Protein AF-A0A8J5QTE4-F1 (afdb_monomer)

Radius of gyration: 32.66 Å; Cα contacts (8 Å, |Δi|>4): 634; chains: 1; bounding box: 61×97×92 Å

InterPro domains:
  IPR000504 RNA recognition motif domain [PF00076] (312-384)
  IPR000504 RNA recognition motif domain [PS50102] (308-391)
  IPR000504 RNA recognition motif domain [SM00360] (309-387)
  IPR002130 Cyclophilin-type peptidyl-prolyl cis-trans isomerase domain [PF00160] (62-209)
  IPR002130 Cyclophilin-type peptidyl-prolyl cis-trans isomerase domain [PS50072] (62-211)
  IPR020892 Cyclophilin-type peptidyl-prolyl cis-trans isomerase, conserved site [PS00170] (93-110)

Mean predicted aligned error: 19.61 Å

Solvent-accessible surface area (backbone atoms only — not comparable to full-atom values): 23787 Å² total; per-residue (Å²): 114,70,70,63,53,52,54,54,51,51,56,48,54,70,68,69,65,74,67,80,68,77,77,74,64,94,63,52,78,71,34,54,68,64,42,80,93,54,75,65,65,40,35,36,42,33,37,31,31,28,35,48,49,94,95,46,84,75,61,47,68,72,39,52,36,28,31,35,22,26,37,86,81,34,44,66,64,30,49,40,55,48,46,33,55,58,64,82,45,103,57,40,41,72,71,17,27,45,42,32,44,41,60,77,44,32,41,30,30,35,10,48,73,62,45,71,77,84,38,38,46,33,83,55,101,43,57,44,41,65,71,84,60,52,89,49,67,39,69,38,55,28,32,25,29,43,40,58,89,52,86,51,39,34,36,39,26,30,34,35,26,55,25,57,60,48,69,93,45,47,80,71,38,38,48,39,34,34,42,37,38,39,64,66,46,50,50,57,59,37,70,54,65,48,46,98,80,25,26,48,75,49,57,34,27,24,74,41,71,49,73,49,68,61,85,45,77,65,58,56,49,50,51,52,49,48,54,54,47,55,53,50,53,52,51,52,50,51,55,52,48,53,52,50,50,56,54,46,52,58,47,51,57,48,51,56,49,51,52,50,52,51,50,49,54,48,48,54,54,44,65,75,53,67,86,61,81,90,81,90,85,85,86,88,86,87,87,85,90,85,83,88,84,87,86,81,94,85,80,96,80,74,91,91,63,64,57,48,40,30,36,41,31,54,45,56,84,83,68,50,71,66,62,48,51,64,64,59,38,77,52,41,67,66,70,45,78,48,65,66,65,72,82,77,67,91,82,64,102,61,94,64,50,78,24,34,39,38,35,28,42,74,43,60,67,34,34,54,50,45,37,64,70,42,43,64,37,75,50,95,90,26,56,25,46,50,44,80,43,81,44,65,48,74,60,50,53,54,53,49,50,49,52,41,53,52,48,50,51,51,50,31,64,74,66,73,53,78,135

pLDDT: mean 74.93, std 22.49, range [23.64, 98.94]

Sequence (419 aa):
MIVQFIHLLVLFAITTFSAVIPKQSFLTPEELTHLEGDPEVTHKVTFTISQEQPNKEPPIVLGDITIGLFGSVVPKTVENFYQLSSHKHDYGYLNSPFHRIIKDFMMQGGDFARGTGTGGFSIYDESTFPDENFELKHDKLGRVSMANAGKDTNGSQFFILNKDSTPHLDGKHVVFGQVIGGIDVVLAIAEVKTTRSSRPLEKIYISGIKTEIRETEDESKKEALKLAEDAKEQQQTEDEAAALEKSKEEVEEKQHKEEQEENKAAEEALSESAEEAKHLTEDDNNIVGKTAYEGDSSSFLSEYKYLLIFSVRNLPYNTSTESLYEFFGKYGNINQIRIPDPRANSSSSSSAQQGTCFIIYNNTTNAIRAAHDLNGVNFNGRYLVTSLYHVDRSKIANEELTLRQEHLNELKKMYEISD

Structure (mmCIF, N/CA/C/O backbone):
data_AF-A0A8J5QTE4-F1
#
_entry.id   AF-A0A8J5QTE4-F1
#
loop_
_atom_site.group_PDB
_atom_site.id
_atom_site.type_symbol
_atom_site.label_atom_id
_atom_site.label_alt_id
_atom_site.label_comp_id
_atom_site.label_asym_id
_atom_site.label_entity_id
_atom_site.label_seq_id
_atom_site.pdbx_PDB_ins_code
_atom_site.Cartn_x
_atom_site.Cartn_y
_atom_site.Cartn_z
_atom_site.occupancy
_atom_site.B_iso_or_equiv
_atom_site.auth_seq_id
_atom_site.auth_comp_id
_atom_site.auth_asym_id
_atom_site.auth_atom_id
_atom_site.pdbx_PDB_model_num
ATOM 1 N N . MET A 1 1 ? -29.292 35.294 41.088 1.00 45.59 1 MET A N 1
ATOM 2 C CA . MET A 1 1 ? -30.166 35.398 39.893 1.00 45.59 1 MET A CA 1
ATOM 3 C C . MET A 1 1 ? -29.405 35.240 38.577 1.00 45.59 1 MET A C 1
ATOM 5 O O . MET A 1 1 ? -29.885 34.501 37.733 1.00 45.59 1 MET A O 1
ATOM 9 N N . ILE A 1 2 ? -28.220 35.843 38.410 1.00 41.25 2 ILE A N 1
ATOM 10 C CA . ILE A 1 2 ? -27.400 35.720 37.182 1.00 41.25 2 ILE A CA 1
ATOM 11 C C . ILE A 1 2 ? -26.839 34.293 36.991 1.00 41.25 2 ILE A C 1
ATOM 13 O O . ILE A 1 2 ? -26.946 33.732 35.907 1.00 41.25 2 ILE A O 1
ATOM 17 N N . VAL A 1 3 ? -26.378 33.640 38.066 1.00 39.41 3 VAL A N 1
ATOM 18 C CA . VAL A 1 3 ? -25.849 32.255 38.033 1.00 39.41 3 VAL A CA 1
ATOM 19 C C . VAL A 1 3 ? -26.904 31.220 37.598 1.00 39.41 3 VAL A C 1
ATOM 21 O O . VAL A 1 3 ? -26.610 30.289 36.855 1.00 39.41 3 VAL A O 1
ATOM 24 N N . GLN A 1 4 ? -28.167 31.424 37.982 1.00 41.56 4 GLN A N 1
ATOM 25 C CA . GLN A 1 4 ? -29.286 30.550 37.602 1.00 41.56 4 GLN A CA 1
ATOM 26 C C . GLN A 1 4 ? -29.699 30.713 36.130 1.00 41.56 4 GLN A C 1
ATOM 28 O O . GLN A 1 4 ? -30.188 29.763 35.527 1.00 41.56 4 GLN A O 1
ATOM 33 N N . PHE A 1 5 ? -29.468 31.891 35.543 1.00 37.47 5 PHE A N 1
ATOM 34 C CA . PHE A 1 5 ? -29.720 32.155 34.124 1.00 37.47 5 PHE A CA 1
ATOM 35 C C . PHE A 1 5 ? -28.631 31.554 33.223 1.00 37.47 5 PHE A C 1
ATOM 37 O O . PHE A 1 5 ? -28.943 31.050 32.147 1.00 37.47 5 PHE A O 1
ATOM 44 N N . ILE A 1 6 ? -27.377 31.536 33.687 1.00 44.91 6 ILE A N 1
ATOM 45 C CA . ILE A 1 6 ? -26.250 30.917 32.972 1.00 44.91 6 ILE A CA 1
ATOM 46 C C . ILE A 1 6 ? -26.398 29.388 32.951 1.00 44.91 6 ILE A C 1
ATOM 48 O O . ILE A 1 6 ? -26.285 28.782 31.890 1.00 44.91 6 ILE A O 1
ATOM 52 N N . HIS A 1 7 ? -26.764 28.758 34.074 1.00 41.94 7 HIS A N 1
ATOM 53 C CA . HIS A 1 7 ? -27.049 27.316 34.103 1.00 41.94 7 HIS A CA 1
ATOM 54 C C . HIS A 1 7 ? -28.211 26.909 33.179 1.00 41.94 7 HIS A C 1
ATOM 56 O O . HIS A 1 7 ? -28.137 25.873 32.522 1.00 41.94 7 HIS A O 1
ATOM 62 N N . LEU A 1 8 ? -29.264 27.729 33.080 1.00 38.38 8 LEU A N 1
ATOM 63 C CA . LEU A 1 8 ? -30.414 27.444 32.215 1.00 38.38 8 LEU A CA 1
ATOM 64 C C . LEU A 1 8 ? -30.076 27.597 30.719 1.00 38.38 8 LEU A C 1
ATOM 66 O O . LEU A 1 8 ? -30.570 26.821 29.904 1.00 38.38 8 LEU A O 1
ATOM 70 N N . LEU A 1 9 ? -29.204 28.547 30.360 1.00 42.25 9 LEU A N 1
ATOM 71 C CA . LEU A 1 9 ? -28.708 28.733 28.989 1.00 42.25 9 LEU A CA 1
ATOM 72 C C . LEU A 1 9 ? -27.744 27.618 28.554 1.00 42.25 9 LEU A C 1
ATOM 74 O O . LEU A 1 9 ? -27.822 27.164 27.413 1.00 42.25 9 LEU A O 1
ATOM 78 N N . VAL A 1 10 ? -26.902 27.115 29.461 1.00 46.03 10 VAL A N 1
ATOM 79 C CA . VAL A 1 10 ? -25.993 25.986 29.187 1.00 46.03 10 VAL A CA 1
ATOM 80 C C . VAL A 1 10 ? -26.773 24.673 29.017 1.00 46.03 10 VAL A C 1
ATOM 82 O O . VAL A 1 10 ? -26.516 23.925 28.077 1.00 46.03 10 VAL A O 1
ATOM 85 N N . LEU A 1 11 ? -27.812 24.425 29.825 1.00 39.84 11 LEU A N 1
ATOM 86 C CA . LEU A 1 11 ? -28.706 23.268 29.644 1.00 39.84 11 LEU A CA 1
ATOM 87 C C . LEU A 1 11 ? -29.517 23.324 28.335 1.00 39.84 11 LEU A C 1
ATOM 89 O O . LEU A 1 11 ? -29.811 22.280 27.746 1.00 39.84 11 LEU A O 1
ATOM 93 N N . PHE A 1 12 ? -29.850 24.519 27.840 1.00 36.56 12 PHE A N 1
ATOM 94 C CA . PHE A 1 12 ? -30.535 24.684 26.552 1.00 36.56 12 PHE A CA 1
ATOM 95 C C . PHE A 1 12 ? -29.583 24.515 25.353 1.00 36.56 12 PHE A C 1
ATOM 97 O O . PHE A 1 12 ? -29.975 23.950 24.330 1.00 36.56 12 PHE A O 1
ATOM 104 N N . ALA A 1 13 ? -28.315 24.918 25.491 1.00 37.22 13 ALA A N 1
ATOM 105 C CA . ALA A 1 13 ? -27.274 24.685 24.487 1.00 37.22 13 ALA A CA 1
ATOM 106 C C . ALA A 1 13 ? -26.911 23.192 24.354 1.00 37.22 13 ALA A C 1
ATOM 108 O O . ALA A 1 13 ? -26.706 22.705 23.245 1.00 37.22 13 ALA A O 1
ATOM 109 N N . ILE A 1 14 ? -26.932 22.438 25.460 1.00 38.84 14 ILE A N 1
ATOM 110 C CA . ILE A 1 14 ? -26.671 20.987 25.462 1.00 38.84 14 ILE A CA 1
ATOM 111 C C . ILE A 1 14 ? -27.851 20.186 24.874 1.00 38.84 14 ILE A C 1
ATOM 113 O O . ILE A 1 14 ? -27.651 19.121 24.296 1.00 38.84 14 ILE A O 1
ATOM 117 N N . THR A 1 15 ? -29.087 20.692 24.959 1.00 35.50 15 THR A N 1
ATOM 118 C CA . THR A 1 15 ? -30.287 19.969 24.484 1.00 35.50 15 THR A CA 1
ATOM 119 C C . THR A 1 15 ? -30.707 20.296 23.049 1.00 35.50 15 THR A C 1
ATOM 121 O O . THR A 1 15 ? -31.448 19.516 22.453 1.00 35.50 15 THR A O 1
ATOM 124 N N . THR A 1 16 ? -30.225 21.395 22.455 1.00 35.12 16 THR A N 1
ATOM 125 C CA . THR A 1 16 ? -30.646 21.828 21.104 1.00 35.12 16 THR A CA 1
ATOM 126 C C . THR A 1 16 ? -29.567 21.750 20.023 1.00 35.12 16 THR A C 1
ATOM 128 O O . THR A 1 16 ? -29.871 21.983 18.856 1.00 35.12 16 THR A O 1
ATOM 131 N N . PHE A 1 17 ? -28.349 21.309 20.353 1.00 40.09 17 PHE A N 1
ATOM 132 C CA . PHE A 1 17 ? -27.302 21.000 19.370 1.00 40.09 17 PHE A CA 1
ATOM 133 C C . PHE A 1 17 ? -27.135 19.491 19.124 1.00 40.09 17 PHE A C 1
ATOM 135 O O . PHE A 1 17 ? -26.042 19.011 18.858 1.00 40.09 17 PHE A O 1
ATOM 142 N N . SER A 1 18 ? -28.223 18.715 19.127 1.00 36.41 18 SER A N 1
ATOM 143 C CA . SER A 1 18 ? -28.259 17.494 18.304 1.00 36.41 18 SER A CA 1
ATOM 144 C C . SER A 1 18 ? -28.579 17.894 16.866 1.00 36.41 18 SER A C 1
ATOM 146 O O . SER A 1 18 ? -29.612 17.528 16.308 1.00 36.41 18 SER A O 1
ATOM 148 N N . ALA A 1 19 ? -27.694 18.687 16.256 1.00 38.16 19 ALA A N 1
ATOM 149 C CA . ALA A 1 19 ? -27.585 18.649 14.812 1.00 38.16 19 ALA A CA 1
ATOM 150 C C . ALA A 1 19 ? -27.265 17.188 14.491 1.00 38.16 19 ALA A C 1
ATOM 152 O O . ALA A 1 19 ? -26.218 16.680 14.890 1.00 38.16 19 ALA A O 1
ATOM 153 N N . VAL A 1 20 ? -28.203 16.485 13.855 1.00 40.38 20 VAL A N 1
ATOM 154 C CA . VAL A 1 20 ? -27.932 15.193 13.230 1.00 40.38 20 VAL A CA 1
ATOM 155 C C . VAL A 1 20 ? -26.928 15.495 12.125 1.00 40.38 20 VAL A C 1
ATOM 157 O O . VAL A 1 20 ? -27.302 15.757 10.986 1.00 40.38 20 VAL A O 1
ATOM 160 N N . ILE A 1 21 ? -25.649 15.572 12.493 1.00 40.78 21 ILE A N 1
ATOM 161 C CA . ILE A 1 21 ? -24.546 15.556 11.549 1.00 40.78 21 ILE A CA 1
ATOM 162 C C . ILE A 1 21 ? -24.730 14.219 10.834 1.00 40.78 21 ILE A C 1
ATOM 164 O O . ILE A 1 21 ? -24.704 13.183 11.508 1.00 40.78 21 ILE A O 1
ATOM 168 N N . PRO A 1 22 ? -25.026 14.200 9.523 1.00 38.81 22 PRO A N 1
ATOM 169 C CA . PRO A 1 22 ? -25.136 12.944 8.807 1.00 38.81 22 PRO A CA 1
ATOM 170 C C . PRO A 1 22 ? -23.803 12.227 8.999 1.00 38.81 22 PRO A C 1
ATOM 172 O O . PRO A 1 22 ? -22.764 12.737 8.584 1.00 38.81 22 PRO A O 1
ATOM 175 N N . LYS A 1 23 ? -23.826 11.095 9.712 1.00 48.09 23 LYS A N 1
ATOM 176 C CA . LYS A 1 23 ? -22.636 10.287 9.968 1.00 48.09 23 LYS A CA 1
ATOM 177 C C . LYS A 1 23 ? -22.117 9.887 8.592 1.00 48.09 23 LYS A C 1
ATOM 179 O O . LYS A 1 23 ? -22.763 9.094 7.907 1.00 48.09 23 LYS A O 1
ATOM 184 N N . GLN A 1 24 ? -21.043 10.532 8.141 1.00 56.44 24 GLN A N 1
ATOM 185 C CA . GLN A 1 24 ? -20.480 10.265 6.828 1.00 56.44 24 GLN A CA 1
ATOM 186 C C . GLN A 1 24 ? -20.144 8.775 6.789 1.00 56.44 24 GLN A C 1
ATOM 188 O O . GLN A 1 24 ? -19.453 8.269 7.675 1.00 56.44 24 GLN A O 1
ATOM 193 N N . SER A 1 25 ? -20.725 8.046 5.835 1.00 75.75 25 SER A N 1
ATOM 194 C CA . SER A 1 25 ? -20.511 6.607 5.748 1.00 75.75 25 SER A CA 1
ATOM 195 C C . SER A 1 25 ? -19.030 6.340 5.488 1.00 75.75 25 SER A C 1
ATOM 197 O O . SER A 1 25 ? -18.414 6.986 4.643 1.00 75.75 25 SER A O 1
ATOM 199 N N . PHE A 1 26 ? -18.457 5.390 6.229 1.00 89.38 26 PHE A N 1
ATOM 200 C CA . PHE A 1 26 ? -17.035 5.036 6.146 1.00 89.38 26 PHE A CA 1
ATOM 201 C C . PHE A 1 26 ? -16.600 4.618 4.726 1.00 89.38 26 PHE A C 1
ATOM 203 O O . PHE A 1 26 ? -15.475 4.894 4.300 1.00 89.38 26 PHE A O 1
ATOM 210 N N . LEU A 1 27 ? -17.526 3.993 3.991 1.00 91.12 27 LEU A N 1
ATOM 211 C CA . LEU A 1 27 ? -17.407 3.666 2.574 1.00 91.12 27 LEU A CA 1
ATOM 212 C C . LEU A 1 27 ? -18.441 4.450 1.762 1.00 91.12 27 LEU A C 1
ATOM 214 O O . LEU A 1 27 ? -19.581 4.651 2.195 1.00 91.12 27 LEU A O 1
ATOM 218 N N . THR A 1 28 ? -18.041 4.864 0.570 1.00 91.62 28 THR A N 1
ATOM 219 C CA . THR A 1 28 ? -18.906 5.438 -0.459 1.00 91.62 28 THR A CA 1
ATOM 220 C C . THR A 1 28 ? -19.710 4.341 -1.175 1.00 91.62 28 THR A C 1
ATOM 222 O O . THR A 1 28 ? -19.312 3.173 -1.170 1.00 91.62 28 THR A O 1
ATOM 225 N N . PRO A 1 29 ? -20.841 4.680 -1.825 1.00 89.88 29 PRO A N 1
ATOM 226 C CA . PRO A 1 29 ? -21.606 3.712 -2.615 1.00 89.88 29 PRO A CA 1
ATOM 227 C C . PRO A 1 29 ? -20.798 3.046 -3.734 1.00 89.88 29 PRO A C 1
ATOM 229 O O . PRO A 1 29 ? -21.027 1.878 -4.021 1.00 89.88 29 PRO A O 1
ATOM 232 N N . GLU A 1 30 ? -19.857 3.772 -4.342 1.00 90.19 30 GLU A N 1
ATOM 233 C CA . GLU A 1 30 ? -18.971 3.254 -5.389 1.00 90.19 30 GLU A CA 1
ATOM 234 C C . GLU A 1 30 ? -17.981 2.228 -4.823 1.00 90.19 30 GLU A C 1
ATOM 236 O O . GLU A 1 30 ? -17.903 1.112 -5.334 1.00 90.19 30 GLU A O 1
ATOM 241 N N . GLU A 1 31 ? -17.326 2.537 -3.698 1.00 94.31 31 GLU A N 1
ATOM 242 C CA . GLU A 1 31 ? -16.416 1.609 -3.008 1.00 94.31 31 GLU A CA 1
ATOM 243 C C . GLU A 1 31 ? -17.108 0.287 -2.629 1.00 94.31 31 GLU A C 1
ATOM 245 O O . GLU A 1 31 ? -16.507 -0.784 -2.719 1.00 94.31 31 GLU A O 1
ATOM 250 N N . LEU A 1 32 ? -18.391 0.339 -2.253 1.00 92.75 32 LEU A N 1
ATOM 251 C CA . LEU A 1 32 ? -19.181 -0.851 -1.920 1.00 92.75 32 LEU A CA 1
ATOM 252 C C . LEU A 1 32 ? -19.391 -1.796 -3.111 1.00 92.75 32 LEU A C 1
ATOM 254 O O . LEU A 1 32 ? -19.538 -3.000 -2.900 1.00 92.75 32 LEU A O 1
ATOM 258 N N . THR A 1 33 ? -19.377 -1.292 -4.349 1.00 92.88 33 THR A N 1
ATOM 259 C CA . THR A 1 33 ? -19.562 -2.135 -5.545 1.00 92.88 33 THR A CA 1
ATOM 260 C C . THR A 1 33 ? -18.418 -3.130 -5.747 1.00 92.88 33 THR A C 1
ATOM 262 O O . THR A 1 33 ? -18.621 -4.193 -6.329 1.00 92.88 33 THR A O 1
ATOM 265 N N . HIS A 1 34 ? -17.233 -2.840 -5.203 1.00 92.81 34 HIS A N 1
ATOM 266 C CA . HIS A 1 34 ? -16.056 -3.705 -5.293 1.00 92.81 34 HIS A CA 1
ATOM 267 C C . HIS A 1 34 ? -16.027 -4.823 -4.238 1.00 92.81 34 HIS A C 1
ATOM 269 O O . HIS A 1 34 ? -15.156 -5.690 -4.294 1.00 92.81 34 HIS A O 1
ATOM 275 N N . LEU A 1 35 ? -16.964 -4.819 -3.284 1.00 94.75 35 LEU A N 1
ATOM 276 C CA . LEU A 1 35 ? -16.938 -5.661 -2.082 1.00 94.75 35 LEU A CA 1
ATOM 277 C C . LEU A 1 35 ? -18.017 -6.755 -2.066 1.00 94.75 35 LEU A C 1
ATOM 279 O O . LEU A 1 35 ? -18.287 -7.347 -1.022 1.00 94.75 35 LEU A O 1
ATOM 283 N N . GLU A 1 36 ? -18.662 -7.053 -3.197 1.00 92.31 36 GLU A N 1
ATOM 284 C CA . GLU A 1 36 ? -19.734 -8.057 -3.243 1.00 92.31 36 GLU A CA 1
ATOM 285 C C . GLU A 1 36 ? -19.242 -9.441 -2.781 1.00 92.31 36 GLU A C 1
ATOM 287 O O . GLU A 1 36 ? -18.430 -10.075 -3.448 1.00 92.31 36 GLU A O 1
ATOM 292 N N . GLY A 1 37 ? -19.734 -9.937 -1.643 1.00 92.50 37 GLY A N 1
ATOM 293 C CA . GLY A 1 37 ? -19.310 -11.224 -1.074 1.00 92.50 37 GLY A CA 1
ATOM 294 C C . GLY A 1 37 ? -17.987 -11.183 -0.300 1.00 92.50 37 GLY A C 1
ATOM 295 O O . GLY A 1 37 ? -17.490 -12.240 0.086 1.00 92.50 37 GLY A O 1
ATOM 296 N N . ASP A 1 38 ? -17.430 -9.994 -0.060 1.00 96.62 38 ASP A N 1
ATOM 297 C CA . ASP A 1 38 ? -16.234 -9.814 0.764 1.00 96.62 38 ASP A CA 1
ATOM 298 C C . ASP A 1 38 ? -16.562 -9.583 2.244 1.00 96.62 38 ASP A C 1
ATOM 300 O O . ASP A 1 38 ? -17.673 -9.158 2.581 1.00 96.62 38 ASP A O 1
ATOM 304 N N . PRO A 1 39 ? -15.598 -9.840 3.148 1.00 95.75 39 PRO A N 1
ATOM 305 C CA . PRO A 1 39 ? -15.722 -9.449 4.542 1.00 95.75 39 PRO A CA 1
ATOM 306 C C . PRO A 1 39 ? -15.861 -7.939 4.709 1.00 95.75 39 PRO A C 1
ATOM 308 O O . PRO A 1 39 ? -15.531 -7.136 3.835 1.00 95.75 39 PRO A O 1
ATOM 311 N N . GLU A 1 40 ? -16.284 -7.550 5.904 1.00 93.75 40 GLU A N 1
ATOM 312 C CA . GLU A 1 40 ? -16.351 -6.150 6.286 1.00 93.75 40 GLU A CA 1
ATOM 313 C C . GLU A 1 40 ? -14.976 -5.466 6.207 1.00 93.75 40 GLU A C 1
ATOM 315 O O . GLU A 1 40 ? -13.975 -5.953 6.744 1.00 93.75 40 GLU A O 1
ATOM 320 N N . VAL A 1 41 ? -14.951 -4.284 5.589 1.00 97.00 41 VAL A N 1
ATOM 321 C CA . VAL A 1 41 ? -13.788 -3.396 5.613 1.00 97.00 41 VAL A CA 1
ATOM 322 C C . VAL A 1 41 ? -13.722 -2.689 6.963 1.00 97.00 41 VAL A C 1
ATOM 324 O O . VAL A 1 41 ? -14.612 -1.919 7.326 1.00 97.00 41 VAL A O 1
ATOM 327 N N . THR A 1 42 ? -12.636 -2.930 7.690 1.00 96.50 42 THR A N 1
ATOM 328 C CA . THR A 1 42 ? -12.380 -2.334 9.017 1.00 96.50 42 THR A CA 1
ATOM 329 C C . THR A 1 42 ? -11.394 -1.172 8.948 1.00 96.50 42 THR A C 1
ATOM 331 O O . THR A 1 42 ? -11.450 -0.262 9.769 1.00 96.50 42 THR A O 1
ATOM 334 N N . HIS A 1 43 ? -10.505 -1.187 7.955 1.00 97.25 43 HIS A N 1
ATOM 335 C CA . HIS A 1 43 ? -9.500 -0.156 7.725 1.00 97.25 43 HIS A CA 1
ATOM 336 C C . HIS A 1 43 ? -9.433 0.170 6.235 1.00 97.25 43 HIS A C 1
ATOM 338 O O . HIS A 1 43 ? -9.712 -0.684 5.392 1.00 97.25 43 HIS A O 1
ATOM 344 N N . LYS A 1 44 ? -9.026 1.394 5.913 1.00 96.94 44 LYS A N 1
ATOM 345 C CA . LYS A 1 44 ? -8.837 1.875 4.549 1.00 96.94 44 LYS A CA 1
ATOM 346 C C . LYS A 1 44 ? -7.470 2.529 4.418 1.00 96.94 44 LYS A C 1
ATOM 348 O O . LYS A 1 44 ? -7.062 3.310 5.278 1.00 96.94 44 LYS A O 1
ATOM 353 N N . VAL A 1 45 ? -6.764 2.202 3.345 1.00 98.31 45 VAL A N 1
ATOM 354 C CA . VAL A 1 45 ? -5.473 2.802 2.999 1.00 98.31 45 VAL A CA 1
ATOM 355 C C . VAL A 1 45 ? -5.545 3.284 1.561 1.00 98.31 45 VAL A C 1
ATOM 357 O O . VAL A 1 45 ? -5.821 2.494 0.663 1.00 98.31 45 VAL A O 1
ATOM 360 N N . THR A 1 46 ? -5.283 4.566 1.336 1.00 98.56 46 THR A N 1
ATOM 361 C CA . THR A 1 46 ? -5.170 5.151 -0.000 1.00 98.56 46 THR A CA 1
ATOM 362 C C . THR A 1 46 ? -3.714 5.474 -0.287 1.00 98.56 46 THR A C 1
ATOM 364 O O . THR A 1 46 ? -3.087 6.218 0.466 1.00 98.56 46 THR A O 1
ATOM 367 N N . PHE A 1 47 ? -3.186 4.935 -1.381 1.00 98.56 47 PHE A N 1
ATOM 368 C CA . PHE A 1 47 ? -1.863 5.253 -1.900 1.00 98.56 47 PHE A CA 1
ATOM 369 C C . PHE A 1 47 ? -1.973 6.184 -3.097 1.00 98.56 47 PHE A C 1
ATOM 371 O O . PHE A 1 47 ? -2.549 5.802 -4.111 1.00 98.56 47 PHE A O 1
ATOM 378 N N . THR A 1 48 ? -1.350 7.355 -3.018 1.00 97.81 48 THR A N 1
ATOM 379 C CA . THR A 1 48 ? -1.066 8.172 -4.200 1.00 97.81 48 THR A CA 1
ATOM 380 C C . THR A 1 48 ? 0.158 7.595 -4.896 1.00 97.81 48 THR A C 1
ATOM 382 O O . THR A 1 48 ? 1.219 7.442 -4.288 1.00 97.81 48 THR A O 1
ATOM 385 N N . ILE A 1 49 ? 0.007 7.242 -6.167 1.00 97.00 49 ILE A N 1
ATOM 386 C CA . ILE A 1 49 ? 1.028 6.610 -6.993 1.00 97.00 49 ILE A CA 1
ATOM 387 C C . ILE A 1 49 ? 1.615 7.627 -7.958 1.00 97.00 49 ILE A C 1
ATOM 389 O O . ILE A 1 49 ? 0.890 8.302 -8.692 1.00 97.00 49 ILE A O 1
ATOM 393 N N . SER A 1 50 ? 2.943 7.679 -8.005 1.00 94.81 50 SER A N 1
ATOM 394 C CA . SER A 1 50 ? 3.690 8.514 -8.938 1.00 94.81 50 SER A CA 1
ATOM 395 C C . SER A 1 50 ? 4.669 7.702 -9.776 1.00 94.81 50 SER A C 1
ATOM 397 O O . SER A 1 50 ? 5.144 6.642 -9.364 1.00 94.81 50 SER A O 1
ATOM 399 N N . GLN A 1 51 ? 4.992 8.242 -10.948 1.00 93.06 51 GLN A N 1
ATOM 400 C CA . GLN A 1 51 ? 5.989 7.734 -11.879 1.00 93.06 51 GLN A CA 1
ATOM 401 C C . GLN A 1 51 ? 7.090 8.776 -12.086 1.00 93.06 51 GLN A C 1
ATOM 403 O O . GLN A 1 51 ? 6.824 9.925 -12.448 1.00 93.06 51 GLN A O 1
ATOM 408 N N . GLU A 1 52 ? 8.341 8.377 -11.866 1.00 89.94 52 GLU A N 1
ATOM 409 C CA . GLU A 1 52 ? 9.503 9.194 -12.223 1.00 89.94 52 GLU A CA 1
ATOM 410 C C . GLU A 1 52 ? 9.760 9.101 -13.728 1.00 89.94 52 GLU A C 1
ATOM 412 O O . GLU A 1 52 ? 9.829 8.000 -14.277 1.00 89.94 52 GLU A O 1
ATOM 417 N N . GLN A 1 53 ? 9.974 10.245 -14.383 1.00 80.19 53 GLN A N 1
ATOM 418 C CA . GLN A 1 53 ? 10.410 10.282 -15.776 1.00 80.19 53 GLN A CA 1
ATOM 419 C C . GLN A 1 53 ? 11.866 10.744 -15.897 1.00 80.19 53 GLN A C 1
ATOM 421 O O . GLN A 1 53 ? 12.280 11.679 -15.204 1.00 80.19 53 GLN A O 1
ATOM 426 N N . PRO A 1 54 ? 12.652 10.152 -16.816 1.00 73.88 54 PRO A N 1
ATOM 427 C CA . PRO A 1 54 ? 13.986 10.643 -17.115 1.00 73.88 54 PRO A CA 1
ATOM 428 C C . PRO A 1 54 ? 13.925 12.113 -17.555 1.00 73.88 54 PRO A C 1
ATOM 430 O O . PRO A 1 54 ? 13.317 12.439 -18.573 1.00 73.88 54 PRO A O 1
ATOM 433 N N . ASN A 1 55 ? 14.596 12.993 -16.808 1.00 73.75 55 ASN A N 1
ATOM 434 C CA . ASN A 1 55 ? 14.748 14.424 -17.109 1.00 73.75 55 ASN A CA 1
ATOM 435 C C . ASN A 1 55 ? 13.465 15.278 -17.034 1.00 73.75 55 ASN A C 1
ATOM 437 O O . ASN A 1 55 ? 13.425 16.357 -17.628 1.00 73.75 55 ASN A O 1
ATOM 441 N N . LYS A 1 56 ? 12.433 14.839 -16.305 1.00 69.38 56 LYS A N 1
ATOM 442 C CA . LYS A 1 56 ? 11.260 15.669 -15.991 1.00 69.38 56 LYS A CA 1
ATOM 443 C C . LYS A 1 56 ? 11.011 15.690 -14.487 1.00 69.38 56 LYS A C 1
ATOM 445 O O . LYS A 1 56 ? 10.721 14.660 -13.889 1.00 69.38 56 LYS A O 1
ATOM 450 N N . GLU A 1 57 ? 11.097 16.886 -13.913 1.00 76.25 57 GLU A N 1
ATOM 451 C CA . GLU A 1 57 ? 10.553 17.198 -12.592 1.00 76.25 57 GLU A CA 1
ATOM 452 C C . GLU A 1 57 ? 9.403 18.208 -12.752 1.00 76.25 57 GLU A C 1
ATOM 454 O O . GLU A 1 57 ? 9.533 19.133 -13.563 1.00 76.25 57 GLU A O 1
ATOM 459 N N . PRO A 1 58 ? 8.300 18.068 -11.992 1.00 79.94 58 PRO A N 1
ATOM 460 C CA . PRO A 1 58 ? 8.052 17.048 -10.962 1.00 79.94 58 PRO A CA 1
ATOM 461 C C . PRO A 1 58 ? 7.681 15.654 -11.533 1.00 79.94 58 PRO A C 1
ATOM 463 O O . PRO A 1 58 ? 7.379 15.544 -12.722 1.00 79.94 58 PRO A O 1
ATOM 466 N N . PRO A 1 59 ? 7.710 14.586 -10.704 1.00 84.69 59 PRO A N 1
ATOM 467 C CA . PRO A 1 59 ? 7.165 13.269 -11.053 1.00 84.69 59 PRO A CA 1
ATOM 468 C C . PRO A 1 59 ? 5.691 13.350 -11.462 1.00 84.69 59 PRO A C 1
ATOM 470 O O . PRO A 1 59 ? 4.956 14.207 -10.976 1.00 84.69 59 PRO A O 1
ATOM 473 N N . ILE A 1 60 ? 5.243 12.430 -12.317 1.00 89.06 60 ILE A N 1
ATOM 474 C CA . ILE A 1 60 ? 3.847 12.382 -12.766 1.00 89.06 60 ILE A CA 1
ATOM 475 C C . ILE A 1 60 ? 3.027 11.625 -11.726 1.00 89.06 60 ILE A C 1
ATOM 477 O O . ILE A 1 60 ? 3.356 10.485 -11.399 1.00 89.06 60 ILE A O 1
ATOM 481 N N . VAL A 1 61 ? 1.952 12.222 -11.214 1.00 92.31 61 VAL A N 1
ATOM 482 C CA . VAL A 1 61 ? 0.970 11.504 -10.391 1.00 92.31 61 VAL A CA 1
ATOM 483 C C . VAL A 1 61 ? 0.052 10.693 -11.304 1.00 92.31 61 VAL A C 1
ATOM 485 O O . VAL A 1 61 ? -0.715 11.249 -12.087 1.00 92.31 61 VAL A O 1
ATOM 488 N N . LEU A 1 62 ? 0.138 9.366 -11.193 1.00 89.81 62 LEU A N 1
ATOM 489 C CA . LEU A 1 62 ? -0.699 8.421 -11.937 1.00 89.81 62 LEU A CA 1
ATOM 490 C C . LEU A 1 62 ? -2.079 8.307 -11.304 1.00 89.81 62 LEU A C 1
ATOM 492 O O . LEU A 1 62 ? -3.098 8.341 -11.994 1.00 89.81 62 LEU A O 1
ATOM 496 N N . GLY A 1 63 ? -2.105 8.225 -9.975 1.00 91.56 63 GLY A N 1
ATOM 497 C CA . GLY A 1 63 ? -3.337 8.338 -9.234 1.00 91.56 63 GLY A CA 1
ATOM 498 C C . GLY A 1 63 ? -3.416 7.660 -7.901 1.00 91.56 63 GLY A C 1
ATOM 499 O O . GLY A 1 63 ? -2.428 7.138 -7.409 1.00 91.56 63 GLY A O 1
ATOM 500 N N . ASP A 1 64 ? -4.607 7.718 -7.320 1.00 98.06 64 ASP A N 1
ATOM 501 C CA . ASP A 1 64 ? -4.868 7.170 -6.001 1.00 98.06 64 ASP A CA 1
ATOM 502 C C . ASP A 1 64 ? -5.428 5.759 -6.138 1.00 98.06 64 ASP A C 1
ATOM 504 O O . ASP A 1 64 ? -6.330 5.527 -6.938 1.00 98.06 64 ASP A O 1
ATOM 508 N N . ILE A 1 65 ? -4.901 4.832 -5.344 1.00 98.69 65 ILE A N 1
ATOM 509 C CA . ILE A 1 65 ? -5.417 3.474 -5.182 1.00 98.69 65 ILE A CA 1
ATOM 510 C C . ILE A 1 65 ? -5.900 3.349 -3.743 1.00 98.69 65 ILE A C 1
ATOM 512 O O . ILE A 1 65 ? -5.097 3.422 -2.813 1.00 98.69 65 ILE A O 1
ATOM 516 N N . THR A 1 66 ? -7.198 3.140 -3.557 1.00 98.75 66 THR A N 1
ATOM 517 C CA . THR A 1 66 ? -7.820 2.962 -2.243 1.00 98.75 66 THR A CA 1
ATOM 518 C C . THR A 1 66 ? -8.081 1.485 -1.988 1.00 98.75 66 THR A C 1
ATOM 520 O O . THR A 1 66 ? -8.716 0.806 -2.791 1.00 98.75 66 THR A O 1
ATOM 523 N N . ILE A 1 67 ? -7.600 0.990 -0.852 1.00 98.81 67 ILE A N 1
ATOM 524 C CA . ILE A 1 67 ? -7.652 -0.413 -0.447 1.00 98.81 67 ILE A CA 1
ATOM 525 C C . ILE A 1 67 ? -8.498 -0.532 0.818 1.00 98.81 67 ILE A C 1
ATOM 527 O O . ILE A 1 67 ? -8.185 0.087 1.836 1.00 98.81 67 ILE A O 1
ATOM 531 N N . GLY A 1 68 ? -9.539 -1.361 0.766 1.00 98.62 68 GLY A N 1
ATOM 532 C CA . GLY A 1 68 ? -10.270 -1.826 1.939 1.00 98.62 68 GLY A CA 1
ATOM 533 C C . GLY A 1 68 ? -9.595 -3.059 2.539 1.00 98.62 68 GLY A C 1
ATOM 534 O O . GLY A 1 68 ? -9.268 -3.999 1.817 1.00 98.62 68 GLY A O 1
ATOM 535 N N . LEU A 1 69 ? -9.373 -3.053 3.854 1.00 98.81 69 LEU A N 1
ATOM 536 C CA . LEU A 1 69 ? -8.666 -4.103 4.587 1.00 98.81 69 LEU A CA 1
ATOM 537 C C . LEU A 1 69 ? -9.611 -4.917 5.485 1.00 98.81 69 LEU A C 1
ATOM 539 O O . LEU A 1 69 ? -10.429 -4.368 6.235 1.00 98.81 69 LEU A O 1
ATOM 543 N N . PHE A 1 70 ? -9.441 -6.239 5.460 1.00 98.38 70 PHE A N 1
ATOM 544 C CA . PHE A 1 70 ? -10.316 -7.222 6.108 1.00 98.38 70 PHE A CA 1
ATOM 545 C C . PHE A 1 70 ? -9.850 -7.596 7.522 1.00 98.38 70 PHE A C 1
ATOM 547 O O . PHE A 1 70 ? -9.596 -8.759 7.836 1.00 98.38 70 PHE A O 1
ATOM 554 N N . GLY A 1 71 ? -9.720 -6.595 8.395 1.00 97.31 71 GLY A N 1
ATOM 555 C CA . GLY A 1 71 ? -9.174 -6.766 9.750 1.00 97.31 71 GLY A CA 1
ATOM 556 C C . GLY A 1 71 ? -9.998 -7.656 10.684 1.00 97.31 71 GLY A C 1
ATOM 557 O O . GLY A 1 71 ? -9.484 -8.085 11.708 1.00 97.31 71 GLY A O 1
ATOM 558 N N . SER A 1 72 ? -11.245 -7.988 10.340 1.00 95.25 72 SER A N 1
ATOM 559 C CA . SER A 1 72 ? -12.033 -8.994 11.065 1.00 95.25 72 SER A CA 1
ATOM 560 C C . SER A 1 72 ? -11.613 -10.436 10.751 1.00 95.25 72 SER A C 1
ATOM 562 O O . SER A 1 72 ? -11.857 -11.320 11.568 1.00 95.25 72 SER A O 1
ATOM 564 N N . VAL A 1 73 ? -10.981 -10.677 9.596 1.00 97.25 73 VAL A N 1
ATOM 565 C CA . VAL A 1 73 ? -10.566 -12.013 9.127 1.00 97.25 73 VAL A CA 1
ATOM 566 C C . VAL A 1 73 ? -9.075 -12.242 9.347 1.00 97.25 73 VAL A C 1
ATOM 568 O O . VAL A 1 73 ? -8.671 -13.315 9.787 1.00 97.25 73 VAL A O 1
ATOM 571 N N . VAL A 1 74 ? -8.252 -11.233 9.058 1.00 97.62 74 VAL A N 1
ATOM 572 C CA . VAL A 1 74 ? -6.787 -11.292 9.193 1.00 97.62 74 VAL A CA 1
ATOM 573 C C . VAL A 1 74 ? -6.259 -10.073 9.966 1.00 97.62 74 VAL A C 1
ATOM 575 O O . VAL A 1 74 ? -5.571 -9.217 9.397 1.00 97.62 74 VAL A O 1
ATOM 578 N N . PRO A 1 75 ? -6.626 -9.930 11.258 1.00 97.88 75 PRO A N 1
ATOM 579 C CA . PRO A 1 75 ? -6.301 -8.754 12.064 1.00 97.88 75 PRO A CA 1
ATOM 580 C C . PRO A 1 75 ? -4.804 -8.458 12.142 1.00 97.88 75 PRO A C 1
ATOM 582 O O . PRO A 1 75 ? -4.425 -7.292 12.077 1.00 97.88 75 PRO A O 1
ATOM 585 N N . LYS A 1 76 ? -3.934 -9.471 12.251 1.00 97.69 76 LYS A N 1
ATOM 586 C CA . LYS A 1 76 ? -2.482 -9.240 12.339 1.00 97.69 76 LYS A CA 1
ATOM 587 C C . LYS A 1 76 ? -1.927 -8.744 11.008 1.00 97.69 76 LYS A C 1
ATOM 589 O O . LYS A 1 76 ? -1.193 -7.763 10.947 1.00 97.69 76 LYS A O 1
ATOM 594 N N . THR A 1 77 ? -2.330 -9.381 9.917 1.00 98.56 77 THR A N 1
ATOM 595 C CA . THR A 1 77 ? -1.891 -8.992 8.575 1.00 98.56 77 THR A CA 1
ATOM 596 C C . THR A 1 77 ? -2.331 -7.563 8.247 1.00 98.56 77 THR A C 1
ATOM 598 O O . THR A 1 77 ? -1.533 -6.768 7.745 1.00 98.56 77 THR A O 1
ATOM 601 N N . VAL A 1 78 ? -3.575 -7.212 8.593 1.00 98.56 78 VAL A N 1
ATOM 602 C CA . VAL A 1 78 ? -4.107 -5.853 8.429 1.00 98.56 78 VAL A CA 1
ATOM 603 C C . VAL A 1 78 ? -3.393 -4.853 9.323 1.00 98.56 78 VAL A C 1
ATOM 605 O O . VAL A 1 78 ? -3.007 -3.804 8.819 1.00 98.56 78 VAL A O 1
ATOM 608 N N . GLU A 1 79 ? -3.154 -5.171 10.596 1.00 96.88 79 GLU A N 1
ATOM 609 C CA . GLU A 1 79 ? -2.434 -4.281 11.511 1.00 96.88 79 GLU A CA 1
ATOM 610 C C . GLU A 1 79 ? -1.022 -3.979 10.997 1.00 96.88 79 GLU A C 1
ATOM 612 O O . GLU A 1 79 ? -0.614 -2.820 10.946 1.00 96.88 79 GLU A O 1
ATOM 617 N N . ASN A 1 80 ? -0.298 -5.001 10.531 1.00 97.44 80 ASN A N 1
ATOM 618 C CA . ASN A 1 80 ? 1.017 -4.835 9.919 1.00 97.44 80 ASN A CA 1
ATOM 619 C C . ASN A 1 80 ? 0.966 -3.892 8.711 1.00 97.44 80 ASN A C 1
ATOM 621 O O . ASN A 1 80 ? 1.707 -2.911 8.650 1.00 97.44 80 ASN A O 1
ATOM 625 N N . PHE A 1 81 ? 0.070 -4.155 7.758 1.00 98.56 81 PHE A N 1
ATOM 626 C CA . PHE A 1 81 ? -0.041 -3.330 6.559 1.00 98.56 81 PHE A CA 1
ATOM 627 C C . PHE A 1 81 ? -0.477 -1.892 6.886 1.00 98.56 81 PHE A C 1
ATOM 629 O O . PHE A 1 81 ? 0.087 -0.929 6.360 1.00 98.56 81 PHE A O 1
ATOM 636 N N . TYR A 1 82 ? -1.453 -1.735 7.779 1.00 97.56 82 TYR A N 1
ATOM 637 C CA . TYR A 1 82 ? -1.981 -0.442 8.192 1.00 97.56 82 TYR A CA 1
ATOM 638 C C . TYR A 1 82 ? -0.924 0.388 8.924 1.00 97.56 82 TYR A C 1
ATOM 640 O O . TYR A 1 82 ? -0.706 1.549 8.578 1.00 97.56 82 TYR A O 1
ATOM 648 N N . GLN A 1 83 ? -0.198 -0.200 9.878 1.00 94.94 83 GLN A N 1
ATOM 649 C CA . GLN A 1 83 ? 0.858 0.509 10.596 1.00 94.94 83 GLN A CA 1
ATOM 650 C C . GLN A 1 83 ? 1.996 0.953 9.669 1.00 94.94 83 GLN A C 1
ATOM 652 O O . GLN A 1 83 ? 2.395 2.117 9.743 1.00 94.94 83 GLN A O 1
ATOM 657 N N . LEU A 1 84 ? 2.441 0.091 8.744 1.00 95.31 84 LEU A N 1
ATOM 658 C CA . LEU A 1 84 ? 3.433 0.429 7.709 1.00 95.31 84 LEU A CA 1
ATOM 659 C C . LEU A 1 84 ? 2.952 1.523 6.736 1.00 95.31 84 LEU A C 1
ATOM 661 O O . LEU A 1 84 ? 3.766 2.160 6.064 1.00 95.31 84 LEU A O 1
ATOM 665 N N . SER A 1 85 ? 1.639 1.760 6.673 1.00 94.88 85 SER A N 1
ATOM 666 C CA . SER A 1 85 ? 1.012 2.841 5.904 1.00 94.88 85 SER A CA 1
ATOM 667 C C . SER A 1 85 ? 0.827 4.125 6.731 1.00 94.88 85 SER A C 1
ATOM 669 O O . SER A 1 85 ? 0.837 5.224 6.190 1.00 94.88 85 SER A O 1
ATOM 671 N N . SER A 1 86 ? 0.673 4.007 8.051 1.00 82.50 86 SER A N 1
ATOM 672 C CA . SER A 1 86 ? 0.246 5.094 8.947 1.00 82.50 86 SER A CA 1
ATOM 673 C C . SER A 1 86 ? 1.335 6.084 9.375 1.00 82.50 86 SER A C 1
ATOM 675 O O . SER A 1 86 ? 1.050 6.972 10.174 1.00 82.50 86 SER A O 1
ATOM 677 N N . HIS A 1 87 ? 2.580 5.933 8.909 1.00 68.56 87 HIS A N 1
ATOM 678 C CA . HIS A 1 87 ? 3.721 6.772 9.319 1.00 68.56 87 HIS A CA 1
ATOM 679 C C . HIS A 1 87 ? 4.028 6.797 10.824 1.00 68.56 87 HIS A C 1
ATOM 681 O O . HIS A 1 87 ? 4.794 7.639 11.284 1.00 68.56 87 HIS A O 1
ATOM 687 N N . LYS A 1 88 ? 3.457 5.877 11.610 1.00 70.75 88 LYS A N 1
ATOM 688 C CA . LYS A 1 88 ? 3.751 5.762 13.047 1.00 70.75 88 LYS A CA 1
ATOM 689 C C . LYS A 1 88 ? 5.188 5.323 13.334 1.00 70.75 88 LYS A C 1
ATOM 691 O O . LYS A 1 88 ? 5.660 5.504 14.450 1.00 70.75 88 LYS A O 1
ATOM 696 N N . HIS A 1 89 ? 5.855 4.759 12.334 1.00 68.94 89 HIS A N 1
ATOM 697 C CA . HIS A 1 89 ? 7.239 4.313 12.390 1.00 68.94 89 HIS A CA 1
ATOM 698 C C . HIS A 1 89 ? 8.106 5.168 11.464 1.00 68.94 89 HIS A C 1
ATOM 700 O O . HIS A 1 89 ? 7.625 5.670 10.447 1.00 68.94 89 HIS A O 1
ATOM 706 N N . ASP A 1 90 ? 9.407 5.242 11.752 1.00 77.19 90 ASP A N 1
ATOM 707 C CA . ASP A 1 90 ? 10.409 5.891 10.884 1.00 77.19 90 ASP A CA 1
ATOM 708 C C . ASP A 1 90 ? 10.655 5.123 9.563 1.00 77.19 90 ASP A C 1
ATOM 710 O O . ASP A 1 90 ? 11.511 5.482 8.754 1.00 77.19 90 ASP A O 1
ATOM 714 N N . TYR A 1 91 ? 9.910 4.039 9.341 1.00 85.31 91 TYR A N 1
ATOM 715 C CA . TYR A 1 91 ? 9.917 3.199 8.153 1.00 85.31 91 TYR A CA 1
ATOM 716 C C . TYR A 1 91 ? 8.479 2.889 7.720 1.00 85.31 91 TYR A C 1
ATOM 718 O O . TYR A 1 91 ? 7.545 2.919 8.520 1.00 85.31 91 TYR A O 1
ATOM 726 N N . GLY A 1 92 ? 8.286 2.579 6.440 1.00 92.50 92 GLY A N 1
ATOM 727 C CA . GLY A 1 92 ? 6.961 2.292 5.902 1.00 92.50 92 GLY A CA 1
ATOM 728 C C . GLY A 1 92 ? 6.903 2.431 4.389 1.00 92.50 92 GLY A C 1
ATOM 729 O O . GLY A 1 92 ? 7.925 2.548 3.716 1.00 92.50 92 GLY A O 1
ATOM 730 N N . TYR A 1 93 ? 5.693 2.412 3.839 1.00 97.19 93 TYR A N 1
ATOM 731 C CA . TYR A 1 93 ? 5.497 2.319 2.393 1.00 97.19 93 TYR A CA 1
ATOM 732 C C . TYR A 1 93 ? 5.733 3.612 1.615 1.00 97.19 93 TYR A C 1
ATOM 734 O O . TYR A 1 93 ? 5.911 3.546 0.395 1.00 97.19 93 TYR A O 1
ATOM 742 N N . LEU A 1 94 ? 5.757 4.776 2.265 1.00 95.12 94 LEU A N 1
ATOM 743 C CA . LEU A 1 94 ? 5.976 6.035 1.559 1.00 95.12 94 LEU A CA 1
ATOM 744 C C . LEU A 1 94 ? 7.350 6.041 0.889 1.00 95.12 94 LEU A C 1
ATOM 746 O O . LEU A 1 94 ? 8.359 5.657 1.474 1.00 95.12 94 LEU A O 1
ATOM 750 N N . ASN A 1 95 ? 7.373 6.495 -0.357 1.00 93.94 95 ASN A N 1
ATOM 751 C CA . ASN A 1 95 ? 8.506 6.482 -1.275 1.00 93.94 95 ASN A CA 1
ATOM 752 C C . ASN A 1 95 ? 8.995 5.083 -1.688 1.00 93.94 95 ASN A C 1
ATOM 754 O O . ASN A 1 95 ? 9.949 4.979 -2.466 1.00 93.94 95 ASN A O 1
ATOM 758 N N . SER A 1 96 ? 8.340 4.009 -1.234 1.00 94.81 96 SER A N 1
ATOM 759 C CA . SER A 1 96 ? 8.692 2.648 -1.636 1.00 94.81 96 SER A CA 1
ATOM 760 C C . SER A 1 96 ? 8.201 2.340 -3.062 1.00 94.81 96 SER A C 1
ATOM 762 O O . SER A 1 96 ? 7.126 2.802 -3.465 1.00 94.81 96 SER A O 1
ATOM 764 N N . PRO A 1 97 ? 8.982 1.590 -3.864 1.00 97.81 97 PRO A N 1
ATOM 765 C CA . PRO A 1 97 ? 8.640 1.318 -5.253 1.00 97.81 97 PRO A CA 1
ATOM 766 C C . PRO A 1 97 ? 7.783 0.057 -5.433 1.00 97.81 97 PRO A C 1
ATOM 768 O O . PRO A 1 97 ? 7.963 -0.955 -4.745 1.00 97.81 97 PRO A O 1
ATOM 771 N N . PHE A 1 98 ? 6.962 0.066 -6.483 1.00 98.56 98 PHE A N 1
ATOM 772 C CA . PHE A 1 98 ? 6.456 -1.151 -7.117 1.00 98.56 98 PHE A CA 1
ATOM 773 C C . PHE A 1 98 ? 7.558 -1.731 -8.005 1.00 98.56 98 PHE A C 1
ATOM 775 O O . PHE A 1 98 ? 7.766 -1.328 -9.148 1.00 98.56 98 PHE A O 1
ATOM 782 N N . HIS A 1 99 ? 8.342 -2.643 -7.437 1.00 98.31 99 HIS A N 1
ATOM 783 C CA . HIS A 1 99 ? 9.583 -3.123 -8.041 1.00 98.31 99 HIS A CA 1
ATOM 784 C C . HIS A 1 99 ? 9.372 -4.262 -9.050 1.00 98.31 99 HIS A C 1
ATOM 786 O O . HIS A 1 99 ? 10.321 -4.626 -9.750 1.00 98.31 99 HIS A O 1
ATOM 792 N N . ARG A 1 100 ? 8.157 -4.822 -9.135 1.00 98.69 100 ARG A N 1
ATOM 793 C CA . ARG A 1 100 ? 7.812 -5.899 -10.066 1.00 98.69 100 ARG A CA 1
ATOM 794 C C . ARG A 1 100 ? 6.363 -5.772 -10.540 1.00 98.69 100 ARG A C 1
ATOM 796 O O . ARG A 1 100 ? 5.452 -5.765 -9.724 1.00 98.69 100 ARG A O 1
ATOM 803 N N . ILE A 1 101 ? 6.152 -5.708 -11.850 1.00 98.69 101 ILE A N 1
ATOM 804 C CA . ILE A 1 101 ? 4.841 -5.554 -12.486 1.00 98.69 101 ILE A CA 1
ATOM 805 C C . ILE A 1 101 ? 4.728 -6.565 -13.619 1.00 98.69 101 ILE A C 1
ATOM 807 O O . ILE A 1 101 ? 5.593 -6.643 -14.490 1.00 98.69 101 ILE A O 1
ATOM 811 N N . ILE A 1 102 ? 3.681 -7.380 -13.578 1.00 98.50 102 ILE A N 1
ATOM 812 C CA . ILE A 1 102 ? 3.386 -8.388 -14.590 1.00 98.50 102 ILE A CA 1
ATOM 813 C C . ILE A 1 102 ? 1.956 -8.147 -15.053 1.00 98.50 102 ILE A C 1
ATOM 815 O O . ILE A 1 102 ? 1.017 -8.296 -14.268 1.00 98.50 102 ILE A O 1
ATOM 819 N N . LYS A 1 103 ? 1.810 -7.762 -16.323 1.00 98.12 103 LYS A N 1
ATOM 820 C CA . LYS A 1 103 ? 0.515 -7.637 -16.992 1.00 98.12 103 LYS A CA 1
ATOM 821 C C . LYS A 1 103 ? -0.264 -8.954 -16.906 1.00 98.12 103 LYS A C 1
ATOM 823 O O . LYS A 1 103 ? 0.337 -10.025 -17.005 1.00 98.12 103 LYS A O 1
ATOM 828 N N . ASP A 1 104 ? -1.578 -8.859 -16.715 1.00 97.75 104 ASP A N 1
ATOM 829 C CA . ASP A 1 104 ? -2.491 -9.999 -16.558 1.00 97.75 104 ASP A CA 1
ATOM 830 C C . ASP A 1 104 ? -2.069 -10.959 -15.432 1.00 97.75 104 ASP A C 1
ATOM 832 O O . ASP A 1 104 ? -2.233 -12.181 -15.520 1.00 97.75 104 ASP A O 1
ATOM 836 N N . PHE A 1 105 ? -1.488 -10.409 -14.366 1.00 98.69 105 PHE A N 1
ATOM 837 C CA . PHE A 1 105 ? -1.165 -11.121 -13.144 1.00 98.69 105 PHE A CA 1
ATOM 838 C C . PHE A 1 105 ? -1.212 -10.219 -11.901 1.00 98.69 105 PHE A C 1
ATOM 840 O O . PHE A 1 105 ? -2.184 -10.288 -11.148 1.00 98.69 105 PHE A O 1
ATOM 847 N N . MET A 1 106 ? -0.178 -9.400 -11.658 1.00 98.62 106 MET A N 1
ATOM 848 C CA . MET A 1 106 ? -0.087 -8.564 -10.454 1.00 98.62 106 MET A CA 1
ATOM 849 C C . MET A 1 106 ? 0.961 -7.444 -10.550 1.00 98.62 106 MET A C 1
ATOM 851 O O . MET A 1 106 ? 1.894 -7.501 -11.357 1.00 98.62 106 MET A O 1
ATOM 855 N N . MET A 1 107 ? 0.844 -6.460 -9.657 1.00 98.69 107 MET A N 1
ATOM 856 C CA . MET A 1 107 ? 1.891 -5.489 -9.323 1.00 98.69 107 MET A CA 1
ATOM 857 C C . MET A 1 107 ? 2.322 -5.653 -7.860 1.00 98.69 107 MET A C 1
ATOM 859 O O . MET A 1 107 ? 1.485 -5.657 -6.962 1.00 98.69 107 MET A O 1
ATOM 863 N N . GLN A 1 108 ? 3.625 -5.793 -7.619 1.00 98.81 108 GLN A N 1
ATOM 864 C CA . GLN A 1 108 ? 4.220 -6.086 -6.314 1.00 98.81 108 GLN A CA 1
ATOM 865 C C . GLN A 1 108 ? 5.067 -4.911 -5.814 1.00 98.81 108 GLN A C 1
ATOM 867 O O . GLN A 1 108 ? 5.912 -4.367 -6.535 1.00 98.81 108 GLN A O 1
ATOM 872 N N . GLY A 1 109 ? 4.839 -4.547 -4.554 1.00 98.62 109 GLY A N 1
ATOM 873 C CA . GLY A 1 109 ? 5.482 -3.443 -3.849 1.00 98.62 109 GLY A CA 1
ATOM 874 C C . GLY A 1 109 ? 5.811 -3.807 -2.401 1.00 98.62 109 GLY A C 1
ATOM 875 O O . GLY A 1 109 ? 5.917 -4.981 -2.048 1.00 98.62 109 GLY A O 1
ATOM 876 N N . GLY A 1 110 ? 6.017 -2.791 -1.565 1.00 97.06 110 GLY A N 1
ATOM 877 C CA . GLY A 1 110 ? 6.203 -2.963 -0.120 1.00 97.06 110 GLY A CA 1
ATOM 878 C C . GLY A 1 110 ? 7.622 -3.313 0.342 1.00 97.06 110 GLY A C 1
ATOM 879 O O . GLY A 1 110 ? 7.859 -3.432 1.541 1.00 97.06 110 GLY A O 1
ATOM 880 N N . ASP A 1 111 ? 8.598 -3.424 -0.566 1.00 97.19 111 ASP A N 1
ATOM 881 C CA . ASP A 1 111 ? 10.024 -3.488 -0.202 1.00 97.19 111 ASP A CA 1
ATOM 882 C C . ASP A 1 111 ? 10.570 -2.067 0.001 1.00 97.19 111 ASP A C 1
ATOM 884 O O . ASP A 1 111 ? 11.220 -1.500 -0.879 1.00 97.19 111 ASP A O 1
ATOM 888 N N . PHE A 1 112 ? 10.282 -1.478 1.161 1.00 93.06 112 PHE A N 1
ATOM 889 C CA . PHE A 1 112 ? 10.763 -0.142 1.521 1.00 93.06 112 PHE A CA 1
ATOM 890 C C . PHE A 1 112 ? 12.241 -0.116 1.941 1.00 93.06 112 PHE A C 1
ATOM 892 O O . PHE A 1 112 ? 12.864 0.941 1.916 1.00 93.06 112 PHE A O 1
ATOM 899 N N . ALA A 1 113 ? 12.826 -1.263 2.302 1.00 89.00 113 ALA A N 1
ATOM 900 C CA . ALA A 1 113 ? 14.208 -1.324 2.779 1.00 89.00 113 ALA A CA 1
ATOM 901 C C . ALA A 1 113 ? 15.227 -1.357 1.631 1.00 89.00 113 ALA A C 1
ATOM 903 O O . ALA A 1 113 ? 16.326 -0.819 1.759 1.00 89.00 113 ALA A O 1
ATOM 904 N N . ARG A 1 114 ? 14.898 -2.028 0.517 1.00 88.06 114 ARG A N 1
ATOM 905 C CA . ARG A 1 114 ? 15.818 -2.219 -0.618 1.00 88.06 114 ARG A CA 1
ATOM 906 C C . ARG A 1 114 ? 15.208 -1.906 -1.979 1.00 88.06 114 ARG A C 1
ATOM 908 O O . ARG A 1 114 ? 15.964 -1.705 -2.925 1.00 88.06 114 ARG A O 1
ATOM 915 N N . GLY A 1 115 ? 13.883 -1.905 -2.128 1.00 92.62 115 GLY A N 1
ATOM 916 C CA . GLY A 1 115 ? 13.208 -1.625 -3.403 1.00 92.62 115 GLY A CA 1
ATOM 917 C C . GLY A 1 115 ? 13.548 -2.604 -4.539 1.00 92.62 115 GLY A C 1
ATOM 918 O O . GLY A 1 115 ? 13.570 -2.225 -5.717 1.00 92.62 115 GLY A O 1
ATOM 919 N N . THR A 1 116 ? 13.886 -3.853 -4.206 1.00 90.88 116 THR A N 1
ATOM 920 C CA . THR A 1 116 ? 14.348 -4.878 -5.167 1.00 90.88 116 THR A CA 1
ATOM 921 C C . THR A 1 116 ? 13.620 -6.214 -5.050 1.00 90.88 116 THR A C 1
ATOM 923 O O . THR A 1 116 ? 13.842 -7.086 -5.886 1.00 90.88 116 THR A O 1
ATOM 926 N N . GLY A 1 117 ? 12.760 -6.374 -4.045 1.00 91.44 117 GLY A N 1
ATOM 927 C CA . GLY A 1 117 ? 12.094 -7.627 -3.695 1.00 91.44 117 GLY A CA 1
ATOM 928 C C . GLY A 1 117 ? 12.873 -8.47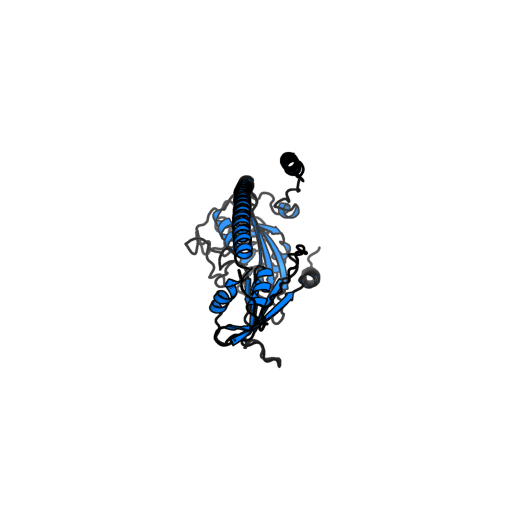5 -2.687 1.00 91.44 117 GLY A C 1
ATOM 929 O O . GLY A 1 117 ? 12.438 -9.573 -2.356 1.00 91.44 117 GLY A O 1
ATOM 930 N N . THR A 1 118 ? 14.010 -7.986 -2.177 1.00 89.44 118 THR A N 1
ATOM 931 C CA . THR A 1 118 ? 14.881 -8.721 -1.232 1.00 89.44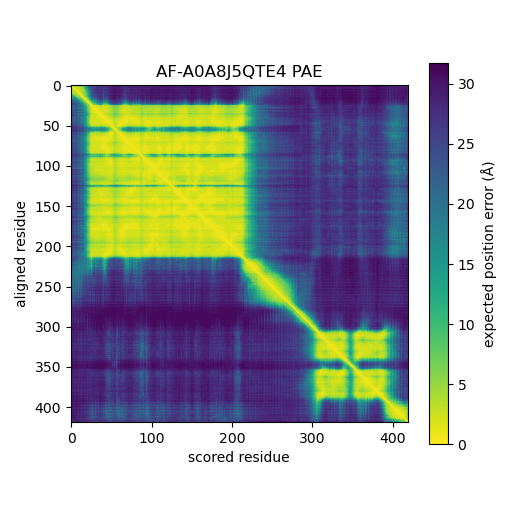 118 THR A CA 1
ATOM 932 C C . THR A 1 118 ? 14.889 -8.140 0.180 1.00 89.44 118 THR A C 1
ATOM 934 O O . THR A 1 118 ? 15.608 -8.644 1.043 1.00 89.44 118 THR A O 1
ATOM 937 N N . GLY A 1 119 ? 14.163 -7.045 0.399 1.00 91.88 119 GLY A N 1
ATOM 938 C CA . GLY A 1 119 ? 14.031 -6.386 1.691 1.00 91.88 119 GLY A CA 1
ATOM 939 C C . GLY A 1 119 ? 12.580 -6.283 2.146 1.00 91.88 119 GLY A C 1
ATOM 940 O O . GLY A 1 119 ? 11.696 -6.987 1.648 1.00 91.88 119 GLY A O 1
ATOM 941 N N . GLY A 1 120 ? 12.359 -5.374 3.091 1.00 91.56 120 GLY A N 1
ATOM 942 C CA . GLY A 1 120 ? 11.090 -5.230 3.784 1.00 91.56 120 GLY A CA 1
ATOM 943 C C . GLY A 1 120 ? 11.023 -6.120 5.021 1.00 91.56 120 GLY A C 1
ATOM 944 O O . GLY A 1 120 ? 11.612 -7.200 5.058 1.00 91.56 120 GLY A O 1
ATOM 945 N N . PHE A 1 121 ? 10.340 -5.637 6.047 1.00 94.00 121 PHE A N 1
ATOM 946 C CA . PHE A 1 121 ? 10.152 -6.347 7.305 1.00 94.00 121 PHE A CA 1
ATOM 947 C C . PHE A 1 121 ? 8.832 -5.932 7.948 1.00 94.00 121 PHE A C 1
ATOM 949 O O . PHE A 1 121 ? 8.305 -4.859 7.656 1.00 94.00 121 PHE A O 1
ATOM 956 N N . SER A 1 122 ? 8.284 -6.820 8.772 1.00 94.94 122 SER A N 1
ATOM 957 C CA . SER A 1 122 ? 7.032 -6.578 9.487 1.00 94.94 122 SER A CA 1
ATOM 958 C C . SER A 1 122 ? 7.205 -5.610 10.662 1.00 94.94 122 SER A C 1
ATOM 960 O O . SER A 1 122 ? 8.328 -5.306 11.058 1.00 94.94 122 SER A O 1
ATOM 962 N N . ILE A 1 123 ? 6.093 -5.150 11.237 1.00 92.88 123 ILE A N 1
ATOM 963 C CA . ILE A 1 123 ? 6.092 -4.360 12.483 1.00 92.88 123 ILE A CA 1
ATOM 964 C C . ILE A 1 123 ? 6.380 -5.189 13.742 1.00 92.88 123 ILE A C 1
ATOM 966 O O . ILE A 1 123 ? 6.511 -4.631 14.829 1.00 92.88 123 ILE A O 1
ATOM 970 N N . TYR A 1 124 ? 6.371 -6.514 13.626 1.00 89.81 124 TYR A N 1
ATOM 971 C CA . TYR A 1 124 ? 6.567 -7.415 14.753 1.00 89.81 124 TYR A CA 1
ATOM 972 C C . TYR A 1 124 ? 8.061 -7.570 15.062 1.00 89.81 124 TYR A C 1
ATOM 974 O O . TYR A 1 124 ? 8.907 -7.253 14.230 1.00 89.81 124 TYR A O 1
ATOM 982 N N . ASP A 1 125 ? 8.391 -8.069 16.259 1.00 75.75 125 ASP A N 1
ATOM 983 C CA . ASP A 1 125 ? 9.785 -8.207 16.726 1.00 75.75 125 ASP A CA 1
ATOM 984 C C . ASP A 1 125 ? 10.663 -9.054 15.780 1.00 75.75 125 ASP A C 1
ATOM 986 O O . ASP A 1 125 ? 11.889 -8.926 15.757 1.00 75.75 125 ASP A O 1
ATOM 990 N N . GLU A 1 126 ? 10.035 -9.913 14.976 1.00 74.56 126 GLU A N 1
ATOM 991 C CA . GLU A 1 126 ? 10.666 -10.663 13.898 1.00 74.56 126 GLU A CA 1
ATOM 992 C C . GLU A 1 126 ? 10.503 -9.942 12.549 1.00 74.56 126 GLU A C 1
ATOM 994 O O . GLU A 1 126 ? 9.457 -9.371 12.227 1.00 74.56 126 GLU A O 1
ATOM 999 N N . SER A 1 127 ? 11.526 -10.028 11.687 1.00 83.31 127 SER A N 1
ATOM 1000 C CA . SER A 1 127 ? 11.460 -9.429 10.346 1.00 83.31 127 SER A CA 1
ATOM 1001 C C . SER A 1 127 ? 10.325 -10.003 9.489 1.00 83.31 127 SER A C 1
ATOM 1003 O O . SER A 1 127 ? 9.867 -9.337 8.558 1.00 83.31 127 SER A O 1
ATOM 1005 N N . THR A 1 128 ? 9.853 -11.209 9.811 1.00 93.75 128 THR A N 1
ATOM 1006 C CA . THR A 1 128 ? 8.729 -11.889 9.164 1.00 93.75 128 THR A CA 1
ATOM 1007 C C . THR A 1 128 ? 7.727 -12.429 10.185 1.00 93.75 128 THR A C 1
ATOM 1009 O O . THR A 1 128 ? 8.092 -12.649 11.332 1.00 93.75 128 THR A O 1
ATOM 1012 N N . PHE A 1 129 ? 6.494 -12.715 9.761 1.00 96.69 129 PHE A N 1
ATOM 1013 C CA . PHE A 1 129 ? 5.450 -13.332 10.579 1.00 96.69 129 PHE A CA 1
ATOM 1014 C C . PHE A 1 129 ? 4.719 -14.484 9.851 1.00 96.69 129 PHE A C 1
ATOM 1016 O O . PHE A 1 129 ? 4.740 -14.546 8.613 1.00 96.69 129 PHE A O 1
ATOM 1023 N N . PRO A 1 130 ? 4.066 -15.399 10.602 1.00 97.94 130 PRO A N 1
ATOM 1024 C CA . PRO A 1 130 ? 3.373 -16.565 10.045 1.00 97.94 130 PRO A CA 1
ATOM 1025 C C . PRO A 1 130 ? 2.209 -16.236 9.106 1.00 97.94 130 PRO A C 1
ATOM 1027 O O . PRO A 1 130 ? 1.653 -15.139 9.150 1.00 97.94 130 PRO A O 1
ATOM 1030 N N . ASP A 1 131 ? 1.803 -17.209 8.288 1.00 98.50 131 ASP A N 1
ATOM 1031 C CA . ASP A 1 131 ? 0.567 -17.115 7.507 1.00 98.50 131 ASP A CA 1
ATOM 1032 C C . ASP A 1 131 ? -0.640 -17.150 8.460 1.00 98.50 131 ASP A C 1
ATOM 1034 O O . ASP A 1 131 ? -0.870 -18.144 9.147 1.00 98.50 131 ASP A O 1
ATOM 1038 N N . GLU A 1 132 ? -1.400 -16.054 8.541 1.00 98.25 132 GLU A N 1
ATOM 1039 C CA . GLU A 1 132 ? -2.471 -15.915 9.538 1.00 98.25 132 GLU A CA 1
ATOM 1040 C C . GLU A 1 132 ? -3.641 -16.877 9.285 1.00 98.25 132 GLU A C 1
ATOM 1042 O O . GLU A 1 132 ? -4.038 -17.618 10.184 1.00 98.25 132 GLU A O 1
ATOM 1047 N N . ASN A 1 133 ? -4.172 -16.886 8.060 1.00 98.25 133 ASN A N 1
ATOM 1048 C CA . ASN A 1 133 ? -5.070 -17.909 7.525 1.00 98.25 133 ASN A CA 1
ATOM 1049 C C . ASN A 1 133 ? -5.165 -17.778 5.989 1.00 98.25 133 ASN A C 1
ATOM 1051 O O . ASN A 1 133 ? -4.576 -16.881 5.387 1.00 98.25 133 ASN A O 1
ATOM 1055 N N . PHE A 1 134 ? -5.913 -18.685 5.355 1.00 98.50 134 PHE A N 1
ATOM 1056 C CA . PHE A 1 134 ? -6.169 -18.689 3.908 1.00 98.50 134 PHE A CA 1
ATOM 1057 C C . PHE A 1 134 ? -7.672 -18.757 3.596 1.00 98.50 134 PHE A C 1
ATOM 1059 O O . PHE A 1 134 ? -8.084 -19.442 2.659 1.00 98.50 134 PHE A O 1
ATOM 1066 N N . GLU A 1 135 ? -8.506 -18.119 4.424 1.00 98.12 135 GLU A N 1
ATOM 1067 C CA . GLU A 1 135 ? -9.965 -18.121 4.234 1.00 98.12 135 GLU A CA 1
ATOM 1068 C C . GLU A 1 135 ? -10.369 -17.383 2.952 1.00 98.12 135 GLU A C 1
ATOM 1070 O O . GLU A 1 135 ? -11.243 -17.836 2.208 1.00 98.12 135 GLU A O 1
ATOM 1075 N N . LEU A 1 136 ? -9.685 -16.272 2.673 1.00 98.31 136 LEU A N 1
ATOM 1076 C CA . LEU A 1 136 ? -9.887 -15.446 1.490 1.00 98.31 136 LEU A CA 1
ATOM 1077 C C . LEU A 1 136 ? -9.030 -15.931 0.317 1.00 98.31 136 LEU A C 1
ATOM 1079 O O . LEU A 1 136 ? -7.905 -16.403 0.491 1.00 98.31 136 LEU A O 1
ATOM 1083 N N . LYS A 1 137 ? -9.575 -15.796 -0.894 1.00 98.56 137 LYS A N 1
ATOM 1084 C CA . LYS A 1 137 ? -8.986 -16.316 -2.134 1.00 98.56 137 LYS A CA 1
ATOM 1085 C C . LYS A 1 137 ? -8.631 -15.205 -3.111 1.00 98.56 137 LYS A C 1
ATOM 1087 O O . LYS A 1 137 ? -9.107 -14.076 -3.020 1.00 98.56 137 LYS A O 1
ATOM 1092 N N . HIS A 1 138 ? -7.800 -15.550 -4.084 1.00 98.69 138 HIS A N 1
ATOM 1093 C CA . HIS A 1 138 ? -7.402 -14.680 -5.182 1.00 98.69 138 HIS A CA 1
ATOM 1094 C C . HIS A 1 138 ? -8.427 -14.766 -6.322 1.00 98.69 138 HIS A C 1
ATOM 1096 O O . HIS A 1 138 ? -8.143 -15.242 -7.424 1.00 98.69 138 HIS A O 1
ATOM 1102 N N . ASP A 1 139 ? -9.657 -14.370 -6.027 1.00 97.81 139 ASP A N 1
ATOM 1103 C CA . ASP A 1 139 ? -10.854 -14.613 -6.835 1.00 97.81 139 ASP A CA 1
ATOM 1104 C C . ASP A 1 139 ? -11.429 -13.363 -7.514 1.00 97.81 139 ASP A C 1
ATOM 1106 O O . ASP A 1 139 ? -12.454 -13.469 -8.185 1.00 97.81 139 ASP A O 1
ATOM 1110 N N . LYS A 1 140 ? -10.782 -12.202 -7.349 1.00 96.81 140 LYS A N 1
ATOM 1111 C CA . LYS A 1 140 ? -11.216 -10.929 -7.936 1.00 96.81 140 LYS A CA 1
ATOM 1112 C C . LYS A 1 140 ? -10.052 -10.065 -8.417 1.00 96.81 140 LYS A C 1
ATOM 1114 O O . LYS A 1 140 ? -8.954 -10.088 -7.851 1.00 96.81 140 LYS A O 1
ATOM 1119 N N . LEU A 1 141 ? -10.344 -9.226 -9.411 1.00 98.06 141 LEU A N 1
ATOM 1120 C CA . LEU A 1 141 ? -9.493 -8.110 -9.812 1.00 98.06 141 LEU A CA 1
ATOM 1121 C C . LEU A 1 141 ? -9.299 -7.150 -8.625 1.00 98.06 141 LEU A C 1
ATOM 1123 O O . LEU A 1 141 ? -10.249 -6.833 -7.911 1.00 98.06 141 LEU A O 1
ATOM 1127 N N . GLY A 1 142 ? -8.069 -6.685 -8.400 1.00 98.50 142 GLY A N 1
ATOM 1128 C CA . GLY A 1 142 ? -7.757 -5.762 -7.308 1.00 98.50 142 GLY A CA 1
ATOM 1129 C C . GLY A 1 142 ? -7.581 -6.415 -5.934 1.00 98.50 142 GLY A C 1
ATOM 1130 O O . GLY A 1 142 ? -7.391 -5.694 -4.956 1.00 98.50 142 GLY A O 1
ATOM 1131 N N . ARG A 1 143 ? -7.596 -7.751 -5.823 1.00 98.69 143 ARG A N 1
ATOM 1132 C CA . ARG A 1 143 ? -7.230 -8.430 -4.567 1.00 98.69 143 ARG A CA 1
ATOM 1133 C C . ARG A 1 143 ? -5.840 -8.015 -4.104 1.00 98.69 143 ARG A C 1
ATOM 1135 O O . ARG A 1 143 ? -4.904 -7.981 -4.905 1.00 98.69 143 ARG A O 1
ATOM 1142 N N . VAL A 1 144 ? -5.713 -7.764 -2.804 1.00 98.88 144 VAL A N 1
ATOM 1143 C CA . VAL A 1 144 ? -4.455 -7.399 -2.148 1.00 98.88 144 VAL A CA 1
ATOM 1144 C C . VAL A 1 144 ? -4.022 -8.527 -1.219 1.00 98.88 144 VAL A C 1
ATOM 1146 O O . VAL A 1 144 ? -4.806 -9.018 -0.402 1.00 98.88 144 VAL A O 1
ATOM 1149 N N . SER A 1 145 ? -2.777 -8.968 -1.378 1.00 98.88 145 SER A N 1
ATOM 1150 C CA . SER A 1 145 ? -2.265 -10.181 -0.741 1.00 98.88 145 SER A CA 1
ATOM 1151 C C . SER A 1 145 ? -0.781 -10.055 -0.397 1.00 98.88 145 SER A C 1
ATOM 1153 O O . SER A 1 145 ? -0.042 -9.291 -1.029 1.00 98.88 145 SER A O 1
ATOM 1155 N N . MET A 1 146 ? -0.346 -10.761 0.647 1.00 98.81 146 MET A N 1
ATOM 1156 C CA . MET A 1 146 ? 1.041 -10.746 1.112 1.00 98.81 146 MET A CA 1
ATOM 1157 C C . MET A 1 146 ? 1.954 -11.481 0.129 1.00 98.81 146 MET A C 1
ATOM 1159 O O . MET A 1 146 ? 1.714 -12.632 -0.246 1.00 98.81 146 MET A O 1
ATOM 1163 N N . ALA A 1 147 ? 3.063 -10.845 -0.247 1.00 98.56 147 ALA A N 1
ATOM 1164 C CA . ALA A 1 147 ? 4.161 -11.552 -0.887 1.00 98.56 147 ALA A CA 1
ATOM 1165 C C . ALA A 1 147 ? 4.996 -12.264 0.188 1.00 98.56 147 ALA A C 1
ATOM 1167 O O . ALA A 1 147 ? 5.238 -11.721 1.266 1.00 98.56 147 ALA A O 1
ATOM 1168 N N . ASN A 1 148 ? 5.463 -13.470 -0.124 1.00 97.00 148 ASN A N 1
ATOM 1169 C CA . ASN A 1 148 ? 6.301 -14.265 0.767 1.00 97.00 148 ASN A CA 1
ATOM 1170 C C . ASN A 1 148 ? 7.338 -15.071 -0.038 1.00 97.00 148 ASN A C 1
ATOM 1172 O O . ASN A 1 148 ? 7.262 -15.163 -1.268 1.00 97.00 148 ASN A O 1
ATOM 1176 N N . ALA A 1 149 ? 8.333 -15.622 0.657 1.00 94.56 149 ALA A N 1
ATOM 1177 C CA . ALA A 1 149 ? 9.391 -16.466 0.094 1.00 94.56 149 ALA A CA 1
ATOM 1178 C C . ALA A 1 149 ? 9.189 -17.954 0.446 1.00 94.56 149 ALA A C 1
ATOM 1180 O O . ALA A 1 149 ? 10.138 -18.740 0.456 1.00 94.56 149 ALA A O 1
ATOM 1181 N N . GLY A 1 150 ? 7.948 -18.337 0.747 1.00 94.88 150 GLY A N 1
ATOM 1182 C CA . GLY A 1 150 ? 7.586 -19.626 1.319 1.00 94.88 150 GLY A CA 1
ATOM 1183 C C . GLY A 1 150 ? 6.661 -19.463 2.520 1.00 94.88 150 GLY A C 1
ATOM 1184 O O . GLY A 1 150 ? 6.352 -18.348 2.942 1.00 94.88 150 GLY A O 1
ATOM 1185 N N . LYS A 1 151 ? 6.228 -20.601 3.062 1.00 97.12 151 LYS A N 1
ATOM 1186 C CA . LYS A 1 151 ? 5.321 -20.654 4.208 1.00 97.12 151 LYS A CA 1
ATOM 1187 C C . LYS A 1 151 ? 5.864 -19.828 5.379 1.00 97.12 151 LYS A C 1
ATOM 1189 O O . LYS A 1 151 ? 7.048 -19.944 5.688 1.00 97.12 151 LYS A O 1
ATOM 1194 N N . ASP A 1 152 ? 4.991 -19.064 6.027 1.00 96.44 152 ASP A N 1
ATOM 1195 C CA . ASP A 1 152 ? 5.278 -18.326 7.261 1.00 96.44 152 ASP A CA 1
ATOM 1196 C C . ASP A 1 152 ? 6.403 -17.273 7.124 1.00 96.44 152 ASP A C 1
ATOM 1198 O O . ASP A 1 152 ? 7.170 -17.042 8.056 1.00 96.44 152 ASP A O 1
ATOM 1202 N N . THR A 1 153 ? 6.524 -16.631 5.952 1.00 97.00 153 THR A N 1
ATOM 1203 C CA . THR A 1 153 ? 7.557 -15.604 5.679 1.00 97.00 153 THR A CA 1
ATOM 1204 C C . THR A 1 153 ? 6.977 -14.250 5.258 1.00 97.00 153 THR A C 1
ATOM 1206 O O . THR A 1 153 ? 7.558 -13.538 4.436 1.00 97.00 153 THR A O 1
ATOM 1209 N N . ASN A 1 154 ? 5.817 -13.879 5.803 1.00 98.19 154 ASN A N 1
ATOM 1210 C CA . ASN A 1 154 ? 5.186 -12.595 5.498 1.00 98.19 154 ASN A CA 1
ATOM 1211 C C . ASN A 1 154 ? 6.003 -11.456 6.114 1.00 98.19 154 ASN A C 1
ATOM 1213 O O . ASN A 1 154 ? 6.328 -11.503 7.291 1.00 98.19 154 ASN A O 1
ATOM 1217 N N . GLY A 1 155 ? 6.353 -10.436 5.334 1.00 97.75 155 GLY A N 1
ATOM 1218 C CA . GLY A 1 155 ? 7.079 -9.255 5.816 1.00 97.75 155 GLY A CA 1
ATOM 1219 C C . GLY A 1 155 ? 6.255 -7.992 5.598 1.00 97.75 155 GLY A C 1
ATOM 1220 O O . GLY A 1 155 ? 5.159 -7.842 6.129 1.00 97.75 155 GLY A O 1
ATOM 1221 N N . SER A 1 156 ? 6.763 -7.095 4.759 1.00 98.00 156 SER A N 1
ATOM 1222 C CA . SER A 1 156 ? 6.037 -5.905 4.298 1.00 98.00 156 SER A CA 1
ATOM 1223 C C . SER A 1 156 ? 5.664 -5.947 2.819 1.00 98.00 156 SER A C 1
ATOM 1225 O O . SER A 1 156 ? 4.926 -5.097 2.333 1.00 98.00 156 SER A O 1
ATOM 1227 N N . GLN A 1 157 ? 6.213 -6.889 2.054 1.00 98.81 157 GLN A N 1
ATOM 1228 C CA . GLN A 1 157 ? 5.922 -6.949 0.630 1.00 98.81 157 GLN A CA 1
ATOM 1229 C C . GLN A 1 157 ? 4.500 -7.455 0.393 1.00 98.81 157 GLN A C 1
ATOM 1231 O O . GLN A 1 157 ? 4.045 -8.412 1.018 1.00 98.81 157 GLN A O 1
ATOM 1236 N N . PHE A 1 158 ? 3.822 -6.829 -0.559 1.00 98.94 158 PHE A N 1
ATOM 1237 C CA . PHE A 1 158 ? 2.458 -7.161 -0.951 1.00 98.94 158 PHE A CA 1
ATOM 1238 C C . PHE A 1 158 ? 2.326 -7.070 -2.468 1.00 98.94 158 PHE A C 1
ATOM 1240 O O . PHE A 1 158 ? 3.166 -6.470 -3.148 1.00 98.94 158 PHE A O 1
ATOM 1247 N N . PHE A 1 159 ? 1.256 -7.643 -3.001 1.00 98.94 159 PHE A N 1
ATOM 1248 C CA . PHE A 1 159 ? 0.882 -7.472 -4.395 1.00 98.94 159 PHE A CA 1
ATOM 1249 C C . PHE A 1 159 ? -0.607 -7.175 -4.548 1.00 98.94 159 PHE A C 1
ATOM 1251 O O . PHE A 1 159 ? -1.425 -7.572 -3.720 1.00 98.94 159 PHE A O 1
ATOM 1258 N N . ILE A 1 160 ? -0.930 -6.469 -5.630 1.00 98.88 160 ILE A N 1
ATOM 1259 C CA . ILE A 1 160 ? -2.290 -6.168 -6.076 1.00 98.88 160 ILE A CA 1
ATOM 1260 C C . ILE A 1 160 ? -2.512 -6.909 -7.392 1.00 98.88 160 ILE A C 1
ATOM 1262 O O . ILE A 1 160 ? -1.704 -6.779 -8.316 1.00 98.88 160 ILE A O 1
ATOM 1266 N N . LEU A 1 161 ? -3.585 -7.692 -7.489 1.00 98.81 161 LEU A N 1
ATOM 1267 C CA . LEU A 1 161 ? -3.937 -8.372 -8.734 1.00 98.81 161 LEU A CA 1
ATOM 1268 C C . LEU A 1 161 ? -4.444 -7.375 -9.778 1.00 98.81 161 LEU A C 1
ATOM 1270 O O . LEU A 1 161 ? -5.361 -6.601 -9.515 1.00 98.81 161 LEU A O 1
ATOM 1274 N N . ASN A 1 162 ? -3.901 -7.464 -10.990 1.00 98.25 162 ASN A N 1
ATOM 1275 C CA . ASN A 1 162 ? -4.415 -6.799 -12.195 1.00 98.25 162 ASN A CA 1
ATOM 1276 C C . ASN A 1 162 ? -5.070 -7.821 -13.153 1.00 98.25 162 ASN A C 1
ATOM 1278 O O . ASN A 1 162 ? -5.153 -7.603 -14.356 1.00 98.25 162 ASN A O 1
ATOM 1282 N N . LYS A 1 163 ? -5.503 -8.961 -12.599 1.00 97.62 163 LYS A N 1
ATOM 1283 C CA . LYS A 1 163 ? -6.218 -10.050 -13.266 1.00 97.62 163 LYS A CA 1
ATOM 1284 C C . LYS A 1 163 ? -7.430 -10.442 -12.427 1.00 97.62 163 LYS A C 1
ATOM 1286 O O . LYS A 1 163 ? -7.335 -10.443 -11.203 1.00 97.62 163 LYS A O 1
ATOM 1291 N N . ASP A 1 164 ? -8.504 -10.873 -13.081 1.00 95.62 164 ASP A N 1
ATOM 1292 C CA . ASP A 1 164 ? -9.752 -11.287 -12.429 1.00 95.62 164 ASP A CA 1
ATOM 1293 C C . ASP A 1 164 ? -9.589 -12.398 -11.388 1.00 95.62 164 ASP A C 1
ATOM 1295 O O . ASP A 1 164 ? -10.301 -12.405 -10.395 1.00 95.62 164 ASP A O 1
ATOM 1299 N N . SER A 1 165 ? -8.681 -13.360 -11.591 1.00 96.69 165 SER A N 1
ATOM 1300 C CA . SER A 1 165 ? -8.449 -14.429 -10.614 1.00 96.69 165 SER A CA 1
ATOM 1301 C C . SER A 1 165 ? -7.106 -15.138 -10.809 1.00 96.69 165 SER A C 1
ATOM 1303 O O . SER A 1 165 ? -6.649 -15.368 -11.937 1.00 96.69 165 SER A O 1
ATOM 1305 N N . THR A 1 166 ? -6.481 -15.546 -9.700 1.00 98.06 166 THR A N 1
ATOM 1306 C CA . THR A 1 166 ? -5.227 -16.315 -9.662 1.00 98.06 166 THR A CA 1
ATOM 1307 C C . THR A 1 166 ? -5.268 -17.471 -8.640 1.00 98.06 166 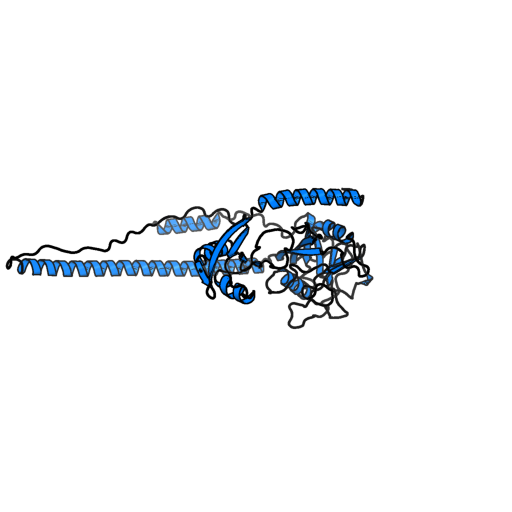THR A C 1
ATOM 1309 O O . THR A 1 166 ? -4.489 -17.468 -7.684 1.00 98.06 166 THR A O 1
ATOM 1312 N N . PRO A 1 167 ? -6.081 -18.530 -8.848 1.00 98.06 167 PRO A N 1
ATOM 1313 C CA . PRO A 1 167 ? -6.306 -19.582 -7.840 1.00 98.06 167 PRO A CA 1
ATOM 1314 C C . PRO A 1 167 ? -5.063 -20.405 -7.473 1.00 98.06 167 PRO A C 1
ATOM 1316 O O . PRO A 1 167 ? -5.015 -21.077 -6.450 1.00 98.06 167 PRO A O 1
ATOM 1319 N N . HIS A 1 168 ? -4.018 -20.372 -8.304 1.00 98.12 168 HIS A N 1
ATOM 1320 C CA . HIS A 1 168 ? -2.758 -21.070 -8.036 1.00 98.12 168 HIS A CA 1
ATOM 1321 C C . HIS A 1 168 ? -1.960 -20.473 -6.857 1.00 98.12 168 HIS A C 1
ATOM 1323 O O . HIS A 1 168 ? -0.998 -21.110 -6.404 1.00 98.12 168 HIS A O 1
ATOM 1329 N N . LEU A 1 169 ? -2.348 -19.278 -6.387 1.00 98.38 169 LEU A N 1
ATOM 1330 C CA . LEU A 1 169 ? -1.825 -18.608 -5.191 1.00 98.38 169 LEU A CA 1
ATOM 1331 C C . LEU A 1 169 ? -2.643 -18.912 -3.922 1.00 98.38 169 LEU A C 1
ATOM 1333 O O . LEU A 1 169 ? -2.171 -18.636 -2.818 1.00 98.38 169 LEU A O 1
ATOM 1337 N N . ASP A 1 170 ? -3.840 -19.493 -4.058 1.00 98.50 170 ASP A N 1
ATOM 1338 C CA . ASP A 1 170 ? -4.698 -19.821 -2.917 1.00 98.50 170 ASP A CA 1
ATOM 1339 C C . ASP A 1 170 ? -4.018 -20.844 -1.999 1.00 98.50 170 ASP A C 1
ATOM 1341 O O . ASP A 1 170 ? -3.368 -21.790 -2.457 1.00 98.50 170 ASP A O 1
ATOM 1345 N N . GLY A 1 171 ? -4.144 -20.636 -0.686 1.00 98.06 171 GLY A N 1
ATOM 1346 C CA . GLY A 1 171 ? -3.479 -21.465 0.323 1.00 98.06 171 GLY A CA 1
ATOM 1347 C C . GLY A 1 171 ? -1.965 -21.248 0.441 1.00 98.06 171 GLY A C 1
ATOM 1348 O O . GLY A 1 171 ? -1.302 -22.029 1.120 1.00 98.06 171 GLY A O 1
ATOM 1349 N N . LYS A 1 172 ? -1.405 -20.243 -0.251 1.00 98.50 172 LYS A N 1
ATOM 1350 C CA . LYS A 1 172 ? 0.036 -19.925 -0.235 1.00 98.50 172 LYS A CA 1
ATOM 1351 C C . LYS A 1 172 ? 0.341 -18.476 0.117 1.00 98.50 172 LYS A C 1
ATOM 1353 O O . LYS A 1 172 ? 1.417 -18.213 0.635 1.00 98.50 172 LYS A O 1
ATOM 1358 N N . HIS A 1 173 ? -0.569 -17.557 -0.192 1.00 98.75 173 HIS A N 1
ATOM 1359 C CA . HIS A 1 173 ? -0.432 -16.130 0.087 1.00 98.75 173 HIS A CA 1
ATOM 1360 C C . HIS A 1 173 ? -1.673 -15.636 0.826 1.00 98.75 173 HIS A C 1
ATOM 1362 O O . HIS A 1 173 ? -2.795 -15.973 0.439 1.00 98.75 173 HIS A O 1
ATOM 1368 N N . VAL A 1 174 ? -1.468 -14.872 1.898 1.00 98.81 174 VAL A N 1
ATOM 1369 C CA . VAL A 1 174 ? -2.554 -14.357 2.739 1.00 98.81 174 VAL A CA 1
ATOM 1370 C C . VAL A 1 174 ? -3.208 -13.169 2.039 1.00 98.81 174 VAL A C 1
ATOM 1372 O O . VAL A 1 174 ? -2.599 -12.106 1.916 1.00 98.81 174 VAL A O 1
ATOM 1375 N N . VAL A 1 175 ? -4.452 -13.344 1.592 1.00 98.88 175 VAL A N 1
ATOM 1376 C CA . VAL A 1 175 ? -5.294 -12.253 1.084 1.00 98.88 175 VAL A CA 1
ATOM 1377 C C . VAL A 1 175 ? -5.816 -11.451 2.272 1.00 98.88 175 VAL A C 1
ATOM 1379 O O . VAL A 1 175 ? -6.385 -12.022 3.199 1.00 98.88 175 VAL A O 1
ATOM 1382 N N . PHE A 1 176 ? -5.638 -10.131 2.241 1.00 98.81 176 PHE A N 1
ATOM 1383 C CA . PHE A 1 176 ? -5.985 -9.261 3.372 1.00 98.81 176 PHE A CA 1
ATOM 1384 C C . PHE A 1 176 ? -6.752 -7.995 2.988 1.00 98.81 176 PHE A C 1
ATOM 1386 O O . PHE A 1 176 ? -7.188 -7.250 3.869 1.00 98.81 176 PHE A O 1
ATOM 1393 N N . GLY A 1 177 ? -6.949 -7.744 1.694 1.00 98.69 177 GLY A N 1
ATOM 1394 C CA . GLY A 1 177 ? -7.697 -6.579 1.247 1.00 98.69 177 GLY A CA 1
ATOM 1395 C C . GLY A 1 177 ? -8.174 -6.655 -0.195 1.00 98.69 177 GLY A C 1
ATOM 1396 O O . GLY A 1 177 ? -7.906 -7.607 -0.932 1.00 98.69 177 GLY A O 1
ATOM 1397 N N . GLN A 1 178 ? -8.880 -5.604 -0.586 1.00 98.81 178 GLN A N 1
ATOM 1398 C CA . GLN A 1 178 ? -9.457 -5.406 -1.907 1.00 98.81 178 GLN A CA 1
ATOM 1399 C C . GLN A 1 178 ? -9.281 -3.943 -2.305 1.00 98.81 178 GLN A C 1
ATOM 1401 O O . GLN A 1 178 ? -9.551 -3.044 -1.509 1.00 98.81 178 GLN A O 1
ATOM 1406 N N . VAL A 1 179 ? -8.841 -3.687 -3.535 1.00 98.75 179 VAL A N 1
ATOM 1407 C CA . VAL A 1 179 ? -8.911 -2.344 -4.118 1.00 98.75 179 VAL A CA 1
ATOM 1408 C C . VAL A 1 179 ? -10.383 -1.978 -4.294 1.00 98.75 179 VAL A C 1
ATOM 1410 O O . VAL A 1 179 ? -11.122 -2.683 -4.982 1.00 98.75 179 VAL A O 1
ATOM 1413 N N . ILE A 1 180 ? -10.786 -0.887 -3.648 1.00 98.25 180 ILE A N 1
ATOM 1414 C CA . ILE A 1 180 ? -12.149 -0.334 -3.631 1.00 98.25 180 ILE A CA 1
ATOM 1415 C C . ILE A 1 180 ? -12.236 1.033 -4.327 1.00 98.25 180 ILE A C 1
ATOM 1417 O O . ILE A 1 180 ? -13.316 1.594 -4.439 1.00 98.25 180 ILE A O 1
ATOM 1421 N N . GLY A 1 181 ? -11.112 1.570 -4.805 1.00 97.31 181 GLY A N 1
ATOM 1422 C CA . GLY A 1 181 ? -11.057 2.762 -5.652 1.00 97.31 181 GLY A CA 1
ATOM 1423 C C . GLY A 1 181 ? -9.720 2.839 -6.385 1.00 97.31 181 GLY A C 1
ATOM 1424 O O . GLY A 1 181 ? -8.704 2.388 -5.856 1.00 97.31 181 GLY A O 1
ATOM 1425 N N . GLY A 1 182 ? -9.706 3.387 -7.602 1.00 96.94 182 GLY A N 1
ATOM 1426 C CA . GLY A 1 182 ? -8.484 3.479 -8.411 1.00 96.94 182 GLY A CA 1
ATOM 1427 C C . GLY A 1 182 ? -8.088 2.178 -9.114 1.00 96.94 182 GLY A C 1
ATOM 1428 O O . GLY A 1 182 ? -6.900 1.908 -9.306 1.00 96.94 182 GLY A O 1
ATOM 1429 N N . ILE A 1 183 ? -9.057 1.325 -9.468 1.00 97.00 183 ILE A N 1
ATOM 1430 C CA . ILE A 1 183 ? -8.760 0.082 -10.198 1.00 97.00 183 ILE A CA 1
ATOM 1431 C C . ILE A 1 183 ? -8.245 0.355 -11.618 1.00 97.00 183 ILE A C 1
ATOM 1433 O O . ILE A 1 183 ? -7.403 -0.374 -12.133 1.00 97.00 183 ILE A O 1
ATOM 1437 N N . ASP A 1 184 ? -8.689 1.452 -12.222 1.00 95.94 184 ASP A N 1
ATOM 1438 C CA . ASP A 1 184 ? -8.179 2.002 -13.474 1.00 95.94 184 ASP A CA 1
ATOM 1439 C C . ASP A 1 184 ? -6.690 2.368 -13.373 1.00 95.94 184 ASP A C 1
ATOM 1441 O O . ASP A 1 184 ? -5.925 2.067 -14.287 1.00 95.94 184 ASP A O 1
ATOM 1445 N N . VAL A 1 185 ? -6.248 2.918 -12.236 1.00 97.69 185 VAL A N 1
ATOM 1446 C CA . VAL A 1 185 ? -4.828 3.202 -11.964 1.00 97.69 185 VAL A CA 1
ATOM 1447 C C . VAL A 1 185 ? -4.019 1.902 -11.918 1.00 97.69 185 VAL A C 1
ATOM 1449 O O . VAL A 1 185 ? -2.950 1.826 -12.524 1.00 97.69 185 VAL A O 1
ATOM 1452 N N . VAL A 1 186 ? -4.533 0.852 -11.264 1.00 98.00 186 VAL A N 1
ATOM 1453 C CA . VAL A 1 186 ? -3.897 -0.482 -11.235 1.00 98.00 186 VAL A CA 1
ATOM 1454 C C . VAL A 1 186 ? -3.752 -1.056 -12.648 1.00 98.00 186 VAL A C 1
ATOM 1456 O O . VAL A 1 186 ? -2.680 -1.551 -13.006 1.00 98.00 186 VAL A O 1
ATOM 1459 N N . LEU A 1 187 ? -4.808 -0.978 -13.462 1.00 97.00 187 LEU A N 1
ATOM 1460 C CA . LEU A 1 187 ? -4.805 -1.475 -14.840 1.00 97.00 187 LEU A CA 1
ATOM 1461 C C . LEU A 1 187 ? -3.877 -0.655 -15.747 1.00 97.00 187 LEU A C 1
ATOM 1463 O O . LEU A 1 187 ? -3.124 -1.233 -16.524 1.00 97.00 187 LEU A O 1
ATOM 1467 N N . ALA A 1 188 ? -3.843 0.671 -15.608 1.00 95.12 188 ALA A N 1
ATOM 1468 C CA . ALA A 1 188 ? -2.916 1.521 -16.354 1.00 95.12 188 ALA A CA 1
ATOM 1469 C C . ALA A 1 188 ? -1.452 1.212 -15.998 1.00 95.12 188 ALA A C 1
ATOM 1471 O O . ALA A 1 188 ? -0.596 1.100 -16.877 1.00 95.12 188 ALA A O 1
ATOM 1472 N N . ILE A 1 189 ? -1.165 1.007 -14.709 1.00 97.06 189 ILE A N 1
ATOM 1473 C CA . ILE A 1 189 ? 0.161 0.605 -14.232 1.00 97.06 189 ILE A CA 1
ATOM 1474 C C . ILE A 1 189 ? 0.553 -0.782 -14.764 1.00 97.06 189 ILE A C 1
ATOM 1476 O O . ILE A 1 189 ? 1.729 -1.019 -15.028 1.00 97.06 189 ILE A O 1
ATOM 1480 N N . ALA A 1 190 ? -0.399 -1.696 -14.966 1.00 96.88 190 ALA A N 1
ATOM 1481 C CA . ALA A 1 190 ? -0.129 -3.019 -15.528 1.00 96.88 190 ALA A CA 1
ATOM 1482 C C . ALA A 1 190 ? 0.456 -2.977 -16.954 1.00 96.88 190 ALA A C 1
ATOM 1484 O O . ALA A 1 190 ? 1.194 -3.888 -17.331 1.00 96.88 190 ALA A O 1
ATOM 1485 N N . GLU A 1 191 ? 0.152 -1.929 -17.725 1.00 96.62 191 GLU A N 1
ATOM 1486 C CA . GLU A 1 191 ? 0.572 -1.756 -19.125 1.00 96.62 191 GLU A CA 1
ATOM 1487 C C . GLU A 1 191 ? 1.956 -1.108 -19.286 1.00 96.62 191 GLU A C 1
ATOM 1489 O O . GLU A 1 191 ? 2.470 -0.966 -20.401 1.00 96.62 191 GLU A O 1
ATOM 1494 N N . VAL A 1 192 ? 2.591 -0.689 -18.189 1.00 95.25 192 VAL A N 1
ATOM 1495 C CA . VAL A 1 192 ? 3.875 0.017 -18.259 1.00 95.25 192 VAL A CA 1
ATOM 1496 C C . VAL A 1 192 ? 4.973 -0.889 -18.804 1.00 95.25 192 VAL A C 1
ATOM 1498 O O . VAL A 1 192 ? 5.015 -2.100 -18.578 1.00 95.25 192 VAL A O 1
ATOM 1501 N N . LYS A 1 193 ? 5.936 -0.289 -19.504 1.00 96.25 193 LYS A N 1
ATOM 1502 C CA . LYS A 1 193 ? 7.079 -1.039 -20.027 1.00 96.25 193 LYS A CA 1
ATOM 1503 C C . LYS A 1 193 ? 7.936 -1.556 -18.874 1.00 96.25 193 LYS A C 1
ATOM 1505 O O . LYS A 1 193 ? 8.372 -0.787 -18.014 1.00 96.25 193 LYS A O 1
ATOM 1510 N N . THR A 1 194 ? 8.256 -2.845 -18.916 1.00 97.44 194 THR A N 1
ATOM 1511 C CA . THR A 1 194 ? 9.123 -3.498 -17.933 1.00 97.44 194 THR A CA 1
ATOM 1512 C C . THR A 1 194 ? 10.370 -4.101 -18.572 1.00 97.44 194 THR A C 1
ATOM 1514 O O . THR A 1 194 ? 10.412 -4.424 -19.759 1.00 97.44 194 THR A O 1
ATOM 1517 N N . THR A 1 195 ? 11.399 -4.316 -17.759 1.00 97.00 195 THR A N 1
ATOM 1518 C CA . THR A 1 195 ? 12.552 -5.147 -18.105 1.00 97.00 195 THR A CA 1
ATOM 1519 C C . THR A 1 195 ? 12.157 -6.627 -18.206 1.00 97.00 195 THR A C 1
ATOM 1521 O O . THR A 1 195 ? 11.045 -7.033 -17.861 1.00 97.00 195 THR A O 1
ATOM 1524 N N . ARG A 1 196 ? 13.116 -7.480 -18.593 1.00 95.38 196 ARG A N 1
ATOM 1525 C CA . ARG A 1 196 ? 12.952 -8.947 -18.585 1.00 95.38 196 ARG A CA 1
ATOM 1526 C C . ARG A 1 196 ? 12.684 -9.538 -17.197 1.00 95.38 196 ARG A C 1
ATOM 1528 O O . ARG A 1 196 ? 12.169 -10.645 -17.118 1.00 95.38 196 ARG A O 1
ATOM 1535 N N . SER A 1 197 ? 13.047 -8.834 -16.124 1.00 94.19 197 SER A N 1
ATOM 1536 C CA . SER A 1 197 ? 12.768 -9.245 -14.742 1.00 94.19 197 SER A CA 1
ATOM 1537 C C . SER A 1 197 ? 11.443 -8.680 -14.225 1.00 94.19 197 SER A C 1
ATOM 1539 O O . SER A 1 197 ? 11.233 -8.644 -13.014 1.00 94.19 197 SER A O 1
ATOM 1541 N N . SER A 1 198 ? 10.589 -8.173 -15.123 1.00 97.81 198 SER A N 1
ATOM 1542 C CA . SER A 1 198 ? 9.320 -7.525 -14.788 1.00 97.81 198 SER A CA 1
ATOM 1543 C C . SER A 1 198 ? 9.480 -6.262 -13.935 1.00 97.81 198 SER A C 1
ATOM 1545 O O . SER A 1 198 ? 8.532 -5.829 -13.295 1.00 97.81 198 SER A O 1
ATOM 1547 N N . ARG A 1 199 ? 10.669 -5.645 -13.906 1.00 97.38 199 ARG A N 1
ATOM 1548 C CA . ARG A 1 199 ? 10.881 -4.368 -13.209 1.00 97.38 199 ARG A CA 1
ATOM 1549 C C . ARG A 1 199 ? 10.445 -3.224 -14.128 1.00 97.38 199 ARG A C 1
ATOM 1551 O O . ARG A 1 199 ? 10.895 -3.222 -15.273 1.00 97.38 199 ARG A O 1
ATOM 1558 N N . PRO A 1 200 ? 9.629 -2.260 -13.680 1.00 96.81 200 PRO A N 1
ATOM 1559 C CA . PRO A 1 200 ? 9.286 -1.088 -14.487 1.00 96.81 200 PRO A CA 1
ATOM 1560 C C . PRO A 1 200 ? 10.533 -0.348 -14.983 1.00 96.81 200 PRO A C 1
ATOM 1562 O O . PRO A 1 200 ? 11.514 -0.231 -14.245 1.00 96.81 200 PRO A O 1
ATOM 1565 N N . LEU A 1 201 ? 10.517 0.112 -16.240 1.00 95.19 201 LEU A N 1
ATOM 1566 C CA . LEU A 1 201 ? 11.616 0.916 -16.797 1.00 95.19 201 LEU A CA 1
ATOM 1567 C C . LEU A 1 201 ? 11.716 2.282 -16.111 1.00 95.19 201 LEU A C 1
ATOM 1569 O O . LEU A 1 201 ? 12.812 2.778 -15.868 1.00 95.19 201 LEU A O 1
ATOM 1573 N N . GLU A 1 202 ? 10.563 2.855 -15.794 1.00 94.00 202 GLU A N 1
ATOM 1574 C CA . GLU A 1 202 ? 10.399 4.102 -15.058 1.00 94.00 202 GLU A CA 1
ATOM 1575 C C . GLU A 1 202 ? 9.908 3.772 -13.650 1.00 94.00 202 GLU A C 1
ATOM 1577 O O . GLU A 1 202 ? 9.080 2.876 -13.470 1.00 94.00 202 GLU A O 1
ATOM 1582 N N . LYS A 1 203 ? 10.457 4.437 -12.630 1.00 95.19 203 LYS A N 1
ATOM 1583 C CA . LYS A 1 203 ? 10.165 4.086 -11.239 1.00 95.19 203 LYS A CA 1
ATOM 1584 C C . LYS A 1 203 ? 8.736 4.488 -10.894 1.00 95.19 203 LYS A C 1
ATOM 1586 O O . LYS A 1 203 ? 8.408 5.668 -10.914 1.00 95.19 203 LYS A O 1
ATOM 1591 N N . ILE A 1 204 ? 7.935 3.502 -10.504 1.00 97.25 204 ILE A N 1
ATOM 1592 C CA . ILE A 1 204 ? 6.583 3.682 -9.970 1.00 97.25 204 ILE A CA 1
ATOM 1593 C C . ILE A 1 204 ? 6.645 3.475 -8.464 1.00 97.25 204 ILE A C 1
ATOM 1595 O O . ILE A 1 204 ? 7.209 2.481 -7.999 1.00 97.25 204 ILE A O 1
ATOM 1599 N N . TYR A 1 205 ? 6.118 4.420 -7.696 1.00 97.69 205 TYR A N 1
ATOM 1600 C CA . TYR A 1 205 ? 6.271 4.436 -6.245 1.00 97.69 205 TYR A CA 1
ATOM 1601 C C . TYR A 1 205 ? 5.097 5.120 -5.546 1.00 97.69 205 TYR A C 1
ATOM 1603 O O . TYR A 1 205 ? 4.330 5.860 -6.162 1.00 97.69 205 TYR A O 1
ATOM 1611 N N . ILE A 1 206 ? 4.972 4.859 -4.248 1.00 97.88 206 ILE A N 1
ATOM 1612 C CA . ILE A 1 206 ? 3.943 5.448 -3.389 1.00 97.88 206 ILE A CA 1
ATOM 1613 C C . ILE A 1 206 ? 4.431 6.829 -2.942 1.00 97.88 206 ILE A C 1
ATOM 1615 O O . ILE A 1 206 ? 5.361 6.925 -2.147 1.00 97.88 206 ILE A O 1
ATOM 1619 N N . SER A 1 207 ? 3.849 7.900 -3.469 1.00 95.44 207 SER A N 1
ATOM 1620 C CA . SER A 1 207 ? 4.238 9.287 -3.175 1.00 95.44 207 SER A CA 1
ATOM 1621 C C . SER A 1 207 ? 3.385 9.949 -2.092 1.00 95.44 207 SER A C 1
ATOM 1623 O O . SER A 1 207 ? 3.785 10.976 -1.545 1.00 95.44 207 SER A O 1
ATOM 1625 N N . GLY A 1 208 ? 2.241 9.357 -1.750 1.00 95.50 208 GLY A N 1
ATOM 1626 C CA . GLY A 1 208 ? 1.359 9.822 -0.685 1.00 95.50 208 GLY A CA 1
ATOM 1627 C C . GLY A 1 208 ? 0.573 8.674 -0.071 1.00 95.50 208 GLY A C 1
ATOM 1628 O O . GLY A 1 208 ? 0.319 7.667 -0.734 1.00 95.50 208 GLY A O 1
ATOM 1629 N N . ILE A 1 209 ? 0.211 8.815 1.204 1.00 96.69 209 ILE A N 1
ATOM 1630 C CA . ILE A 1 209 ? -0.595 7.831 1.926 1.00 96.69 209 ILE A CA 1
ATOM 1631 C C . ILE A 1 209 ? -1.658 8.547 2.757 1.00 96.69 209 ILE A C 1
ATOM 1633 O O . ILE A 1 209 ? -1.369 9.532 3.437 1.00 96.69 209 ILE A O 1
ATOM 1637 N N . LYS A 1 210 ? -2.883 8.024 2.724 1.00 96.31 210 LYS A N 1
ATOM 1638 C CA . LYS A 1 210 ? -3.966 8.361 3.650 1.00 96.31 210 LYS A CA 1
ATOM 1639 C C . LYS A 1 210 ? -4.468 7.077 4.302 1.00 96.31 210 LYS A C 1
ATOM 1641 O O . LYS A 1 210 ? -4.638 6.069 3.621 1.00 96.31 210 LYS A O 1
ATOM 1646 N N . THR A 1 211 ? -4.716 7.110 5.605 1.00 95.06 211 THR A N 1
ATOM 1647 C CA . THR A 1 211 ? -5.196 5.952 6.367 1.00 95.06 211 THR A CA 1
ATOM 1648 C C . THR A 1 211 ? -6.451 6.314 7.155 1.00 95.06 211 THR A C 1
ATOM 1650 O O . THR A 1 211 ? -6.486 7.365 7.792 1.00 95.06 211 THR A O 1
ATOM 1653 N N . GLU A 1 212 ? -7.466 5.455 7.129 1.00 94.38 212 GLU A N 1
ATOM 1654 C CA . GLU A 1 212 ? -8.724 5.626 7.865 1.00 94.38 212 GLU A CA 1
ATOM 1655 C C . GLU A 1 212 ? -9.077 4.311 8.578 1.00 94.38 212 GLU A C 1
ATOM 1657 O O . GLU A 1 212 ? -8.924 3.230 8.007 1.00 94.38 212 GLU A O 1
ATOM 1662 N N . ILE A 1 213 ? -9.568 4.389 9.815 1.00 91.44 213 ILE A N 1
ATOM 1663 C CA . ILE A 1 213 ? -10.087 3.238 10.571 1.00 91.44 213 ILE A CA 1
ATOM 1664 C C . ILE A 1 213 ? -11.587 3.427 10.730 1.00 91.44 213 ILE A C 1
ATOM 1666 O O . ILE A 1 213 ? -12.048 4.545 10.964 1.00 91.44 213 ILE A O 1
ATOM 1670 N N . ARG A 1 214 ? -12.358 2.346 10.611 1.00 85.19 214 ARG A N 1
ATOM 1671 C CA . ARG A 1 214 ? -13.784 2.382 10.914 1.00 85.19 214 ARG A CA 1
ATOM 1672 C C . ARG A 1 214 ? -13.969 2.647 12.407 1.00 85.19 214 ARG A C 1
ATOM 1674 O O . ARG A 1 214 ? -13.597 1.819 13.235 1.00 85.19 214 ARG A O 1
ATOM 1681 N N . GLU A 1 215 ? -14.588 3.772 12.747 1.00 73.62 215 GLU A N 1
ATOM 1682 C CA . GLU A 1 215 ? -14.999 4.047 14.123 1.00 73.62 215 GLU A CA 1
ATOM 1683 C C . GLU A 1 215 ? -16.001 2.981 14.587 1.00 73.62 215 GLU A C 1
ATOM 1685 O O . GLU A 1 215 ? -17.079 2.810 14.003 1.00 73.62 215 GLU A O 1
ATOM 1690 N N . THR A 1 216 ? -15.637 2.244 15.634 1.00 61.31 216 THR A N 1
ATOM 1691 C CA . THR A 1 216 ? -16.557 1.337 16.324 1.00 61.31 216 THR A CA 1
ATOM 1692 C C . THR A 1 216 ? -17.326 2.113 17.389 1.00 61.31 216 THR A C 1
ATOM 1694 O O . THR A 1 216 ? -16.813 3.073 17.961 1.00 61.31 216 THR A O 1
ATOM 1697 N N . GLU A 1 217 ? -18.562 1.697 17.683 1.00 51.94 217 GLU A N 1
ATOM 1698 C CA . GLU A 1 217 ? -19.395 2.359 18.700 1.00 51.94 217 GLU A CA 1
ATOM 1699 C C . GLU A 1 217 ? -18.732 2.406 20.089 1.00 51.94 217 GLU A C 1
ATOM 1701 O O . GLU A 1 217 ? -19.016 3.316 20.869 1.00 51.94 217 GLU A O 1
ATOM 1706 N N . ASP A 1 218 ? -17.840 1.459 20.394 1.00 45.47 218 ASP A N 1
ATOM 1707 C CA . ASP A 1 218 ? -17.102 1.412 21.657 1.00 45.47 218 ASP A CA 1
ATOM 1708 C C . ASP A 1 218 ? -15.947 2.421 21.711 1.00 45.47 218 ASP A C 1
ATOM 1710 O O . ASP A 1 218 ? -15.783 3.080 22.737 1.00 45.47 218 ASP A O 1
ATOM 1714 N N . GLU A 1 219 ? -15.195 2.621 20.624 1.00 52.31 219 GLU A N 1
ATOM 1715 C CA . GLU A 1 219 ? -14.141 3.647 20.579 1.00 52.31 219 GLU A CA 1
ATOM 1716 C C . GLU A 1 219 ? -14.738 5.063 20.566 1.00 52.31 219 GLU A C 1
ATOM 1718 O O . GLU A 1 219 ? -14.273 5.922 21.313 1.00 52.31 219 GLU A O 1
ATOM 1723 N N . SER A 1 220 ? -15.858 5.286 19.862 1.00 49.47 220 SER A N 1
ATOM 1724 C CA . SER A 1 220 ? -16.591 6.562 19.927 1.00 49.47 220 SER A CA 1
ATOM 1725 C C . SER A 1 220 ? -17.084 6.876 21.347 1.00 49.47 220 SER A C 1
ATOM 1727 O O . SER A 1 220 ? -17.048 8.026 21.784 1.00 49.47 220 SER A O 1
ATOM 1729 N N . LYS A 1 221 ? -17.539 5.861 22.101 1.00 46.69 221 LYS A N 1
ATOM 1730 C CA . LYS A 1 221 ? -17.922 6.028 23.515 1.00 46.69 221 LYS A CA 1
ATOM 1731 C C . LYS A 1 221 ? -16.721 6.340 24.394 1.00 46.69 221 LYS A C 1
ATOM 1733 O O . LYS A 1 221 ? -16.844 7.160 25.296 1.00 46.69 221 LYS A O 1
ATOM 1738 N N . LYS A 1 222 ? -15.587 5.687 24.156 1.00 47.56 222 LYS A N 1
ATOM 1739 C CA . LYS A 1 222 ? -14.356 5.838 24.939 1.00 47.56 222 LYS A CA 1
ATOM 1740 C C . LYS A 1 222 ? -13.724 7.213 24.739 1.00 47.56 222 LYS A C 1
ATOM 1742 O O . LYS A 1 222 ? -13.307 7.837 25.708 1.00 47.56 222 LYS A O 1
ATOM 1747 N N . GLU A 1 223 ? -13.734 7.714 23.508 1.00 50.53 223 GLU A N 1
ATOM 1748 C CA . GLU A 1 223 ? -13.293 9.067 23.177 1.00 50.53 223 GLU A CA 1
ATOM 1749 C C . GLU A 1 223 ? -14.255 10.121 23.740 1.00 50.53 223 GLU A C 1
ATOM 1751 O O . GLU A 1 223 ? -13.804 11.078 24.360 1.00 50.53 223 GLU A O 1
ATOM 1756 N N . ALA A 1 224 ? -15.573 9.900 23.654 1.00 54.97 224 ALA A N 1
ATOM 1757 C CA . ALA A 1 224 ? -16.563 10.766 24.300 1.00 54.97 224 ALA A CA 1
ATOM 1758 C C . ALA A 1 224 ? -16.443 10.776 25.838 1.00 54.97 224 ALA A C 1
ATOM 1760 O O . ALA A 1 224 ? -16.617 11.822 26.458 1.00 54.97 224 ALA A O 1
ATOM 1761 N N . LEU A 1 225 ? -16.129 9.632 26.457 1.00 54.38 225 LEU A N 1
ATOM 1762 C CA . LEU A 1 225 ? -15.846 9.515 27.892 1.00 54.38 225 LEU A CA 1
ATOM 1763 C C . LEU A 1 225 ? -14.585 10.289 28.272 1.00 54.38 225 LEU A C 1
ATOM 1765 O O . LEU A 1 225 ? -14.617 11.040 29.240 1.00 54.38 225 LEU A O 1
ATOM 1769 N N . LYS A 1 226 ? -13.521 10.164 27.477 1.00 60.91 226 LYS A N 1
ATOM 1770 C CA . LYS A 1 226 ? -12.268 10.886 27.692 1.00 60.91 226 LYS A CA 1
ATOM 1771 C C . LYS A 1 226 ? -12.443 12.398 27.529 1.00 60.91 226 LYS A C 1
ATOM 1773 O O . LYS A 1 226 ? -12.052 13.148 28.408 1.00 60.91 226 LYS A O 1
ATOM 1778 N N . LEU A 1 227 ? -13.125 12.845 26.473 1.00 64.38 227 LEU A N 1
ATOM 1779 C CA . LEU A 1 227 ? -13.492 14.253 26.271 1.00 64.38 227 LEU A CA 1
ATOM 1780 C C . LEU A 1 227 ? -14.344 14.798 27.427 1.00 64.38 227 LEU A C 1
ATOM 1782 O O . LEU A 1 227 ? -14.181 15.947 27.827 1.00 64.38 227 LEU A O 1
ATOM 1786 N N . ALA A 1 228 ? -15.246 13.981 27.977 1.00 56.84 228 ALA A N 1
ATOM 1787 C CA . ALA A 1 228 ? -16.053 14.356 29.133 1.00 56.84 228 ALA A CA 1
ATOM 1788 C C . ALA A 1 228 ? -15.254 14.381 30.450 1.00 56.84 228 ALA A C 1
ATOM 1790 O O . ALA A 1 228 ? -15.618 15.131 31.354 1.00 56.84 228 ALA A O 1
ATOM 1791 N N . GLU A 1 229 ? -14.205 13.569 30.586 1.00 61.03 229 GLU A N 1
ATOM 1792 C CA . GLU A 1 229 ? -13.267 13.605 31.717 1.00 61.03 229 GLU A CA 1
ATOM 1793 C C . GLU A 1 229 ? -12.332 14.817 31.623 1.00 61.03 229 GLU A C 1
ATOM 1795 O O . GLU A 1 229 ? -12.258 15.590 32.576 1.00 61.03 229 GLU A O 1
ATOM 1800 N N . ASP A 1 230 ? -11.740 15.066 30.454 1.00 61.66 230 ASP A N 1
ATOM 1801 C CA . ASP A 1 230 ? -10.863 16.215 30.196 1.00 61.66 230 ASP A CA 1
ATOM 1802 C C . ASP A 1 230 ? -11.616 17.548 30.402 1.00 61.66 230 ASP A C 1
ATOM 1804 O O . ASP A 1 230 ? -11.098 18.482 31.016 1.00 61.66 230 ASP A O 1
ATOM 1808 N N . ALA A 1 231 ? -12.879 17.632 29.961 1.00 63.56 231 ALA A N 1
ATOM 1809 C CA . ALA A 1 231 ? -13.727 18.806 30.191 1.00 63.56 231 ALA A CA 1
ATOM 1810 C C . ALA A 1 231 ? -14.060 19.022 31.680 1.00 63.56 231 ALA A C 1
ATOM 1812 O O . ALA A 1 231 ? -14.201 20.163 32.122 1.00 63.56 231 ALA A O 1
ATOM 1813 N N . LYS A 1 232 ? -14.174 17.946 32.473 1.00 62.00 232 LYS A N 1
ATOM 1814 C CA . LYS A 1 232 ? -14.382 18.050 33.928 1.00 62.00 232 LYS A CA 1
ATOM 1815 C C . LYS A 1 232 ? -13.126 18.526 34.650 1.00 62.00 232 LYS A C 1
ATOM 1817 O O . LYS A 1 232 ? -13.248 19.341 35.560 1.00 62.00 232 LYS A O 1
ATOM 1822 N N . GLU A 1 233 ? -11.949 18.046 34.251 1.00 66.12 233 GLU A N 1
ATOM 1823 C CA . GLU A 1 233 ? -10.676 18.499 34.824 1.00 66.12 233 GLU A CA 1
ATOM 1824 C C . GLU A 1 233 ? -10.418 19.980 34.528 1.00 66.12 233 GLU A C 1
ATOM 1826 O O . GLU A 1 233 ? -10.053 20.721 35.442 1.00 66.12 233 GLU A O 1
ATOM 1831 N N . GLN A 1 234 ? -10.682 20.433 33.297 1.00 63.81 234 GLN A N 1
ATOM 1832 C CA . GLN A 1 234 ? -10.562 21.847 32.916 1.00 63.81 234 GLN A CA 1
ATOM 1833 C C . GLN A 1 234 ? -11.491 22.744 33.736 1.00 63.81 234 GLN A C 1
ATOM 1835 O O . GLN A 1 234 ? -11.064 23.777 34.247 1.00 63.81 234 GLN A O 1
ATOM 1840 N N . GLN A 1 235 ? -12.739 22.320 33.941 1.00 63.09 235 GLN A N 1
ATOM 1841 C CA . GLN A 1 235 ? -13.691 23.087 34.738 1.00 63.09 235 GLN A CA 1
ATOM 1842 C C . GLN A 1 235 ? -13.286 23.165 36.220 1.00 63.09 235 GLN A C 1
ATOM 1844 O O . GLN A 1 235 ? -13.421 24.216 36.840 1.00 63.09 235 GLN A O 1
ATOM 1849 N N . GLN A 1 236 ? -12.709 22.093 36.777 1.00 63.84 236 GLN A N 1
ATOM 1850 C CA . GLN A 1 236 ? -12.129 22.116 38.125 1.00 63.84 236 GLN A CA 1
ATOM 1851 C C . GLN A 1 236 ? -10.934 23.069 38.241 1.00 63.84 236 GLN A C 1
ATOM 1853 O O . GLN A 1 236 ? -10.808 23.766 39.246 1.00 63.84 236 GLN A O 1
ATOM 1858 N N . THR A 1 237 ? -10.072 23.128 37.222 1.00 64.50 237 THR A N 1
ATOM 1859 C CA . THR A 1 237 ? -8.912 24.033 37.235 1.00 64.50 237 THR A CA 1
ATOM 1860 C C . THR A 1 237 ? -9.323 25.498 37.090 1.00 64.50 237 THR A C 1
ATOM 1862 O O . THR A 1 237 ? -8.726 26.362 37.732 1.00 64.50 237 THR A O 1
ATOM 1865 N N . GLU A 1 238 ? -10.353 25.791 36.293 1.00 65.19 238 GLU A N 1
ATOM 1866 C CA . GLU A 1 238 ? -10.925 27.137 36.165 1.00 65.19 238 GLU A CA 1
ATOM 1867 C C . GLU A 1 238 ? -11.596 27.606 37.466 1.00 65.19 238 GLU A C 1
ATOM 1869 O O . GLU A 1 238 ? -11.372 28.740 37.897 1.00 65.19 238 GLU A O 1
ATOM 1874 N N . ASP A 1 239 ? -12.346 26.727 38.140 1.00 64.62 239 ASP A N 1
ATOM 1875 C CA . ASP A 1 239 ? -12.970 27.027 39.435 1.00 64.62 239 ASP A CA 1
ATOM 1876 C C . ASP A 1 239 ? -11.916 27.286 40.536 1.00 64.62 239 ASP A C 1
ATOM 1878 O O . ASP A 1 239 ? -12.070 28.204 41.350 1.00 64.62 239 ASP A O 1
ATOM 1882 N N . GLU A 1 240 ? -10.813 26.527 40.551 1.00 63.41 240 GLU A N 1
ATOM 1883 C CA . GLU A 1 240 ? -9.688 26.746 41.473 1.00 63.41 240 GLU A CA 1
ATOM 1884 C C . GLU A 1 240 ? -8.920 28.044 41.173 1.00 63.41 240 GLU A C 1
ATOM 1886 O O . GLU A 1 240 ? -8.560 28.778 42.100 1.00 63.41 240 GLU A O 1
ATOM 1891 N N . ALA A 1 241 ? -8.702 28.371 39.895 1.00 61.34 241 ALA A N 1
ATOM 1892 C CA . ALA A 1 241 ? -8.043 29.610 39.484 1.00 61.34 241 ALA A CA 1
ATOM 1893 C C . ALA A 1 241 ? -8.869 30.850 39.863 1.00 61.34 241 ALA A C 1
ATOM 1895 O O . ALA A 1 241 ? -8.317 31.803 40.419 1.00 61.34 241 ALA A O 1
ATOM 1896 N N . ALA A 1 242 ? -10.190 30.809 39.659 1.00 71.44 242 ALA A N 1
ATOM 1897 C CA . ALA A 1 242 ? -11.099 31.888 40.041 1.00 71.44 242 ALA A CA 1
ATOM 1898 C C . ALA A 1 242 ? -11.171 32.083 41.568 1.00 71.44 242 ALA A C 1
ATOM 1900 O O . ALA A 1 242 ? -11.235 33.214 42.058 1.00 71.44 242 ALA A O 1
ATOM 1901 N N . ALA A 1 243 ? -11.125 30.996 42.349 1.00 69.38 243 ALA A N 1
ATOM 1902 C CA . ALA A 1 243 ? -11.057 31.076 43.808 1.00 69.38 243 ALA A CA 1
ATOM 1903 C C . ALA A 1 243 ? -9.731 31.691 44.292 1.00 69.38 243 ALA A C 1
ATOM 1905 O O . ALA A 1 243 ? -9.723 32.490 45.234 1.00 69.38 243 ALA A O 1
ATOM 1906 N N . LEU A 1 244 ? -8.619 31.355 43.631 1.00 57.03 244 LEU A N 1
ATOM 1907 C CA . LEU A 1 244 ? -7.304 31.905 43.940 1.00 57.03 244 LEU A CA 1
ATOM 1908 C C . LEU A 1 244 ? -7.211 33.396 43.585 1.00 57.03 244 LEU A C 1
ATOM 1910 O O . LEU A 1 244 ? -6.675 34.168 44.375 1.00 57.03 244 LEU A O 1
ATOM 1914 N N . GLU A 1 245 ? -7.751 33.814 42.443 1.00 69.81 245 GLU A N 1
ATOM 1915 C CA . GLU A 1 245 ? -7.793 35.220 42.023 1.00 69.81 245 GLU A CA 1
ATOM 1916 C C . GLU A 1 245 ? -8.609 36.070 43.001 1.00 69.81 245 GLU A C 1
ATOM 1918 O O . GLU A 1 245 ? -8.106 37.060 43.526 1.00 69.81 245 GLU A O 1
ATOM 1923 N N . LYS A 1 246 ? -9.792 35.589 43.396 1.00 70.94 246 LYS A N 1
ATOM 1924 C CA . LYS A 1 246 ? -10.610 36.248 44.418 1.00 70.94 246 LYS A CA 1
ATOM 1925 C C . LYS A 1 246 ? -9.902 36.348 45.774 1.00 70.94 246 LYS A C 1
ATOM 1927 O O . LYS A 1 246 ? -10.019 37.354 46.468 1.00 70.94 246 LYS A O 1
ATOM 1932 N N . SER A 1 247 ? -9.135 35.321 46.153 1.00 62.53 247 SER A N 1
ATOM 1933 C CA . SER A 1 247 ? -8.330 35.361 47.381 1.00 62.53 247 SER A CA 1
ATOM 1934 C C . SER A 1 247 ? -7.162 36.353 47.299 1.00 62.53 247 SER A C 1
ATOM 1936 O O . SER A 1 247 ? -6.802 36.942 48.315 1.00 62.53 247 SER A O 1
ATOM 1938 N N . LYS A 1 248 ? -6.588 36.573 46.106 1.00 62.47 248 LYS A N 1
ATOM 1939 C CA . LYS A 1 248 ? -5.531 37.569 45.879 1.00 62.47 248 LYS A CA 1
ATOM 1940 C C . LYS A 1 248 ? -6.081 38.990 45.940 1.00 62.47 248 LYS A C 1
ATOM 1942 O O . LYS A 1 248 ? -5.487 39.810 46.629 1.00 62.47 248 LYS A O 1
ATOM 1947 N N . GLU A 1 249 ? -7.234 39.248 45.325 1.00 71.00 249 GLU A N 1
ATOM 1948 C CA . GLU A 1 249 ? -7.912 40.550 45.401 1.00 71.00 249 GLU A CA 1
ATOM 1949 C C . GLU A 1 249 ? -8.260 40.924 46.854 1.00 71.00 249 GLU A C 1
ATOM 1951 O O . GLU A 1 249 ? -8.005 42.046 47.284 1.00 71.00 249 GLU A O 1
ATOM 1956 N N . GLU A 1 250 ? -8.755 39.973 47.660 1.00 68.31 250 GLU A N 1
ATOM 1957 C CA . GLU A 1 250 ? -9.038 40.205 49.088 1.00 68.31 250 GLU A CA 1
ATOM 1958 C C . GLU A 1 250 ? -7.773 40.478 49.927 1.00 68.31 250 GLU A C 1
ATOM 1960 O O . GLU A 1 250 ? -7.843 41.161 50.955 1.00 68.31 250 GLU A O 1
ATOM 1965 N N . VAL A 1 251 ? -6.618 39.934 49.526 1.00 61.44 251 VAL A N 1
ATOM 1966 C CA . VAL A 1 251 ? -5.324 40.182 50.183 1.00 61.44 251 VAL A CA 1
ATOM 1967 C C . VAL A 1 251 ? -4.760 41.543 49.775 1.00 61.44 251 VAL A C 1
ATOM 1969 O O . VAL A 1 251 ? -4.319 42.288 50.650 1.00 61.44 251 VAL A O 1
ATOM 1972 N N . GLU A 1 252 ? -4.831 41.902 48.494 1.00 64.69 252 GLU A N 1
ATOM 1973 C CA . GLU A 1 252 ? -4.411 43.216 47.990 1.00 64.69 252 GLU A CA 1
ATOM 1974 C C . GLU A 1 252 ? -5.266 44.344 48.582 1.00 64.69 252 GLU A C 1
ATOM 1976 O O . GLU A 1 252 ? -4.728 45.363 49.011 1.00 64.69 252 GLU A O 1
ATOM 1981 N N . GLU A 1 253 ? -6.582 44.148 48.725 1.00 68.12 253 GLU A N 1
ATOM 1982 C CA . GLU A 1 253 ? -7.466 45.145 49.343 1.00 68.12 253 GLU A CA 1
ATOM 1983 C C . GLU A 1 253 ? -7.163 45.347 50.841 1.00 68.12 253 GLU A C 1
ATOM 1985 O O . GLU A 1 253 ? -7.322 46.451 51.369 1.00 68.12 253 GLU A O 1
ATOM 1990 N N . LYS A 1 254 ? -6.706 44.301 51.546 1.00 65.62 254 LYS A N 1
ATOM 1991 C CA . LYS A 1 254 ? -6.261 44.409 52.947 1.00 65.62 254 LYS A CA 1
ATOM 1992 C C . LYS A 1 254 ? -4.920 45.120 53.067 1.00 65.62 254 LYS A C 1
ATOM 1994 O O . LYS A 1 254 ? -4.809 46.016 53.897 1.00 65.62 254 LYS A O 1
ATOM 1999 N N . GLN A 1 255 ? -3.952 44.776 52.220 1.00 61.00 255 GLN A N 1
ATOM 2000 C CA . GLN A 1 255 ? -2.643 45.436 52.193 1.00 61.00 255 GLN A CA 1
ATOM 2001 C C . GLN A 1 255 ? -2.776 46.922 51.849 1.00 61.00 255 GLN A C 1
ATOM 2003 O O . GLN A 1 255 ? -2.186 47.760 52.518 1.00 61.00 255 GLN A O 1
ATOM 2008 N N . HIS A 1 256 ? -3.637 47.264 50.887 1.00 63.62 256 HIS A N 1
ATOM 2009 C CA . HIS A 1 256 ? -3.893 48.653 50.512 1.00 63.62 256 HIS A CA 1
ATOM 2010 C C . HIS A 1 256 ? -4.616 49.445 51.620 1.00 63.62 256 HIS A C 1
ATOM 2012 O O . HIS A 1 256 ? -4.438 50.659 51.728 1.00 63.62 256 HIS A O 1
ATOM 2018 N N . LYS A 1 257 ? -5.435 48.794 52.461 1.00 66.25 257 LYS A N 1
ATOM 2019 C CA . LYS A 1 257 ? -6.047 49.433 53.643 1.00 66.25 257 LYS A CA 1
ATOM 2020 C C . LYS A 1 257 ? -5.040 49.632 54.773 1.00 66.25 257 LYS A C 1
ATOM 2022 O O . LYS A 1 257 ? -5.032 50.706 55.365 1.00 66.25 257 LYS A O 1
ATOM 2027 N N . GLU A 1 258 ? -4.182 48.647 55.034 1.00 61.34 258 GLU A N 1
ATOM 2028 C CA . GLU A 1 258 ? -3.096 48.760 56.018 1.00 61.34 258 GLU A CA 1
ATOM 2029 C C . GLU A 1 258 ? -2.101 49.861 55.619 1.00 61.34 258 GLU A C 1
ATOM 2031 O O . GLU A 1 258 ? -1.788 50.719 56.437 1.00 61.34 258 GLU A O 1
ATOM 2036 N N . GLU A 1 259 ? -1.702 49.928 54.346 1.00 58.09 259 GLU A N 1
ATOM 2037 C CA . GLU A 1 259 ? -0.802 50.965 53.822 1.00 58.09 259 GLU A CA 1
ATOM 2038 C C . GLU A 1 259 ? -1.436 52.369 53.867 1.00 58.09 259 GLU A C 1
ATOM 2040 O O . GLU A 1 259 ? -0.756 53.363 54.119 1.00 58.09 259 GLU A O 1
ATOM 2045 N N . GLN A 1 260 ? -2.756 52.482 53.679 1.00 60.03 260 GLN A N 1
ATOM 2046 C CA . GLN A 1 260 ? -3.476 53.750 53.854 1.00 60.03 260 GLN A CA 1
ATOM 2047 C C . GLN A 1 260 ? -3.585 54.180 55.322 1.00 60.03 260 GLN A C 1
ATOM 2049 O O . GLN A 1 260 ? -3.506 55.376 55.605 1.00 60.03 260 GLN A O 1
ATOM 2054 N N . GLU A 1 261 ? -3.758 53.244 56.258 1.00 67.06 261 GLU A N 1
ATOM 2055 C CA . GLU A 1 261 ? -3.743 53.543 57.695 1.00 67.06 261 GLU A CA 1
ATOM 2056 C C . GLU A 1 261 ? -2.340 53.939 58.174 1.00 67.06 261 GLU A C 1
ATOM 2058 O O . GLU A 1 261 ? -2.206 54.901 58.933 1.00 67.06 261 GLU A O 1
ATOM 2063 N N . GLU A 1 262 ? -1.297 53.272 57.676 1.00 59.16 262 GLU A N 1
ATOM 2064 C CA . GLU A 1 262 ? 0.100 53.581 57.990 1.00 59.16 262 GLU A CA 1
ATOM 2065 C C . GLU A 1 262 ? 0.516 54.946 57.418 1.00 59.16 262 GLU A C 1
ATOM 2067 O O . GLU A 1 262 ? 1.102 55.762 58.129 1.00 59.16 262 GLU A O 1
ATOM 2072 N N . ASN A 1 263 ? 0.118 55.257 56.178 1.00 54.88 263 ASN A N 1
ATOM 2073 C CA . ASN A 1 263 ? 0.361 56.564 55.563 1.00 54.88 263 ASN A CA 1
ATOM 2074 C C . ASN A 1 263 ? -0.426 57.691 56.237 1.00 54.88 263 ASN A C 1
ATOM 2076 O O . ASN A 1 263 ? 0.101 58.791 56.379 1.00 54.88 263 ASN A O 1
ATOM 2080 N N . LYS A 1 264 ? -1.652 57.435 56.707 1.00 68.25 264 LYS A N 1
ATOM 2081 C CA . LYS A 1 264 ? -2.428 58.422 57.469 1.00 68.25 264 LYS A CA 1
ATOM 2082 C C . LYS A 1 264 ? -1.808 58.694 58.844 1.00 68.25 264 LYS A C 1
ATOM 2084 O O . LYS A 1 264 ? -1.743 59.848 59.260 1.00 68.25 264 LYS A O 1
ATOM 2089 N N . ALA A 1 265 ? -1.314 57.658 59.525 1.00 64.44 265 ALA A N 1
ATOM 2090 C CA . ALA A 1 265 ? -0.573 57.810 60.777 1.00 64.44 265 ALA A CA 1
ATOM 2091 C C . ALA A 1 265 ? 0.766 58.541 60.562 1.00 64.44 265 ALA A C 1
ATOM 2093 O O . ALA A 1 265 ? 1.163 59.364 61.388 1.00 64.44 265 ALA A O 1
ATOM 2094 N N . ALA A 1 266 ? 1.440 58.284 59.437 1.00 55.00 266 ALA A N 1
ATOM 2095 C CA . ALA A 1 266 ? 2.654 58.988 59.043 1.00 55.00 266 ALA A CA 1
ATOM 2096 C C . ALA A 1 266 ? 2.386 60.457 58.668 1.00 55.00 266 ALA A C 1
ATOM 2098 O O . ALA A 1 266 ? 3.181 61.311 59.044 1.00 55.00 266 ALA A O 1
ATOM 2099 N N . GLU A 1 267 ? 1.275 60.778 57.993 1.00 57.41 267 GLU A N 1
ATOM 2100 C CA . GLU A 1 267 ? 0.856 62.158 57.694 1.00 57.41 267 GLU A CA 1
ATOM 2101 C C . GLU A 1 267 ? 0.473 62.939 58.958 1.00 57.41 267 GLU A C 1
ATOM 2103 O O . GLU A 1 267 ? 0.872 64.094 59.093 1.00 57.41 267 GLU A O 1
ATOM 2108 N N . GLU A 1 268 ? -0.240 62.327 59.911 1.00 60.59 268 GLU A N 1
ATOM 2109 C CA . GLU A 1 268 ? -0.531 62.957 61.209 1.00 60.59 268 GLU A CA 1
ATOM 2110 C C . GLU A 1 268 ? 0.768 63.215 61.997 1.00 60.59 268 GLU A C 1
ATOM 2112 O O . GLU A 1 268 ? 0.974 64.333 62.475 1.00 60.59 268 GLU A O 1
ATOM 2117 N N . ALA A 1 269 ? 1.704 62.258 62.020 1.00 57.81 269 ALA A N 1
ATOM 2118 C CA . ALA A 1 269 ? 3.020 62.424 62.645 1.00 57.81 269 ALA A CA 1
ATOM 2119 C C . ALA A 1 269 ? 3.932 63.434 61.911 1.00 57.81 269 ALA A C 1
ATOM 2121 O O . ALA A 1 269 ? 4.730 64.134 62.547 1.00 57.81 269 ALA A O 1
ATOM 2122 N N . LEU A 1 270 ? 3.818 63.556 60.582 1.00 49.41 270 LEU A N 1
ATOM 2123 C CA . LEU A 1 270 ? 4.501 64.597 59.805 1.00 49.41 270 LEU A CA 1
ATOM 2124 C C . LEU A 1 270 ? 3.871 65.976 60.030 1.00 49.41 270 LEU A C 1
ATOM 2126 O O . LEU A 1 270 ? 4.597 66.964 60.073 1.00 49.41 270 LEU A O 1
ATOM 2130 N N . SER A 1 271 ? 2.553 66.067 60.226 1.00 51.12 271 SER A N 1
ATOM 2131 C CA . SER A 1 271 ? 1.880 67.335 60.535 1.00 51.12 271 SER A CA 1
ATOM 2132 C C . SER A 1 271 ? 2.250 67.877 61.922 1.00 51.12 271 SER A C 1
ATOM 2134 O O . SER A 1 271 ? 2.334 69.090 62.097 1.00 51.12 271 SER A O 1
ATOM 2136 N N . GLU A 1 272 ? 2.571 66.993 62.875 1.00 54.66 272 GLU A N 1
ATOM 2137 C CA . GLU A 1 272 ? 3.066 67.363 64.209 1.00 54.66 272 GLU A CA 1
ATOM 2138 C C . GLU A 1 272 ? 4.579 67.663 64.246 1.00 54.66 272 GLU A C 1
ATOM 2140 O O . GLU A 1 272 ? 5.060 68.246 65.217 1.00 54.66 272 GLU A O 1
ATOM 2145 N N . SER A 1 273 ? 5.339 67.323 63.194 1.00 44.66 273 SER A N 1
ATOM 2146 C CA . SER A 1 273 ? 6.792 67.569 63.110 1.00 44.66 273 SER A CA 1
ATOM 2147 C C . SER A 1 273 ? 7.221 68.580 62.032 1.00 44.66 273 SER A C 1
ATOM 2149 O O . SER A 1 273 ? 8.364 69.033 62.052 1.00 44.66 273 SER A O 1
ATOM 2151 N N . ALA A 1 274 ? 6.319 69.016 61.145 1.00 38.47 274 ALA A N 1
ATOM 2152 C CA . ALA A 1 274 ? 6.589 69.982 60.070 1.00 38.47 274 ALA A CA 1
ATOM 2153 C C . ALA A 1 274 ? 6.270 71.456 60.419 1.00 38.47 274 ALA A C 1
ATOM 2155 O O . ALA A 1 274 ? 6.116 72.284 59.517 1.00 38.47 274 ALA A O 1
ATOM 2156 N N . GLU A 1 275 ? 6.221 71.819 61.708 1.00 43.06 275 GLU A N 1
ATOM 2157 C CA . GLU A 1 275 ? 6.303 73.224 62.161 1.00 43.06 275 GLU A CA 1
ATOM 2158 C C . GLU A 1 275 ? 7.751 73.683 62.466 1.00 43.06 275 GLU A C 1
ATOM 2160 O O . GLU A 1 275 ? 7.983 74.858 62.756 1.00 43.06 275 GLU A O 1
ATOM 2165 N N . GLU A 1 276 ? 8.760 72.816 62.294 1.00 37.78 276 GLU A N 1
ATOM 2166 C CA . GLU A 1 276 ? 10.183 73.175 62.387 1.00 37.78 276 GLU A CA 1
ATOM 2167 C C . GLU A 1 276 ? 10.985 72.771 61.127 1.00 37.78 276 GLU A C 1
ATOM 2169 O O . GLU A 1 276 ? 11.048 71.606 60.758 1.00 37.78 276 GLU A O 1
ATOM 2174 N N . ALA A 1 277 ? 11.665 73.768 60.528 1.00 33.75 277 ALA A N 1
ATOM 2175 C CA . ALA A 1 277 ? 12.625 73.724 59.399 1.00 33.75 277 ALA A CA 1
ATOM 2176 C C . ALA A 1 277 ? 12.009 73.546 57.985 1.00 33.75 277 ALA A C 1
ATOM 2178 O O . ALA A 1 277 ? 11.571 72.473 57.608 1.00 33.75 277 ALA A O 1
ATOM 2179 N N . LYS A 1 278 ? 11.883 74.554 57.099 1.00 32.56 278 LYS A N 1
ATOM 2180 C CA . LYS A 1 278 ? 12.881 75.478 56.496 1.00 32.56 278 LYS A CA 1
ATOM 2181 C C . LYS A 1 278 ? 14.228 74.820 56.165 1.00 32.56 278 LYS A C 1
ATOM 2183 O O . LYS A 1 278 ? 15.066 74.745 57.052 1.00 32.56 278 LYS A O 1
ATOM 2188 N N . HIS A 1 279 ? 14.467 74.485 54.889 1.00 31.38 279 HIS A N 1
ATOM 2189 C CA . HIS A 1 279 ? 15.419 75.140 53.957 1.00 31.38 279 HIS A CA 1
ATOM 2190 C C . HIS A 1 279 ? 15.809 74.204 52.781 1.00 31.38 279 HIS A C 1
ATOM 2192 O O . HIS A 1 279 ? 16.240 73.087 53.019 1.00 31.38 279 HIS A O 1
ATOM 2198 N N . LEU A 1 280 ? 15.708 74.726 51.546 1.00 27.55 280 LEU A N 1
ATOM 2199 C CA . LEU A 1 280 ? 16.448 74.426 50.295 1.00 27.55 280 LEU A CA 1
ATOM 2200 C C . LEU A 1 280 ? 16.898 72.979 49.967 1.00 27.55 280 LEU A C 1
ATOM 2202 O O . LEU A 1 280 ? 17.789 72.443 50.615 1.00 27.55 280 LEU A O 1
ATOM 2206 N N . THR A 1 281 ? 16.505 72.450 48.800 1.00 30.78 281 THR A N 1
ATOM 2207 C CA . THR A 1 281 ? 17.309 72.453 47.547 1.00 30.78 281 THR A CA 1
ATOM 2208 C C . THR A 1 281 ? 16.575 71.712 46.419 1.00 30.78 281 THR A C 1
ATOM 2210 O O . THR A 1 281 ? 15.937 70.692 46.654 1.00 30.78 281 THR A O 1
ATOM 2213 N N . GLU A 1 282 ? 16.646 72.279 45.212 1.00 30.06 282 GLU A N 1
ATOM 2214 C CA . GLU A 1 282 ? 16.113 71.748 43.951 1.00 30.06 282 GLU A CA 1
ATOM 2215 C C . GLU A 1 282 ? 17.066 70.706 43.337 1.00 30.06 282 GLU A C 1
ATOM 2217 O O . GLU A 1 282 ? 18.282 70.902 43.321 1.00 30.06 282 GLU A O 1
ATOM 2222 N N . ASP A 1 283 ? 16.458 69.611 42.876 1.00 27.25 283 ASP A N 1
ATOM 2223 C CA . ASP A 1 283 ? 16.594 68.928 41.582 1.00 27.25 283 ASP A CA 1
ATOM 2224 C C . ASP A 1 283 ? 17.972 68.727 40.926 1.00 27.25 283 ASP A C 1
ATOM 2226 O O . ASP A 1 283 ? 18.642 69.663 40.502 1.00 27.25 283 ASP A O 1
ATOM 2230 N N . ASP A 1 284 ? 18.313 67.445 40.719 1.00 27.14 284 ASP A N 1
ATOM 2231 C CA . ASP A 1 284 ? 18.484 66.876 39.368 1.00 27.14 284 ASP A CA 1
ATOM 2232 C C . ASP A 1 284 ? 18.747 65.351 39.428 1.00 27.14 284 ASP A C 1
ATOM 2234 O O . ASP A 1 284 ? 19.825 64.903 39.822 1.00 27.14 284 ASP A O 1
ATOM 2238 N N . ASN A 1 285 ? 17.785 64.524 38.997 1.00 29.34 285 ASN A N 1
ATOM 2239 C CA . ASN A 1 285 ? 17.876 63.780 37.728 1.00 29.34 285 ASN A CA 1
ATOM 2240 C C . ASN A 1 285 ? 16.899 62.600 37.610 1.00 29.34 285 ASN A C 1
ATOM 2242 O O . ASN A 1 285 ? 16.850 61.660 38.400 1.00 29.34 285 ASN A O 1
ATOM 2246 N N . ASN A 1 286 ? 16.189 62.680 36.493 1.00 26.42 286 ASN A N 1
ATOM 2247 C CA . ASN A 1 286 ? 15.298 61.733 35.854 1.00 26.42 286 ASN A CA 1
ATOM 2248 C C . ASN A 1 286 ? 16.087 60.633 35.104 1.00 26.42 286 ASN A C 1
ATOM 2250 O O . ASN A 1 286 ? 17.202 60.882 34.644 1.00 26.42 286 ASN A O 1
ATOM 2254 N N . ILE A 1 287 ? 15.463 59.461 34.920 1.00 25.64 287 ILE A N 1
ATOM 2255 C CA . ILE A 1 287 ? 15.263 58.712 33.652 1.00 25.64 287 ILE A CA 1
ATOM 2256 C C . ILE A 1 287 ? 15.136 57.212 33.973 1.00 25.64 287 ILE A C 1
ATOM 2258 O O . ILE A 1 287 ? 16.116 56.597 34.369 1.00 25.64 287 ILE A O 1
ATOM 2262 N N . VAL A 1 288 ? 13.952 56.623 33.741 1.00 26.30 288 VAL A N 1
ATOM 2263 C CA . VAL A 1 288 ? 13.688 55.604 32.694 1.00 26.30 288 VAL A CA 1
ATOM 2264 C C . VAL A 1 288 ? 12.166 55.494 32.506 1.00 26.30 288 VAL A C 1
ATOM 2266 O O . VAL A 1 288 ? 11.453 55.018 33.384 1.00 26.30 288 VAL A O 1
ATOM 2269 N N . GLY A 1 289 ? 11.675 55.887 31.329 1.00 25.67 289 GLY A N 1
ATOM 2270 C CA . GLY A 1 289 ? 10.341 55.538 30.843 1.00 25.67 289 GLY A CA 1
ATOM 2271 C C . GLY A 1 289 ? 10.390 54.260 30.002 1.00 25.67 289 GLY A C 1
ATOM 2272 O O . GLY A 1 289 ? 11.170 54.164 29.056 1.00 25.67 289 GLY A O 1
ATOM 2273 N N . LYS A 1 290 ? 9.539 53.293 30.350 1.00 25.55 290 LYS A N 1
ATOM 2274 C CA . LYS A 1 290 ? 9.108 52.164 29.515 1.00 25.55 290 LYS A CA 1
ATOM 2275 C C . LYS A 1 290 ? 7.720 52.513 28.975 1.00 25.55 290 LYS A C 1
ATOM 2277 O O . LYS A 1 290 ? 6.870 52.935 29.753 1.00 25.55 290 LYS A O 1
ATOM 2282 N N . THR A 1 291 ? 7.464 52.272 27.695 1.00 25.67 291 THR A N 1
ATOM 2283 C CA . THR A 1 291 ? 6.098 52.183 27.164 1.00 25.67 291 THR A CA 1
ATOM 2284 C C . THR A 1 291 ? 5.892 50.844 26.469 1.00 25.67 291 THR A C 1
ATOM 2286 O O . THR A 1 291 ? 6.748 50.355 25.732 1.00 25.67 291 THR A O 1
ATOM 2289 N N . ALA A 1 292 ? 4.749 50.249 26.800 1.00 26.45 292 ALA A N 1
ATOM 2290 C CA . ALA A 1 292 ? 4.149 49.062 26.217 1.00 26.45 292 ALA A CA 1
ATOM 2291 C C . ALA A 1 292 ? 3.561 49.352 24.830 1.00 26.45 292 ALA A C 1
ATOM 2293 O O . ALA A 1 292 ? 3.317 50.513 24.512 1.00 26.45 292 ALA A O 1
ATOM 2294 N N . TYR A 1 293 ? 3.249 48.296 24.076 1.00 23.64 293 TYR A N 1
ATOM 2295 C CA . TYR A 1 293 ? 2.073 48.271 23.206 1.00 23.64 293 TYR A CA 1
ATOM 2296 C C . TYR A 1 293 ? 1.523 46.842 23.101 1.00 23.64 293 TYR A C 1
ATOM 2298 O O . TYR A 1 293 ? 2.247 45.905 22.766 1.00 23.64 293 TYR A O 1
ATOM 2306 N N . GLU A 1 294 ? 0.240 46.728 23.438 1.00 27.14 294 GLU A N 1
ATOM 2307 C CA . GLU A 1 294 ? -0.671 45.603 23.227 1.00 27.14 294 GLU A CA 1
ATOM 2308 C C . GLU A 1 294 ? -1.223 45.574 21.791 1.00 27.14 294 GLU A C 1
ATOM 2310 O O . GLU A 1 294 ? -1.182 46.577 21.073 1.00 27.14 294 GLU A O 1
ATOM 2315 N N . GLY A 1 295 ? -1.847 44.442 21.449 1.00 25.44 295 GLY A N 1
ATOM 2316 C CA . GLY A 1 295 ? -2.867 44.307 20.403 1.00 25.44 295 GLY A CA 1
ATOM 2317 C C . GLY A 1 295 ? -2.479 43.298 19.317 1.00 25.44 295 GLY A C 1
ATOM 2318 O O . GLY A 1 295 ? -1.335 43.252 18.886 1.00 25.44 295 GLY A O 1
ATOM 2319 N N . ASP A 1 296 ? -3.359 42.464 18.776 1.00 25.28 296 ASP A N 1
ATOM 2320 C CA . ASP A 1 296 ? -4.766 42.180 19.045 1.00 25.28 296 ASP A CA 1
ATOM 2321 C C . ASP A 1 296 ? -5.089 40.87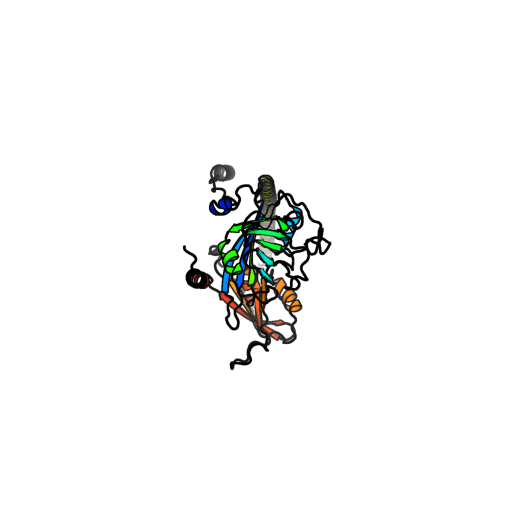7 18.288 1.00 25.28 296 ASP A C 1
ATOM 2323 O O . ASP A 1 296 ? -4.520 40.571 17.235 1.00 25.28 296 ASP A O 1
ATOM 2327 N N . SER A 1 297 ? -5.988 40.093 18.853 1.00 32.28 297 SER A N 1
ATOM 2328 C CA . SER A 1 297 ? -6.456 38.800 18.385 1.00 32.28 297 SER A CA 1
ATOM 2329 C C . SER A 1 297 ? -7.671 38.962 17.470 1.00 32.28 297 SER A C 1
ATOM 2331 O O . SER A 1 297 ? -8.783 39.122 17.957 1.00 32.28 297 SER A O 1
ATOM 2333 N N . SER A 1 298 ? -7.502 38.838 16.147 1.00 27.33 298 SER A N 1
ATOM 2334 C CA . SER A 1 298 ? -8.561 38.326 15.255 1.00 27.33 298 SER A CA 1
ATOM 2335 C C . SER A 1 298 ? -8.037 37.932 13.861 1.00 27.33 298 SER A C 1
ATOM 2337 O O . SER A 1 298 ? -7.535 38.752 13.099 1.00 27.33 298 SER A O 1
ATOM 2339 N N . SER A 1 299 ? -8.139 36.640 13.529 1.00 29.17 299 SER A N 1
ATOM 2340 C CA . SER A 1 299 ? -8.410 36.068 12.186 1.00 29.17 299 SER A CA 1
ATOM 2341 C C . SER A 1 299 ? -8.089 34.568 12.183 1.00 29.17 299 SER A C 1
ATOM 2343 O O . SER A 1 299 ? -7.250 34.057 11.449 1.00 29.17 299 SER A O 1
ATOM 2345 N N . PHE A 1 300 ? -8.786 33.835 13.047 1.00 32.84 300 PHE A N 1
ATOM 2346 C CA . PHE A 1 300 ? -8.645 32.391 13.202 1.00 32.84 300 PHE A CA 1
ATOM 2347 C C . PHE A 1 300 ? -9.538 31.647 12.191 1.00 32.84 300 PHE A C 1
ATOM 2349 O O . PHE A 1 300 ? -10.462 30.959 12.591 1.00 32.84 300 PHE A O 1
ATOM 2356 N N . LEU A 1 301 ? -9.334 31.837 10.879 1.00 29.73 301 LEU A N 1
ATOM 2357 C CA . LEU A 1 301 ? -10.025 31.075 9.818 1.00 29.73 301 LEU A CA 1
ATOM 2358 C C . LEU A 1 301 ? -9.199 31.04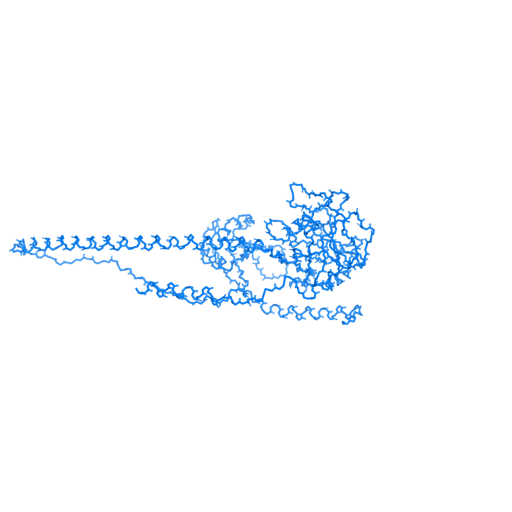3 8.511 1.00 29.73 301 LEU A C 1
ATOM 2360 O O . LEU A 1 301 ? -9.294 31.968 7.709 1.00 29.73 301 LEU A O 1
ATOM 2364 N N . SER A 1 302 ? -8.394 29.990 8.286 1.00 31.20 302 SER A N 1
ATOM 2365 C CA . SER A 1 302 ? -8.069 29.393 6.955 1.00 31.20 302 SER A CA 1
ATOM 2366 C C . SER A 1 302 ? -6.954 28.324 6.999 1.00 31.20 302 SER A C 1
ATOM 2368 O O . SER A 1 302 ? -6.156 28.190 6.066 1.00 31.20 302 SER A O 1
ATOM 2370 N N . GLU A 1 303 ? -6.873 27.538 8.072 1.00 39.97 303 GLU A N 1
ATOM 2371 C CA . GLU A 1 303 ? -5.919 26.427 8.141 1.00 39.97 303 GLU A CA 1
ATOM 2372 C C . GLU A 1 303 ? -6.276 25.365 7.074 1.00 39.97 303 GLU A C 1
ATOM 2374 O O . GLU A 1 303 ? -7.451 25.060 6.886 1.00 39.97 303 GLU A O 1
ATOM 2379 N N . TYR A 1 304 ? -5.264 24.851 6.356 1.00 39.53 304 TYR A N 1
ATOM 2380 C CA . TYR A 1 304 ? -5.299 23.868 5.242 1.00 39.53 304 TYR A CA 1
ATOM 2381 C C . TYR A 1 304 ? -5.283 24.347 3.774 1.00 39.53 304 TYR A C 1
ATOM 2383 O O . TYR A 1 304 ? -5.745 23.614 2.900 1.00 39.53 304 TYR A O 1
ATOM 2391 N N . LYS A 1 305 ? -4.663 25.488 3.426 1.00 45.16 305 LYS A N 1
ATOM 2392 C CA . LYS A 1 305 ? -4.445 25.823 1.991 1.00 45.16 305 LYS A CA 1
ATOM 2393 C C . LYS A 1 305 ? -2.997 26.000 1.519 1.00 45.16 305 LYS A C 1
ATOM 2395 O O . LYS A 1 305 ? -2.763 26.013 0.312 1.00 45.16 305 LYS A O 1
ATOM 2400 N N . TYR A 1 306 ? -2.008 26.057 2.412 1.00 51.25 306 TYR A N 1
ATOM 2401 C CA . TYR A 1 306 ? -0.632 26.382 2.016 1.00 51.25 306 TYR A CA 1
ATOM 2402 C C . TYR A 1 306 ? 0.393 25.467 2.686 1.00 51.25 306 TYR A C 1
ATOM 2404 O O . TYR A 1 306 ? 0.462 25.395 3.909 1.00 51.25 306 TYR A O 1
ATOM 2412 N N . LEU A 1 307 ? 1.225 24.800 1.879 1.00 57.53 307 LEU A N 1
ATOM 2413 C CA . LEU A 1 307 ? 2.454 24.179 2.372 1.00 57.53 307 LEU A CA 1
ATOM 2414 C C . LEU A 1 307 ? 3.507 25.288 2.512 1.00 57.53 307 LEU A C 1
ATOM 2416 O O . LEU A 1 307 ? 3.806 25.984 1.538 1.00 57.53 307 LEU A O 1
ATOM 2420 N N . LEU A 1 308 ? 4.050 25.458 3.717 1.00 66.25 308 LEU A N 1
ATOM 2421 C CA . LEU A 1 308 ? 5.134 26.397 3.999 1.00 66.25 308 LEU A CA 1
ATOM 2422 C C . LEU A 1 308 ? 6.472 25.663 3.951 1.00 66.25 308 LEU A C 1
ATOM 2424 O O . LEU A 1 308 ? 6.720 24.765 4.754 1.00 66.25 308 LEU A O 1
ATOM 2428 N N . ILE A 1 309 ? 7.338 26.059 3.020 1.00 75.44 309 ILE A N 1
ATOM 2429 C CA . ILE A 1 309 ? 8.709 25.552 2.952 1.00 75.44 309 ILE A CA 1
ATOM 2430 C C . ILE A 1 309 ? 9.610 26.518 3.713 1.00 75.44 309 ILE A C 1
ATOM 2432 O O . ILE A 1 309 ? 9.731 27.694 3.360 1.00 75.44 309 ILE A O 1
ATOM 2436 N N . PHE A 1 310 ? 10.263 26.003 4.747 1.00 81.94 310 PHE A N 1
ATOM 2437 C CA . PHE A 1 310 ? 11.223 26.721 5.561 1.00 81.94 310 PHE A CA 1
ATOM 2438 C C . PHE A 1 310 ? 12.632 26.583 4.975 1.00 81.94 310 PHE A C 1
ATOM 2440 O O . PHE A 1 310 ? 13.235 25.520 5.017 1.00 81.94 310 PHE A O 1
ATOM 2447 N N . SER A 1 311 ? 13.172 27.649 4.395 1.00 83.94 311 SER A N 1
ATOM 2448 C CA . SER A 1 311 ? 14.518 27.654 3.820 1.00 83.94 311 SER A CA 1
ATOM 2449 C C . SER A 1 311 ? 15.528 28.202 4.812 1.00 83.94 311 SER A C 1
ATOM 2451 O O . SER A 1 311 ? 15.355 29.302 5.336 1.00 83.94 311 SER A O 1
ATOM 2453 N N . VAL A 1 312 ? 16.638 27.489 4.974 1.00 83.25 312 VAL A N 1
ATOM 2454 C CA . VAL A 1 312 ? 17.776 27.880 5.805 1.00 83.25 312 VAL A CA 1
ATOM 2455 C C . VAL A 1 312 ? 19.019 27.952 4.934 1.00 83.25 312 VAL A C 1
ATOM 2457 O O . VAL A 1 312 ? 19.343 27.015 4.211 1.00 83.25 312 VAL A O 1
ATOM 2460 N N . ARG A 1 313 ? 19.736 29.070 5.003 1.00 83.25 313 ARG A N 1
ATOM 2461 C CA . ARG A 1 313 ? 20.985 29.320 4.277 1.00 83.25 313 ARG A CA 1
ATOM 2462 C C . ARG A 1 313 ? 22.130 29.593 5.245 1.00 83.25 313 ARG A C 1
ATOM 2464 O O . ARG A 1 313 ? 21.912 29.911 6.413 1.00 83.25 313 ARG A O 1
ATOM 2471 N N . ASN A 1 314 ? 23.345 29.544 4.703 1.00 80.62 314 ASN A N 1
ATOM 2472 C CA . ASN A 1 314 ? 24.610 29.758 5.407 1.00 80.62 314 ASN A CA 1
ATOM 2473 C C . ASN A 1 314 ? 24.973 28.657 6.422 1.00 80.62 314 ASN A C 1
ATOM 2475 O O . ASN A 1 314 ? 25.713 28.895 7.373 1.00 80.62 314 ASN A O 1
ATOM 2479 N N . LEU A 1 315 ? 24.501 27.429 6.200 1.00 83.38 315 LEU A N 1
ATOM 2480 C CA . LEU A 1 315 ? 24.926 26.270 6.981 1.00 83.38 315 LEU A CA 1
ATOM 2481 C C . LEU A 1 315 ? 26.417 25.952 6.741 1.00 83.38 315 LEU A C 1
ATOM 2483 O O . LEU A 1 315 ? 26.939 26.178 5.639 1.00 83.38 315 LEU A O 1
ATOM 2487 N N . PRO A 1 316 ? 27.125 25.403 7.743 1.00 80.75 316 PRO A N 1
ATOM 2488 C CA . PRO A 1 316 ? 28.428 24.783 7.538 1.00 80.75 316 PRO A CA 1
ATOM 2489 C C . PRO A 1 316 ? 28.343 23.640 6.519 1.00 80.75 316 PRO A C 1
ATOM 2491 O O . PRO A 1 316 ? 27.379 22.875 6.503 1.00 80.75 316 PRO A O 1
ATOM 2494 N N . TYR A 1 317 ? 29.364 23.489 5.677 1.00 77.56 317 TYR A N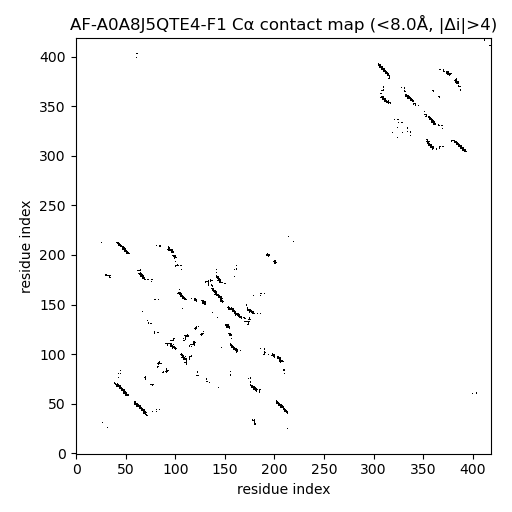 1
ATOM 2495 C CA . TYR A 1 317 ? 29.332 22.522 4.568 1.00 77.56 317 TYR A CA 1
ATOM 2496 C C . TYR A 1 317 ? 29.428 21.056 5.004 1.00 77.56 317 TYR A C 1
ATOM 2498 O O . TYR A 1 317 ? 29.099 20.167 4.230 1.00 77.56 317 TYR A O 1
ATOM 2506 N N . ASN A 1 318 ? 29.878 20.807 6.230 1.00 76.00 318 ASN A N 1
ATOM 2507 C CA . ASN A 1 318 ? 29.987 19.486 6.842 1.00 76.00 318 ASN A CA 1
ATOM 2508 C C . ASN A 1 318 ? 28.814 19.163 7.782 1.00 76.00 318 ASN A C 1
ATOM 2510 O O . ASN A 1 318 ? 28.928 18.242 8.586 1.00 76.00 318 ASN A O 1
ATOM 2514 N N . THR A 1 319 ? 27.722 19.932 7.730 1.00 77.19 319 THR A N 1
ATOM 2515 C CA . THR A 1 319 ? 26.544 19.665 8.564 1.00 77.19 319 THR A CA 1
ATOM 2516 C C . THR A 1 319 ? 25.894 18.352 8.131 1.00 77.19 319 THR A C 1
ATOM 2518 O O . THR A 1 319 ? 25.544 18.205 6.960 1.00 77.19 319 THR A O 1
ATOM 2521 N N . SER A 1 320 ? 25.739 17.407 9.061 1.00 79.12 320 SER A N 1
ATOM 2522 C CA . SER A 1 320 ? 25.060 16.140 8.791 1.00 79.12 320 SER A CA 1
ATOM 2523 C C . SER A 1 320 ? 23.543 16.296 8.892 1.00 79.12 320 SER A C 1
ATOM 2525 O O . SER A 1 320 ? 23.037 17.200 9.563 1.00 79.12 320 SER A O 1
ATOM 2527 N N . THR A 1 321 ? 22.811 15.404 8.230 1.00 77.44 321 THR A N 1
ATOM 2528 C CA . THR A 1 321 ? 21.346 15.387 8.261 1.00 77.44 321 THR A CA 1
ATOM 2529 C C . THR A 1 321 ? 20.823 15.181 9.684 1.00 77.44 321 THR A C 1
ATOM 2531 O O . THR A 1 321 ? 19.888 15.864 10.092 1.00 77.44 321 THR A O 1
ATOM 2534 N N . GLU A 1 322 ? 21.466 14.320 10.474 1.00 80.88 322 GLU A N 1
ATOM 2535 C CA . GLU A 1 322 ? 21.099 14.038 11.868 1.00 80.88 322 GLU A CA 1
ATOM 2536 C C . GLU A 1 322 ? 21.178 15.300 12.735 1.00 80.88 322 GLU A C 1
ATOM 2538 O O . GLU A 1 322 ? 20.234 15.612 13.460 1.00 80.88 322 GLU A O 1
ATOM 2543 N N . SER A 1 323 ? 22.253 16.088 12.596 1.00 81.81 323 SER A N 1
ATOM 2544 C CA . SER A 1 323 ? 22.398 17.356 13.323 1.00 81.81 323 SER A CA 1
ATOM 2545 C C . SER A 1 323 ? 21.333 18.385 12.936 1.00 81.81 323 SER A C 1
ATOM 2547 O O . SER A 1 323 ? 20.938 19.201 13.769 1.00 81.81 323 SER A O 1
ATOM 2549 N N . LEU A 1 324 ? 20.853 18.366 11.686 1.00 83.69 324 LEU A N 1
ATOM 2550 C CA . LEU A 1 324 ? 19.748 19.229 11.266 1.00 83.69 324 LEU A CA 1
ATOM 2551 C C . LEU A 1 324 ? 18.437 18.789 11.927 1.00 83.69 324 LEU A C 1
ATOM 2553 O O . LEU A 1 324 ? 17.735 19.627 12.487 1.00 83.69 324 LEU A O 1
ATOM 2557 N N . TYR A 1 325 ? 18.116 17.494 11.915 1.00 84.25 325 TYR A N 1
ATOM 2558 C CA . TYR A 1 325 ? 16.907 16.996 12.578 1.00 84.25 325 TYR A CA 1
ATOM 2559 C C . TYR A 1 325 ? 16.912 17.294 14.082 1.00 84.25 325 TYR A C 1
ATOM 2561 O O . TYR A 1 325 ? 15.907 17.769 14.606 1.00 84.25 325 TYR A O 1
ATOM 2569 N N . GLU A 1 326 ? 18.045 17.113 14.763 1.00 85.00 326 GLU A N 1
ATOM 2570 C CA . GLU A 1 326 ? 18.179 17.425 16.191 1.00 85.00 326 GLU A CA 1
ATOM 2571 C C . GLU A 1 326 ? 18.005 18.926 16.482 1.00 85.00 326 GLU A C 1
ATOM 2573 O O . GLU A 1 326 ? 17.290 19.321 17.407 1.00 85.00 326 GLU A O 1
ATOM 2578 N N . PHE A 1 327 ? 18.644 19.788 15.688 1.00 85.19 327 PHE A N 1
ATOM 2579 C CA . PHE A 1 327 ? 18.619 21.229 15.925 1.00 85.19 327 PHE A CA 1
ATOM 2580 C C . PHE A 1 327 ? 17.264 21.858 15.578 1.00 85.19 327 PHE A C 1
ATOM 2582 O O . PHE A 1 327 ? 16.707 22.615 16.376 1.00 85.19 327 PHE A O 1
ATOM 2589 N N . PHE A 1 328 ? 16.717 21.533 14.405 1.00 85.56 328 PHE A N 1
ATOM 2590 C CA . PHE A 1 328 ? 15.474 22.116 13.899 1.00 85.56 328 PHE A CA 1
ATOM 2591 C C . PHE A 1 328 ? 14.219 21.425 14.453 1.00 85.56 328 PHE A C 1
ATOM 2593 O O . PHE A 1 328 ? 13.155 22.050 14.492 1.00 85.56 328 PHE A O 1
ATOM 2600 N N . GLY A 1 329 ? 14.331 20.178 14.929 1.00 83.00 329 GLY A N 1
ATOM 2601 C CA . GLY A 1 329 ? 13.225 19.411 15.516 1.00 83.00 329 GLY A CA 1
ATOM 2602 C C . GLY A 1 329 ? 12.682 20.009 16.816 1.00 83.00 329 GLY A C 1
ATOM 2603 O O . GLY A 1 329 ? 11.527 19.784 17.165 1.00 83.00 329 GLY A O 1
ATOM 2604 N N . LYS A 1 330 ? 13.456 20.873 17.489 1.00 85.88 330 LYS A N 1
ATOM 2605 C CA . LYS A 1 330 ? 13.020 21.615 18.691 1.00 85.88 330 LYS A CA 1
ATOM 2606 C C . LYS A 1 330 ? 11.791 22.496 18.453 1.00 85.88 330 LYS A C 1
ATOM 2608 O O . LYS A 1 330 ? 11.062 22.803 19.390 1.00 85.88 330 LYS A O 1
ATOM 2613 N N . TYR A 1 331 ? 11.560 22.902 17.205 1.00 79.31 331 TYR A N 1
ATOM 2614 C CA . TYR A 1 331 ? 10.418 23.735 16.832 1.00 79.31 331 TYR A CA 1
ATOM 2615 C C . TYR A 1 331 ? 9.165 22.923 16.508 1.00 79.31 331 TYR A C 1
ATOM 2617 O O . TYR A 1 331 ? 8.088 23.511 16.429 1.00 79.31 331 TYR A O 1
ATOM 2625 N N . GLY A 1 332 ? 9.294 21.602 16.372 1.00 79.25 332 GLY A N 1
ATOM 2626 C CA . GLY A 1 332 ? 8.210 20.661 16.135 1.00 79.25 332 GLY A CA 1
ATOM 2627 C C . GLY A 1 332 ? 8.581 19.588 15.114 1.00 79.25 332 GLY A C 1
ATOM 2628 O O . GLY A 1 332 ? 9.667 19.597 14.536 1.00 79.25 332 GLY A O 1
ATOM 2629 N N . ASN A 1 333 ? 7.643 18.674 14.869 1.00 78.25 333 ASN A N 1
ATOM 2630 C CA . ASN A 1 333 ? 7.870 17.524 13.995 1.00 78.25 333 ASN A CA 1
ATOM 2631 C C . ASN A 1 333 ? 8.149 17.960 12.551 1.00 78.25 333 ASN A C 1
ATOM 2633 O O . ASN A 1 333 ? 7.370 18.706 11.942 1.00 78.25 333 ASN A O 1
ATOM 2637 N N . ILE A 1 334 ? 9.267 17.475 12.018 1.00 80.56 334 ILE A N 1
ATOM 2638 C CA . ILE A 1 334 ? 9.731 17.756 10.664 1.00 80.56 334 ILE A CA 1
ATOM 2639 C C . ILE A 1 334 ? 9.216 16.656 9.733 1.00 80.56 334 ILE A C 1
ATOM 2641 O O . ILE A 1 334 ? 9.509 15.486 9.945 1.00 80.56 334 ILE A O 1
ATOM 2645 N N . ASN A 1 335 ? 8.492 17.051 8.688 1.00 79.56 335 ASN A N 1
ATOM 2646 C CA . ASN A 1 335 ? 8.066 16.183 7.592 1.00 79.56 335 ASN A CA 1
ATOM 2647 C C . ASN A 1 335 ? 9.277 15.768 6.744 1.00 79.56 335 ASN A C 1
ATOM 2649 O O . ASN A 1 335 ? 9.521 14.592 6.493 1.00 79.56 335 ASN A O 1
ATOM 2653 N N . GLN A 1 336 ? 10.072 16.755 6.318 1.00 81.88 336 GLN A N 1
ATOM 2654 C CA . GLN A 1 336 ? 11.188 16.532 5.404 1.00 81.88 336 GLN A CA 1
ATOM 2655 C C . GLN A 1 336 ? 12.282 17.586 5.578 1.00 81.88 336 GLN A C 1
ATOM 2657 O O . GLN A 1 336 ? 11.982 18.771 5.723 1.00 81.88 336 GLN A O 1
ATOM 2662 N N . ILE A 1 337 ? 13.548 17.170 5.469 1.00 83.81 337 ILE A N 1
ATOM 2663 C CA . ILE A 1 337 ? 14.684 18.064 5.210 1.00 83.81 337 ILE A CA 1
ATOM 2664 C C . ILE A 1 337 ? 15.285 17.704 3.851 1.00 83.81 337 ILE A C 1
ATOM 2666 O O . ILE A 1 337 ? 15.688 16.566 3.618 1.00 83.81 337 ILE A O 1
ATOM 2670 N N . ARG A 1 338 ? 15.369 18.676 2.943 1.00 79.50 338 ARG A N 1
ATOM 2671 C CA . ARG A 1 338 ? 16.033 18.555 1.642 1.00 79.50 338 ARG A CA 1
ATOM 2672 C C . ARG A 1 338 ? 17.304 19.392 1.645 1.00 79.50 338 ARG A C 1
ATOM 2674 O O . ARG A 1 338 ? 17.250 20.615 1.763 1.00 79.50 338 ARG A O 1
ATOM 2681 N N . ILE A 1 339 ? 18.443 18.735 1.461 1.00 80.75 339 ILE A N 1
ATOM 2682 C CA . ILE A 1 339 ? 19.734 19.388 1.230 1.00 80.75 339 ILE A CA 1
ATOM 2683 C C . ILE A 1 339 ? 20.033 19.264 -0.271 1.00 80.75 339 ILE A C 1
ATOM 2685 O O . ILE A 1 339 ? 20.104 18.139 -0.769 1.00 80.75 339 ILE A O 1
ATOM 2689 N N . PRO A 1 340 ? 20.154 20.371 -1.023 1.00 68.94 340 PRO A N 1
ATOM 2690 C CA . PRO A 1 340 ? 20.519 20.321 -2.436 1.00 68.94 340 PRO A CA 1
ATOM 2691 C C . PRO A 1 340 ? 21.893 19.663 -2.633 1.00 68.94 340 PRO A C 1
ATOM 2693 O O . PRO A 1 340 ? 22.858 20.053 -1.976 1.00 68.94 340 PRO A O 1
ATOM 2696 N N . ASP A 1 341 ? 21.992 18.683 -3.539 1.00 60.66 341 ASP A N 1
ATOM 2697 C CA . ASP A 1 341 ? 23.268 18.045 -3.882 1.00 60.66 341 ASP A CA 1
ATOM 2698 C C . ASP A 1 341 ? 24.126 19.010 -4.727 1.00 60.66 341 ASP A C 1
ATOM 2700 O O . ASP A 1 341 ? 23.734 19.359 -5.847 1.00 60.66 341 ASP A O 1
ATOM 2704 N N . PRO A 1 342 ? 25.317 19.422 -4.251 1.00 54.19 342 PRO A N 1
ATOM 2705 C CA . PRO A 1 342 ? 26.196 20.318 -4.997 1.00 54.19 342 PRO A CA 1
ATOM 2706 C C . PRO A 1 342 ? 26.707 19.736 -6.323 1.00 54.19 342 PRO A C 1
ATOM 2708 O O . PRO A 1 342 ? 27.223 20.484 -7.151 1.00 54.19 342 PRO A O 1
ATOM 2711 N N . ARG A 1 343 ? 26.633 18.412 -6.522 1.00 53.94 343 ARG A N 1
ATOM 2712 C CA . ARG A 1 343 ? 27.144 17.718 -7.716 1.00 53.94 343 ARG A CA 1
ATOM 2713 C C . ARG A 1 343 ? 26.077 17.449 -8.775 1.00 53.94 343 ARG A C 1
ATOM 2715 O O . ARG A 1 343 ? 26.432 17.045 -9.879 1.00 53.94 343 ARG A O 1
ATOM 2722 N N . ALA A 1 344 ? 24.802 17.694 -8.474 1.00 55.28 344 ALA A N 1
ATOM 2723 C CA . ALA A 1 344 ? 23.696 17.378 -9.377 1.00 55.28 344 ALA A CA 1
ATOM 2724 C C . ALA A 1 344 ? 23.497 18.400 -10.520 1.00 55.28 344 ALA A C 1
ATOM 2726 O O . ALA A 1 344 ? 22.798 18.096 -11.480 1.00 55.28 344 ALA A O 1
ATOM 2727 N N . ASN A 1 345 ? 24.144 19.577 -10.476 1.00 47.19 345 ASN A N 1
ATOM 2728 C CA . ASN A 1 345 ? 23.978 20.645 -11.474 1.00 47.19 345 ASN A CA 1
ATOM 2729 C C . ASN A 1 345 ? 25.296 20.998 -12.186 1.00 47.19 345 ASN A C 1
ATOM 2731 O O . ASN A 1 345 ? 25.970 21.959 -11.825 1.00 47.19 345 ASN A O 1
ATOM 2735 N N . SER A 1 346 ? 25.665 20.256 -13.236 1.00 47.88 346 SER A N 1
ATOM 2736 C CA . SER A 1 346 ? 26.838 20.574 -14.074 1.00 47.88 346 SER A CA 1
ATOM 2737 C C . SER A 1 346 ? 26.512 21.383 -15.341 1.00 47.88 346 SER A C 1
ATOM 2739 O O . SER A 1 346 ? 27.344 21.463 -16.243 1.00 47.88 346 SER A O 1
ATOM 2741 N N . SER A 1 347 ? 25.313 21.963 -15.458 1.00 50.06 347 SER A N 1
ATOM 2742 C CA . SER A 1 347 ? 24.868 22.624 -16.695 1.00 50.06 347 SER A CA 1
ATOM 2743 C C . SER A 1 347 ? 23.969 23.848 -16.476 1.00 50.06 347 SER A C 1
ATOM 2745 O O . SER A 1 347 ? 22.939 24.004 -17.115 1.00 50.06 347 SER A O 1
ATOM 2747 N N . SER A 1 348 ? 24.350 24.768 -15.593 1.00 43.09 348 SER A N 1
ATOM 2748 C CA . SER A 1 348 ? 23.991 26.191 -15.731 1.00 43.09 348 SER A CA 1
ATOM 2749 C C . SER A 1 348 ? 24.737 27.026 -14.695 1.00 43.09 348 SER A C 1
ATOM 2751 O O . SER A 1 348 ? 25.024 26.587 -13.586 1.00 43.09 348 SER A O 1
ATOM 2753 N N . SER A 1 349 ? 25.095 28.242 -15.087 1.00 43.06 349 SER A N 1
ATOM 2754 C CA . SER A 1 349 ? 25.871 29.225 -14.335 1.00 43.06 349 SER A CA 1
ATOM 2755 C C . SER A 1 349 ? 25.112 29.798 -13.129 1.00 43.06 349 SER A C 1
ATOM 2757 O O . SER A 1 349 ? 24.774 30.981 -13.104 1.00 43.06 349 SER A O 1
ATOM 2759 N N . SER A 1 350 ? 24.860 28.979 -12.111 1.00 42.25 350 SER A N 1
ATOM 2760 C CA . SER A 1 350 ? 24.513 29.452 -10.774 1.00 42.25 350 SER A CA 1
ATOM 2761 C C . SER A 1 350 ? 25.350 28.690 -9.752 1.00 42.25 350 SER A C 1
ATOM 2763 O O . SER A 1 350 ? 25.453 27.468 -9.790 1.00 42.25 350 SER A O 1
ATOM 2765 N N . SER A 1 351 ? 26.004 29.423 -8.858 1.00 47.75 351 SER A N 1
ATOM 2766 C CA . SER A 1 351 ? 26.735 28.924 -7.692 1.00 47.75 351 SER A CA 1
ATOM 2767 C C . SER A 1 351 ? 25.764 28.258 -6.703 1.00 47.75 351 SER A C 1
ATOM 2769 O O . SER A 1 351 ? 25.433 28.823 -5.659 1.00 47.75 351 SER A O 1
ATOM 2771 N N . ALA A 1 352 ? 25.205 27.112 -7.085 1.00 44.44 352 ALA A N 1
ATOM 2772 C CA . ALA A 1 352 ? 24.035 26.530 -6.454 1.00 44.44 352 ALA A CA 1
ATOM 2773 C C . ALA A 1 352 ? 24.362 25.939 -5.070 1.00 44.44 352 ALA A C 1
ATOM 2775 O O . ALA A 1 352 ? 24.952 24.872 -4.935 1.00 44.44 352 ALA A O 1
ATOM 2776 N N . GLN A 1 353 ? 23.927 26.674 -4.043 1.00 57.06 353 GLN A N 1
ATOM 2777 C CA . GLN A 1 353 ? 23.299 26.173 -2.812 1.00 57.06 353 GLN A CA 1
ATOM 2778 C C . GLN A 1 353 ? 24.110 25.264 -1.868 1.00 57.06 353 GLN A C 1
ATOM 2780 O O . GLN A 1 353 ? 23.522 24.586 -1.026 1.00 57.06 353 GLN A O 1
ATOM 2785 N N . GLN A 1 354 ? 25.444 25.304 -1.882 1.00 63.12 354 GLN A N 1
ATOM 2786 C CA . GLN A 1 354 ? 26.203 24.764 -0.744 1.00 63.12 354 GLN A CA 1
ATOM 2787 C C . GLN A 1 354 ? 25.852 25.529 0.544 1.00 63.12 354 GLN A C 1
ATOM 2789 O O . GLN A 1 354 ? 25.844 26.759 0.569 1.00 63.12 354 GLN A O 1
ATOM 2794 N N . GLY A 1 355 ? 25.540 24.800 1.620 1.00 69.81 355 GLY A N 1
ATOM 2795 C CA . GLY A 1 355 ? 25.123 25.396 2.895 1.00 69.81 355 GLY A CA 1
ATOM 2796 C C . GLY A 1 355 ? 23.673 25.895 2.913 1.00 69.81 355 GLY A C 1
ATOM 2797 O O . GLY A 1 355 ? 23.353 26.809 3.671 1.00 69.81 355 GLY A O 1
ATOM 2798 N N . THR A 1 356 ? 22.801 25.337 2.069 1.00 80.44 356 THR A N 1
ATOM 2799 C CA . THR A 1 356 ? 21.350 25.577 2.107 1.00 80.44 356 THR A CA 1
ATOM 2800 C C . THR A 1 356 ? 20.618 24.281 2.437 1.00 80.44 356 THR A C 1
ATOM 2802 O O . THR A 1 356 ? 21.006 23.220 1.954 1.00 80.44 356 THR A O 1
ATOM 2805 N N . CYS A 1 357 ? 19.551 24.350 3.225 1.00 82.81 357 CYS A N 1
ATOM 2806 C CA . CYS A 1 357 ? 18.580 23.271 3.343 1.00 82.81 357 CYS A CA 1
ATOM 2807 C C . CYS A 1 357 ? 17.154 23.829 3.314 1.00 82.81 357 CYS A C 1
ATOM 2809 O O . CYS A 1 357 ? 16.910 24.998 3.620 1.00 82.81 357 CYS A O 1
ATOM 2811 N N . PHE A 1 358 ? 16.216 22.979 2.919 1.00 85.62 358 PHE A N 1
ATOM 2812 C CA . PHE A 1 358 ? 14.789 23.253 2.940 1.00 85.62 358 PHE A CA 1
ATOM 2813 C C . PHE A 1 358 ? 14.134 22.283 3.906 1.00 85.62 358 PHE A C 1
ATOM 2815 O O . PHE A 1 358 ? 14.366 21.082 3.828 1.00 85.62 358 PHE A O 1
ATOM 2822 N N . ILE A 1 359 ? 13.325 22.801 4.809 1.00 82.94 359 ILE A N 1
ATOM 2823 C CA . ILE A 1 359 ? 12.682 22.067 5.884 1.00 82.94 359 ILE A CA 1
ATOM 2824 C C . ILE A 1 359 ? 11.181 22.238 5.703 1.00 82.94 359 ILE A C 1
ATOM 2826 O O . ILE A 1 359 ? 10.681 23.331 5.443 1.00 82.94 359 ILE A O 1
ATOM 2830 N N . ILE A 1 360 ? 10.450 21.146 5.827 1.00 81.00 360 ILE A N 1
ATOM 2831 C CA . ILE A 1 360 ? 8.995 21.137 5.796 1.00 81.00 360 ILE A CA 1
ATOM 2832 C C . ILE A 1 360 ? 8.567 20.609 7.153 1.00 81.00 360 ILE A C 1
ATOM 2834 O O . ILE A 1 360 ? 8.899 19.481 7.503 1.00 81.00 360 ILE A O 1
ATOM 2838 N N . TYR A 1 361 ? 7.870 21.429 7.933 1.00 75.00 361 TYR A N 1
ATOM 2839 C CA . TYR A 1 361 ? 7.280 20.996 9.196 1.00 75.00 361 TYR A CA 1
ATOM 2840 C C . TYR A 1 361 ? 5.898 20.392 8.952 1.00 75.00 361 TYR A C 1
ATOM 2842 O O . TYR A 1 361 ? 5.207 20.773 8.008 1.00 75.00 361 TYR A O 1
ATOM 2850 N N . ASN A 1 362 ? 5.470 19.488 9.835 1.00 70.50 362 ASN A N 1
ATOM 2851 C CA . ASN A 1 362 ? 4.112 18.935 9.796 1.00 70.50 362 ASN A CA 1
ATOM 2852 C C . ASN A 1 362 ? 3.043 20.008 10.059 1.00 70.50 362 ASN A C 1
ATOM 2854 O O . ASN A 1 362 ? 1.917 19.880 9.592 1.00 70.50 362 ASN A O 1
ATOM 2858 N N . ASN A 1 363 ? 3.401 21.066 10.795 1.00 72.31 363 ASN A N 1
ATOM 2859 C CA . ASN A 1 363 ? 2.529 22.195 11.099 1.00 72.31 363 ASN A CA 1
ATOM 2860 C C . ASN A 1 363 ? 3.159 23.504 10.589 1.00 72.31 363 ASN A C 1
ATOM 2862 O O . ASN A 1 363 ? 4.329 23.795 10.855 1.00 72.31 363 ASN A O 1
ATOM 2866 N N . THR A 1 364 ? 2.367 24.307 9.878 1.00 67.62 364 THR A N 1
ATOM 2867 C CA . THR A 1 364 ? 2.751 25.614 9.325 1.00 67.62 364 THR A CA 1
ATOM 2868 C C . THR A 1 364 ? 3.194 26.615 10.391 1.00 67.62 364 THR A C 1
ATOM 2870 O O . THR A 1 364 ? 4.129 27.379 10.158 1.00 67.62 364 THR A O 1
ATOM 2873 N N . THR A 1 365 ? 2.604 26.573 11.584 1.00 70.19 365 THR A N 1
ATOM 2874 C CA . THR A 1 365 ? 2.958 27.428 12.726 1.00 70.19 365 THR A CA 1
ATOM 2875 C C . THR A 1 365 ? 4.379 27.151 13.217 1.00 70.19 365 THR A C 1
ATOM 2877 O O . THR A 1 365 ? 5.115 28.082 13.546 1.00 70.19 365 THR A O 1
ATOM 2880 N N . ASN A 1 366 ? 4.823 25.890 13.171 1.00 78.06 366 ASN A N 1
ATOM 2881 C CA . ASN A 1 366 ? 6.194 25.518 13.531 1.00 78.06 366 ASN A CA 1
ATOM 2882 C C .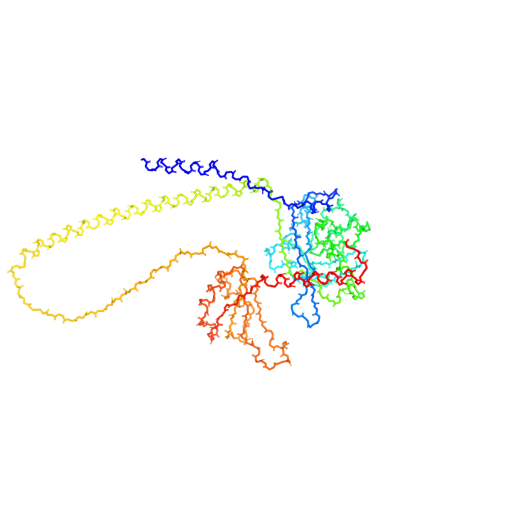 ASN A 1 366 ? 7.205 26.086 12.531 1.00 78.06 366 ASN A C 1
ATOM 2884 O O . ASN A 1 366 ? 8.251 26.579 12.944 1.00 78.06 366 ASN A O 1
ATOM 2888 N N . ALA A 1 367 ? 6.870 26.077 11.235 1.00 73.75 367 ALA A N 1
ATOM 2889 C CA . ALA A 1 367 ? 7.700 26.685 10.197 1.00 73.75 367 ALA A CA 1
ATOM 2890 C C . ALA A 1 367 ? 7.818 28.205 10.386 1.00 73.75 367 ALA A C 1
ATOM 2892 O O . ALA A 1 367 ? 8.920 28.745 10.305 1.00 73.75 367 ALA A O 1
ATOM 2893 N N . ILE A 1 368 ? 6.704 28.885 10.683 1.00 71.88 368 ILE A N 1
ATOM 2894 C CA . ILE A 1 368 ? 6.680 30.336 10.926 1.00 71.88 368 ILE A CA 1
ATOM 2895 C C . ILE A 1 368 ? 7.544 30.700 12.135 1.00 71.88 368 ILE A C 1
ATOM 2897 O O . ILE A 1 368 ? 8.413 31.567 12.032 1.00 71.88 368 ILE A O 1
ATOM 2901 N N . ARG A 1 369 ? 7.356 29.988 13.252 1.00 78.75 369 ARG A N 1
ATOM 2902 C CA . ARG A 1 369 ? 8.129 30.193 14.480 1.00 78.75 369 ARG A CA 1
ATOM 2903 C C . ARG A 1 369 ? 9.619 29.921 14.268 1.00 78.75 369 ARG A C 1
ATOM 2905 O O . ARG A 1 369 ? 10.442 30.773 14.579 1.00 78.75 369 ARG A O 1
ATOM 2912 N N . ALA A 1 370 ? 9.967 28.783 13.662 1.00 80.81 370 ALA A N 1
ATOM 2913 C CA . ALA A 1 370 ? 11.356 28.440 13.358 1.00 80.81 370 ALA A CA 1
ATOM 2914 C C . ALA A 1 370 ? 12.025 29.491 12.463 1.00 80.81 370 ALA A C 1
ATOM 2916 O O . ALA A 1 370 ? 13.195 29.813 12.657 1.00 80.81 370 ALA A O 1
ATOM 2917 N N . ALA A 1 371 ? 11.293 30.058 11.499 1.00 79.88 371 ALA A N 1
ATOM 2918 C CA . ALA A 1 371 ? 11.843 31.080 10.623 1.00 79.88 371 ALA A CA 1
ATOM 2919 C C . ALA A 1 371 ? 12.136 32.395 11.321 1.00 79.88 371 ALA A C 1
ATOM 2921 O O . ALA A 1 371 ? 13.188 32.977 11.058 1.00 79.88 371 ALA A O 1
ATOM 2922 N N . HIS A 1 372 ? 11.242 32.829 12.202 1.00 75.75 372 HIS A N 1
ATOM 2923 C CA . HIS A 1 372 ? 11.445 34.024 13.001 1.00 75.75 372 HIS A CA 1
ATOM 2924 C C . HIS A 1 372 ? 12.617 33.846 13.979 1.00 75.75 372 HIS A C 1
ATOM 2926 O O . HIS A 1 372 ? 13.541 34.657 13.991 1.00 75.75 372 HIS A O 1
ATOM 2932 N N . ASP A 1 373 ? 12.623 32.744 14.728 1.00 80.56 373 ASP A N 1
ATOM 2933 C CA . ASP A 1 373 ? 13.529 32.563 15.866 1.00 80.56 373 ASP A CA 1
ATOM 2934 C C . ASP A 1 373 ? 14.951 32.164 15.455 1.00 80.56 373 ASP A C 1
ATOM 2936 O O . ASP A 1 373 ? 15.908 32.455 16.170 1.00 80.56 373 ASP A O 1
ATOM 2940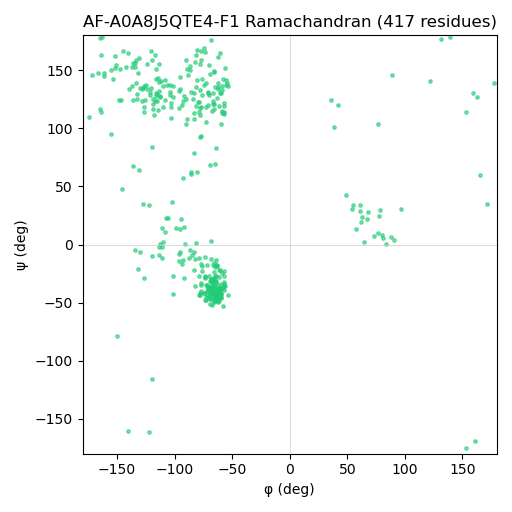 N N . LEU A 1 374 ? 15.119 31.500 14.303 1.00 83.00 374 LEU A N 1
ATOM 2941 C CA . LEU A 1 374 ? 16.427 31.022 13.838 1.00 83.00 374 LEU A CA 1
ATOM 2942 C C . LEU A 1 374 ? 17.131 31.980 12.878 1.00 83.00 374 LEU A C 1
ATOM 2944 O O . LEU A 1 374 ? 18.291 31.742 12.525 1.00 83.00 374 LEU A O 1
ATOM 2948 N N . ASN A 1 375 ? 16.476 33.063 12.455 1.00 82.62 375 ASN A N 1
ATOM 2949 C CA . ASN A 1 375 ? 17.131 34.058 11.620 1.00 82.62 375 ASN A CA 1
ATOM 2950 C C . ASN A 1 375 ? 18.241 34.762 12.414 1.00 82.62 375 ASN A C 1
ATOM 2952 O O . ASN A 1 375 ? 17.984 35.382 13.442 1.00 82.62 375 ASN A O 1
ATOM 2956 N N . GLY A 1 376 ? 19.485 34.683 11.946 1.00 72.56 376 GLY A N 1
ATOM 2957 C CA . GLY A 1 376 ? 20.632 35.269 12.640 1.00 72.56 376 GLY A CA 1
ATOM 2958 C C . GLY A 1 376 ? 21.123 34.470 13.851 1.00 72.56 376 GLY A C 1
ATOM 2959 O O . GLY A 1 376 ? 21.991 34.955 14.572 1.00 72.56 376 GLY A O 1
ATOM 2960 N N . VAL A 1 377 ? 20.636 33.245 14.078 1.00 83.94 377 VAL A N 1
ATOM 2961 C CA . VAL A 1 377 ? 21.180 32.358 15.118 1.00 83.94 377 VAL A CA 1
ATOM 2962 C C . VAL A 1 377 ? 22.521 31.782 14.670 1.00 83.94 377 VAL A C 1
ATOM 2964 O O . VAL A 1 377 ? 22.687 31.382 13.517 1.00 83.94 377 VAL A O 1
ATOM 2967 N N . ASN A 1 378 ? 23.494 31.734 15.584 1.00 79.88 378 ASN A N 1
ATOM 2968 C CA . ASN A 1 378 ? 24.780 31.094 15.327 1.00 79.88 378 ASN A CA 1
ATOM 2969 C C . ASN A 1 378 ? 24.640 29.569 15.430 1.00 79.88 378 ASN A C 1
ATOM 2971 O O . ASN A 1 378 ? 24.354 29.031 16.497 1.00 79.88 378 ASN A O 1
ATOM 2975 N N . PHE A 1 379 ? 24.884 28.887 14.318 1.00 81.50 379 PHE A N 1
ATOM 2976 C CA . PHE A 1 379 ? 24.957 27.441 14.220 1.00 81.50 379 PHE A CA 1
ATOM 2977 C C . PHE A 1 379 ? 26.367 27.041 13.778 1.00 81.50 379 PHE A C 1
ATOM 2979 O O . PHE A 1 379 ? 26.781 27.316 12.648 1.00 81.50 379 PHE A O 1
ATOM 2986 N N . ASN A 1 380 ? 27.120 26.406 14.682 1.00 79.56 380 ASN A N 1
ATOM 2987 C CA . ASN A 1 380 ? 28.481 25.913 14.436 1.00 79.56 380 ASN A CA 1
ATOM 2988 C C . ASN A 1 380 ? 29.417 26.958 13.789 1.00 79.56 380 ASN A C 1
ATOM 2990 O O . ASN A 1 380 ? 30.175 26.657 12.866 1.00 79.56 380 ASN A O 1
ATOM 2994 N N . GLY A 1 381 ? 29.357 28.205 14.267 1.00 74.06 381 GLY A N 1
ATOM 2995 C CA . GLY A 1 381 ? 30.220 29.297 13.814 1.00 74.06 381 GLY A CA 1
ATOM 2996 C C . GLY A 1 381 ? 29.694 30.072 12.604 1.00 74.06 381 GLY A C 1
ATOM 2997 O O . GLY A 1 381 ? 30.411 30.928 12.087 1.00 74.06 381 GLY A O 1
ATOM 2998 N N . ARG A 1 382 ? 28.463 29.807 12.144 1.00 77.12 382 ARG A N 1
ATOM 2999 C CA . ARG A 1 382 ? 27.815 30.558 11.060 1.00 77.12 382 ARG A CA 1
ATOM 3000 C C . ARG A 1 382 ? 26.448 31.073 11.475 1.00 77.12 382 ARG A C 1
ATOM 3002 O O . ARG A 1 382 ? 25.656 30.348 12.062 1.00 77.12 382 ARG A O 1
ATOM 3009 N N . TYR A 1 383 ? 26.164 32.322 11.133 1.00 81.81 383 TYR A N 1
ATOM 3010 C CA . TYR A 1 383 ? 24.859 32.928 11.370 1.00 81.81 383 TYR A CA 1
ATOM 3011 C C . TYR A 1 383 ? 23.887 32.513 10.270 1.00 81.81 383 TYR A C 1
ATOM 3013 O O . TYR A 1 383 ? 24.138 32.769 9.088 1.00 81.81 383 TYR A O 1
ATOM 3021 N N . LEU A 1 384 ? 22.807 31.844 10.658 1.00 85.00 384 LEU A N 1
ATOM 3022 C CA . LEU A 1 384 ? 21.806 31.334 9.731 1.00 85.00 384 LEU A CA 1
ATOM 3023 C C . LEU A 1 384 ? 21.021 32.477 9.086 1.00 85.00 384 LEU A C 1
ATOM 3025 O O . LEU A 1 384 ? 20.751 33.497 9.714 1.00 85.00 384 LEU A O 1
ATOM 3029 N N . VAL A 1 385 ? 20.623 32.281 7.831 1.00 77.44 385 VAL A N 1
ATOM 3030 C CA . VAL A 1 385 ? 19.689 33.174 7.133 1.00 77.44 385 VAL A CA 1
ATOM 3031 C C . VAL A 1 385 ? 18.467 32.366 6.754 1.00 77.44 385 VAL A C 1
ATOM 3033 O O . VAL A 1 385 ? 18.586 31.387 6.015 1.00 77.44 385 VAL A O 1
ATOM 3036 N N . THR A 1 386 ? 17.302 32.781 7.227 1.00 82.38 386 THR A N 1
ATOM 3037 C CA . THR A 1 386 ? 16.076 32.004 7.080 1.00 82.38 386 THR A CA 1
ATOM 3038 C C . THR A 1 386 ? 15.028 32.720 6.225 1.00 82.38 386 THR A C 1
ATOM 3040 O O . THR A 1 386 ? 15.006 33.946 6.130 1.00 82.38 386 THR A O 1
ATOM 3043 N N . SER A 1 387 ? 14.172 31.960 5.538 1.00 75.75 387 SER A N 1
ATOM 3044 C CA . SER A 1 387 ? 13.047 32.506 4.764 1.00 75.75 387 SER A CA 1
ATOM 3045 C C . SER A 1 387 ? 11.921 31.487 4.602 1.00 75.75 387 SER A C 1
ATOM 3047 O O . SER A 1 387 ? 12.179 30.287 4.527 1.00 75.75 387 SER A O 1
ATOM 3049 N N . LEU A 1 388 ? 10.678 31.960 4.487 1.00 76.25 388 LEU A N 1
ATOM 3050 C CA . LEU A 1 388 ? 9.504 31.124 4.225 1.00 76.25 388 LEU A CA 1
ATOM 3051 C C . LEU A 1 388 ? 9.057 31.251 2.771 1.00 76.25 388 LEU A C 1
ATOM 3053 O O . LEU A 1 388 ? 8.989 32.354 2.230 1.00 76.25 388 LEU A O 1
ATOM 3057 N N . TYR A 1 389 ? 8.712 30.121 2.163 1.00 69.44 389 TYR A N 1
ATOM 3058 C CA . TYR A 1 389 ? 8.090 30.061 0.846 1.00 69.44 389 TYR A CA 1
ATOM 3059 C C . TYR A 1 389 ? 6.683 29.483 0.965 1.00 69.44 389 TYR A C 1
ATOM 3061 O O . TYR A 1 389 ? 6.493 28.413 1.544 1.00 69.44 389 TYR A O 1
ATOM 3069 N N . HIS A 1 390 ? 5.707 30.174 0.382 1.00 60.84 390 HIS A N 1
ATOM 3070 C CA . HIS A 1 390 ? 4.344 29.675 0.246 1.00 60.84 390 HIS A CA 1
ATOM 3071 C C . HIS A 1 390 ? 4.206 28.912 -1.070 1.00 60.84 390 HIS A C 1
ATOM 3073 O O . HIS A 1 390 ? 4.475 29.466 -2.136 1.00 60.84 390 HIS A O 1
ATOM 3079 N N . VAL A 1 391 ? 3.752 27.661 -1.004 1.00 54.62 391 VAL A N 1
ATOM 3080 C CA . VAL A 1 391 ? 3.354 26.902 -2.194 1.00 54.62 391 VAL A CA 1
ATOM 3081 C C . VAL A 1 391 ? 1.831 26.880 -2.264 1.00 54.62 391 VAL A C 1
ATOM 3083 O O . VAL A 1 391 ? 1.169 26.228 -1.453 1.00 54.62 391 VAL A O 1
ATOM 3086 N N . ASP A 1 392 ? 1.272 27.612 -3.228 1.00 51.25 392 ASP A N 1
ATOM 3087 C CA . ASP A 1 392 ? -0.164 27.612 -3.518 1.00 51.25 392 ASP A CA 1
ATOM 3088 C C . ASP A 1 392 ? -0.538 26.342 -4.296 1.00 51.25 392 ASP A C 1
ATOM 3090 O O . ASP A 1 392 ? -0.450 26.278 -5.525 1.00 51.25 392 ASP A O 1
ATOM 3094 N N . ARG A 1 393 ? -0.953 25.303 -3.562 1.00 46.81 393 ARG A N 1
ATOM 3095 C CA . ARG A 1 393 ? -1.387 24.027 -4.148 1.00 46.81 393 ARG A CA 1
ATOM 3096 C C . ARG A 1 393 ? -2.670 24.140 -4.972 1.00 46.81 393 ARG A C 1
ATOM 3098 O O . ARG A 1 393 ? -2.941 23.228 -5.742 1.00 46.81 393 ARG A O 1
ATOM 3105 N N . SER A 1 394 ? -3.452 25.218 -4.861 1.00 48.78 394 SER A N 1
ATOM 3106 C CA . SER A 1 394 ? -4.714 25.326 -5.608 1.00 48.78 394 SER A CA 1
ATOM 3107 C C . SER A 1 394 ? -4.508 25.518 -7.113 1.00 48.78 394 SER A C 1
ATOM 3109 O O . SER A 1 394 ? -5.332 25.073 -7.908 1.00 48.78 394 SER A O 1
ATOM 3111 N N . LYS A 1 395 ? -3.378 26.110 -7.516 1.00 45.97 395 LYS A N 1
ATOM 3112 C CA . LYS A 1 395 ? -2.977 26.184 -8.927 1.00 45.97 395 LYS A CA 1
ATOM 3113 C C . LYS A 1 395 ? -2.394 24.864 -9.425 1.00 45.97 395 LYS A C 1
ATOM 3115 O O . LYS A 1 395 ? -2.777 24.409 -10.495 1.00 45.97 395 LYS A O 1
ATOM 3120 N N . ILE A 1 396 ? -1.562 24.223 -8.599 1.00 46.25 396 ILE A N 1
ATOM 3121 C CA . ILE A 1 396 ? -0.934 22.933 -8.914 1.00 46.25 396 ILE A CA 1
ATOM 3122 C C . ILE A 1 396 ? -2.001 21.849 -9.090 1.00 46.25 396 ILE A C 1
ATOM 3124 O O . ILE A 1 396 ? -1.984 21.162 -10.096 1.00 46.25 396 ILE A O 1
ATOM 3128 N N . ALA A 1 397 ? -2.979 21.753 -8.185 1.00 46.38 397 ALA A N 1
ATOM 3129 C CA . ALA A 1 397 ? -4.023 20.732 -8.247 1.00 46.38 397 ALA A CA 1
ATOM 3130 C C . ALA A 1 397 ? -4.884 20.826 -9.519 1.00 46.38 397 ALA A C 1
ATOM 3132 O O . ALA A 1 397 ? -5.234 19.802 -10.092 1.00 46.38 397 ALA A O 1
ATOM 3133 N N . ASN A 1 398 ? -5.208 22.036 -9.988 1.00 44.84 398 ASN A N 1
ATOM 3134 C CA . ASN A 1 398 ? -6.007 22.217 -11.205 1.00 44.84 398 ASN A CA 1
ATOM 3135 C C . ASN A 1 398 ? -5.201 21.929 -12.478 1.00 44.84 398 ASN A C 1
ATOM 3137 O O . ASN A 1 398 ? -5.714 21.290 -13.396 1.00 44.84 398 ASN A O 1
ATOM 3141 N N . GLU A 1 399 ? -3.945 22.375 -12.537 1.00 44.94 399 GLU A N 1
ATOM 3142 C CA . GLU A 1 399 ? -3.047 22.062 -13.655 1.00 44.94 399 GLU A CA 1
ATOM 3143 C C . GLU A 1 399 ? -2.732 20.561 -13.704 1.00 44.94 399 GLU A C 1
ATOM 3145 O O . GLU A 1 399 ? -2.771 19.957 -14.770 1.00 44.94 399 GLU A O 1
ATOM 3150 N N . GLU A 1 400 ? -2.520 19.932 -12.550 1.00 46.81 400 GLU A N 1
ATOM 3151 C CA . GLU A 1 400 ? -2.243 18.504 -12.410 1.00 46.81 400 GLU A CA 1
ATOM 3152 C C . GLU A 1 400 ? -3.468 17.640 -12.729 1.00 46.81 400 GLU A C 1
ATOM 3154 O O . GLU A 1 400 ? -3.332 16.644 -13.432 1.00 46.81 400 GLU A O 1
ATOM 3159 N N . LEU A 1 401 ? -4.676 18.041 -12.311 1.00 47.91 401 LEU A N 1
ATOM 3160 C CA . LEU A 1 401 ? -5.927 17.392 -12.727 1.00 47.91 401 LEU A CA 1
ATOM 3161 C C . LEU A 1 401 ? -6.132 17.485 -14.238 1.00 47.91 401 LEU A C 1
ATOM 3163 O O . LEU A 1 401 ? -6.515 16.500 -14.861 1.00 47.91 401 LEU A O 1
ATOM 3167 N N . THR A 1 402 ? -5.843 18.644 -14.833 1.00 58.62 402 THR A N 1
ATOM 3168 C CA . THR A 1 402 ? -5.969 18.841 -16.284 1.00 58.62 402 THR A CA 1
ATOM 3169 C C . THR A 1 402 ? -4.971 17.962 -17.034 1.00 58.62 402 THR A C 1
ATOM 3171 O O . THR A 1 402 ? -5.369 17.202 -17.912 1.00 58.62 402 THR A O 1
ATOM 3174 N N . LEU A 1 403 ? -3.701 17.970 -16.618 1.00 55.94 403 LEU A N 1
ATOM 3175 C CA . LEU A 1 403 ? -2.652 17.115 -17.179 1.00 55.94 403 LEU A CA 1
ATOM 3176 C C . LEU A 1 403 ? -2.967 15.628 -17.005 1.00 55.94 403 LEU A C 1
ATOM 3178 O O . LEU A 1 403 ? -2.702 14.830 -17.899 1.00 55.94 403 LEU A O 1
ATOM 3182 N N . ARG A 1 404 ? -3.553 15.243 -15.870 1.00 48.16 404 ARG A N 1
ATOM 3183 C CA . ARG A 1 404 ? -3.938 13.861 -15.589 1.00 48.16 404 ARG A CA 1
ATOM 3184 C C . ARG A 1 404 ? -5.120 13.424 -16.439 1.00 48.16 404 ARG A C 1
ATOM 3186 O O . ARG A 1 404 ? -5.080 12.315 -16.955 1.00 48.16 404 ARG A O 1
ATOM 3193 N N . GLN A 1 405 ? -6.109 14.292 -16.651 1.00 57.19 405 GLN A N 1
ATOM 3194 C CA . GLN A 1 405 ? -7.227 14.043 -17.562 1.00 57.19 405 GLN A CA 1
ATOM 3195 C C . GLN A 1 405 ? -6.740 13.918 -19.014 1.00 57.19 405 GLN A C 1
ATOM 3197 O O . GLN A 1 405 ? -7.148 13.006 -19.729 1.00 57.19 405 GLN A O 1
ATOM 3202 N N . GLU A 1 406 ? -5.843 14.806 -19.446 1.00 69.19 406 GLU A N 1
ATOM 3203 C CA . GLU A 1 406 ? -5.226 14.767 -20.775 1.00 69.19 406 GLU A CA 1
ATOM 3204 C C . GLU A 1 406 ? -4.405 13.491 -20.970 1.00 69.19 406 GLU A C 1
ATOM 3206 O O . GLU A 1 406 ? -4.569 12.802 -21.976 1.00 69.19 406 GLU A O 1
ATOM 3211 N N . HIS A 1 407 ? -3.596 13.118 -19.978 1.00 59.84 407 HIS A N 1
ATOM 3212 C CA . HIS A 1 407 ? -2.797 11.901 -20.019 1.00 59.84 407 HIS A CA 1
ATOM 3213 C C . HIS A 1 407 ? -3.659 10.631 -20.007 1.00 59.84 407 HIS A C 1
ATOM 3215 O O . HIS A 1 407 ? -3.400 9.712 -20.782 1.00 59.84 407 HIS A O 1
ATOM 3221 N N . LEU A 1 408 ? -4.723 10.584 -19.196 1.00 57.00 408 LEU A N 1
ATOM 3222 C CA . LEU A 1 408 ? -5.696 9.485 -19.202 1.00 57.00 408 LEU A CA 1
ATOM 3223 C C . LEU A 1 408 ? -6.375 9.351 -20.565 1.00 57.00 408 LEU A C 1
ATOM 3225 O O . LEU A 1 408 ? -6.519 8.242 -21.069 1.00 57.00 408 LEU A O 1
ATOM 3229 N N . ASN A 1 409 ? -6.741 10.469 -21.190 1.00 71.25 409 ASN A N 1
ATOM 3230 C CA . ASN A 1 409 ? -7.340 10.471 -22.522 1.00 71.25 409 ASN A CA 1
ATOM 3231 C C . ASN A 1 409 ? -6.345 10.015 -23.602 1.00 71.25 409 ASN A C 1
ATOM 3233 O O . ASN A 1 409 ? -6.722 9.281 -24.517 1.00 71.25 409 ASN A O 1
ATOM 3237 N N . GLU A 1 410 ? -5.071 10.401 -23.499 1.00 72.12 410 GLU A N 1
ATOM 3238 C CA . GLU A 1 410 ? -4.012 9.904 -24.384 1.00 72.12 410 GLU A CA 1
ATOM 3239 C C . GLU A 1 410 ? -3.786 8.400 -24.219 1.00 72.12 410 GLU A C 1
ATOM 3241 O O . GLU A 1 410 ? -3.675 7.690 -25.220 1.00 72.12 410 GLU A O 1
ATOM 3246 N N . LEU A 1 411 ? -3.765 7.899 -22.982 1.00 60.94 411 LEU A N 1
ATOM 3247 C CA . LEU A 1 411 ? -3.647 6.472 -22.690 1.00 60.94 411 LEU A CA 1
ATOM 3248 C C . LEU A 1 411 ? -4.861 5.699 -23.220 1.00 60.94 411 LEU A C 1
ATOM 3250 O O . LEU A 1 411 ? -4.682 4.733 -23.959 1.00 60.94 411 LEU A O 1
ATOM 3254 N N . LYS A 1 412 ? -6.089 6.160 -22.947 1.00 72.06 412 LYS A N 1
ATOM 3255 C CA . LYS A 1 412 ? -7.325 5.566 -23.487 1.00 72.06 412 LYS A CA 1
ATOM 3256 C C . LYS A 1 412 ? -7.286 5.468 -25.014 1.00 72.06 412 LYS A C 1
ATOM 3258 O O . LYS A 1 412 ? -7.605 4.425 -25.580 1.00 72.06 412 LYS A O 1
ATOM 3263 N N . LYS A 1 413 ? -6.818 6.525 -25.685 1.00 77.12 413 LYS A N 1
ATOM 3264 C CA . LYS A 1 413 ? -6.695 6.578 -27.147 1.00 77.12 413 LYS A CA 1
ATOM 3265 C C . LYS A 1 413 ? -5.582 5.683 -27.694 1.00 77.12 413 LYS A C 1
ATOM 3267 O O . LYS A 1 413 ? -5.753 5.103 -28.761 1.00 77.12 413 LYS A O 1
ATOM 3272 N N . MET A 1 414 ? -4.450 5.579 -26.998 1.00 64.75 414 MET A N 1
ATOM 3273 C CA . MET A 1 414 ? -3.343 4.702 -27.397 1.00 64.75 414 MET A CA 1
ATOM 3274 C C . MET A 1 414 ? -3.679 3.218 -27.246 1.00 64.75 414 MET A C 1
ATOM 3276 O O . MET A 1 414 ? -3.169 2.412 -28.020 1.00 64.75 414 MET A O 1
ATOM 3280 N N . TYR A 1 415 ? -4.518 2.867 -26.271 1.00 73.19 415 TYR A N 1
ATOM 3281 C CA . TYR A 1 415 ? -4.826 1.477 -25.930 1.00 73.19 415 TYR A CA 1
ATOM 3282 C C . TYR A 1 415 ? -6.245 1.030 -26.322 1.00 73.19 415 TYR A C 1
ATOM 3284 O O . TYR A 1 415 ? -6.659 -0.053 -25.925 1.00 73.19 415 TYR A O 1
ATOM 3292 N N . GLU A 1 416 ? -6.974 1.827 -27.114 1.00 72.94 416 GLU A N 1
ATOM 3293 C CA . GLU A 1 416 ? -8.340 1.528 -27.595 1.00 72.94 416 GLU A CA 1
ATOM 3294 C C . GLU A 1 416 ? -9.344 1.187 -26.472 1.00 72.94 416 GLU A C 1
ATOM 3296 O O . GLU A 1 416 ? -10.297 0.433 -26.668 1.00 72.94 416 GLU A O 1
ATOM 3301 N N . ILE A 1 417 ? -9.149 1.761 -25.283 1.00 57.59 417 ILE A N 1
ATOM 3302 C CA . ILE A 1 417 ? -10.029 1.550 -24.131 1.00 57.59 417 ILE A CA 1
ATOM 3303 C C . ILE A 1 417 ? -11.219 2.504 -24.288 1.00 57.59 417 ILE A C 1
ATOM 3305 O O . ILE A 1 417 ? -11.032 3.723 -24.260 1.00 57.59 417 ILE A O 1
ATOM 3309 N N . SER A 1 418 ? -12.429 1.970 -24.506 1.00 58.03 418 SER A N 1
ATOM 3310 C CA . SER A 1 418 ? -13.641 2.802 -24.550 1.00 58.03 418 SER A CA 1
ATOM 3311 C C . SER A 1 418 ? -13.989 3.341 -23.164 1.00 58.03 418 SER A C 1
ATOM 3313 O O . SER A 1 418 ? -13.626 2.728 -22.162 1.00 58.03 418 SER A O 1
ATOM 3315 N N . ASP A 1 419 ? -14.693 4.475 -23.146 1.00 53.16 419 ASP A N 1
ATOM 3316 C CA . ASP A 1 419 ? -14.992 5.254 -21.939 1.00 53.16 419 ASP A CA 1
ATOM 3317 C C . ASP A 1 419 ? -15.686 4.511 -20.800 1.00 53.16 419 ASP A C 1
ATOM 3319 O O . ASP A 1 419 ? -16.592 3.687 -21.077 1.00 53.16 419 ASP A O 1
#

Organism: NCBI:txid561895

Foldseek 3Di:
DVVVVVVVVVVVVVVPPPPVPPPPDPDDPLLVVQQVVHADQFKKKKFFKWWDDVPDPDTATLGIWMKGWRCVQQVQVRVQQQVLQVPPDPHHFAQWFQFAAAAQFKTKTFQRPPNHVPHAATPDPGRFAFQRDQPDFQQAQQFKWFDAPWGGGGGRMIITTNHGGDRVCGPTIHTTIGGSDCSVSRNLVNPADADPRRGGPITMGGNDMDMDGDDDPVVVVVVVVVVVVVVVVVVVVVVVVVVVVVVVVVVVVVVVVVVVVVVVVVVVVCVVVPVDDDDDDDDDDDDDDDDDDDDDDDDPDDPDFWFKKKKKAFADLPDDPVNCCVVLCVLHAWPDKDQDDQPPDPDDPDNDHRRMIITTHPDPVSSVVSQVPQQQDDDPNTGMHIDIDIDRCVVVVVVSVVVSVVVVVVSCVVPVPDD

Nearest PDB structures (foldseek):
  1h0p-assembly1_A  TM=9.538E-01  e=1.052E-22  Caenorhabditis elegans
  8b58-assembly1_A  TM=9.260E-01  e=2.055E-19  Toxoplasma gondii
  7aoi-assembly1_BQ  TM=8.824E-01  e=1.337E-14  Trypanosoma brucei
  6yxy-assembly1_BQ  TM=8.234E-01  e=1.584E-14  Trypanosoma brucei brucei
  7ane-assembly1_BH  TM=8.434E-01  e=1.803E-13  Leishmania major

Secondary structure (DSSP, 8-state):
-HHHHHHHHHHHHHHH---------SS-HHHHHTTTTPPPP-EEEEEEEEEEETTEEEEEEEEEEEEEE-TTT-HHHHHHHHHHHTT-SS-SSTT-B--EEETTTEEEE--TTTSSSS----SSSSSSB------S-S-STT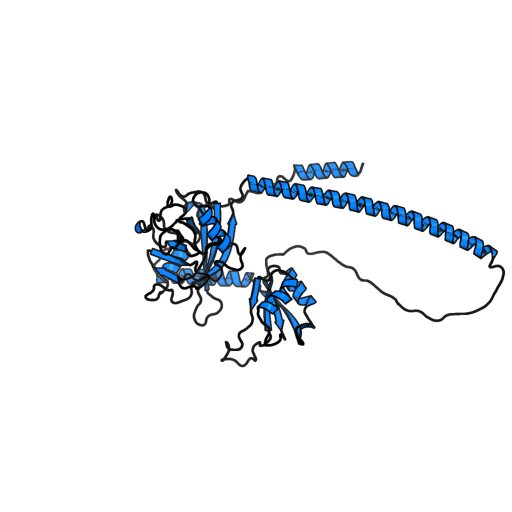EEEE--SSTT-B-S-EEEE-SS--GGGTTTS-EEEEEEE-HHHHHHHHTS-B-TTS-BSS-EEEEEEEEEEPPPHHHHHHHHHHHHHHHHHHHHHHHHHHHHHHHHHHHHHHHHHHHHHHHHHHHHHHHTTTTS--------------------------TTSEEEEEEEES--TT--HHHHHHHHGGGS-EEEEEPPPTTS--SSS----TTEEEEEESSHHHHHHHHHHHTT-EETTEE-EEEEEEEEHHHHHHHHHHHHHHHHHHHHHHTT---